Protein AF-0000000075736405 (afdb_homodimer)

InterPro domains:
  IPR001544 Aminotransferase class IV [PF01063] (41-265)
  IPR018300 Aminotransferase, class IV, conserved site [PS00770] (191-220)
  IPR036038 Aminotransferase-like, PLP-dependent enzymes [SSF56752] (7-289)
  IPR043131 Branched-chain-amino-acid aminotransferase-like, N-terminal [G3DSA:3.30.470.10] (5-135)
  IPR043132 Branched-chain-amino-acid aminotransferase-like, C-terminal [G3DSA:3.20.10.10] (137-289)
  IPR050571 Class-IV Pyridoxal-Phosphate-Dependent Aminotransferase [PTHR42743] (32-286)

Sequence (578 aa):
MPAPAPINYSQTWTFFEGEWHDGNVPIMGPRTHAAWLGSMVFDGARAFEGVTPDLDQHLARINWSATNFKLNALVDKATWLGLVQDGLKRFAGNAELYIRPMYWAQNGVGGGVLFDPDTTNWCLCIYEAPMPKPTGLSITLSPFRRPTAECAPVEAKAGCLYPNNSRAMMEAKSRGFDNCLLRDMLGHIAELGNSNIFMAKDGVVYTPAANGTFLSGITRQRVIELLRGDGITVLETSLSYRDFETADEIFASGNFAKVQPIIRIDDRSLQPGPFYAKARKLYWEFAHGMPAPAPINYSQTWTFFEGEWHDGNVPIMGPRTHAAWLGSMVFDGARAFEGVTPDLDQHLARINWSATNFKLNALVDKATWLGLVQDGLKRFAGNAELYIRPMYWAQNGVGGGVLFDPDTTNWCLCIYEAPMPKPTGLSITLSPFRRPTAECAPVEAKAGCLYPNNSRAMMEAKSRGFDNCLLRDMLGHIAELGNSNIFMAKDGVVYTPAANGTFLSGITRQRVIELLRGDGITVLETSLSYRDFETADEIFASGNFAKVQPIIRIDDRSLQPGPFYAKARKLYWEFAHG

Solvent-accessible surface area (backbone atoms only — not comparable to full-atom values): 29631 Å² total; per-residue (Å²): 121,90,71,61,70,86,81,87,73,60,65,30,41,27,41,46,92,90,39,80,37,74,46,67,50,68,76,32,16,79,67,23,31,23,59,58,32,19,40,30,31,40,37,65,39,44,33,44,81,69,32,48,60,65,42,70,59,38,51,49,44,36,38,47,17,23,46,64,68,59,37,58,59,82,68,52,56,69,58,50,50,51,50,50,57,58,53,54,70,76,49,62,74,62,47,32,28,39,38,32,46,37,40,31,25,41,36,43,47,98,78,50,69,37,63,32,39,87,36,31,45,63,38,38,39,37,32,58,43,78,67,62,75,70,82,48,39,33,29,38,80,38,92,38,33,40,43,44,66,47,39,32,69,42,74,25,56,37,12,30,61,33,47,42,27,18,53,36,31,52,55,28,39,75,74,73,24,76,27,19,39,24,21,36,90,84,58,31,42,58,27,38,50,81,33,41,49,36,34,26,49,94,84,33,36,36,29,45,42,82,75,54,44,54,77,76,43,70,48,41,52,49,44,52,52,50,39,41,73,70,71,40,54,70,46,69,36,90,37,46,65,66,55,61,75,68,33,73,27,43,28,34,25,24,66,79,56,42,53,35,33,30,32,27,48,73,93,42,78,46,54,76,38,69,66,51,53,48,42,41,52,49,47,53,51,56,47,74,100,121,90,72,61,71,86,81,86,73,59,66,29,42,26,40,46,92,90,39,78,35,73,45,67,49,68,76,32,15,79,67,23,33,22,60,55,31,19,42,32,32,39,36,64,38,44,32,44,80,70,31,50,61,65,42,71,60,38,52,48,43,34,38,49,17,24,46,66,68,59,38,58,59,84,69,51,59,68,59,50,52,52,51,51,57,59,53,52,69,77,48,63,73,63,47,30,28,38,38,32,45,38,41,30,25,41,35,44,44,98,80,49,69,36,62,31,40,85,34,30,44,65,38,40,39,37,32,56,43,79,67,61,76,71,82,49,37,34,30,39,80,37,91,37,33,39,44,42,67,48,40,32,69,43,72,25,54,37,12,31,60,34,46,41,29,18,54,36,31,50,56,29,39,76,74,74,24,76,28,18,39,24,22,35,91,85,58,32,42,59,27,38,50,84,32,41,52,36,34,26,48,94,85,33,36,38,29,45,42,81,76,55,43,54,77,77,43,69,48,41,52,52,44,52,50,50,39,42,74,70,71,40,55,70,46,69,38,90,37,45,65,65,56,63,74,67,33,73,27,40,29,36,25,24,66,80,55,42,52,35,33,30,31,27,49,73,91,42,77,48,57,76,38,70,64,49,52,47,44,40,51,49,48,53,51,54,47,75,98

pLDDT: mean 96.79, std 6.14, range [52.16, 98.94]

Nearest PDB structures (foldseek):
  4tvi-assembly1_B  TM=9.875E-01  e=1.584E-44  Brucella abortus 2308
  4jxu-assembly1_A-2  TM=9.677E-01  e=3.860E-45  Sinorhizobium meliloti 1021
  4jxu-assembly2_B-2  TM=9.668E-01  e=2.926E-44  Sinorhizobium meliloti 1021
  6thq-assembly1_A  TM=9.023E-01  e=5.194E-27  Thermoproteus uzoniensis 768-20
  1i1k-assembly1_A  TM=9.043E-01  e=4.589E-25  Escherichia coli

Foldseek 3Di:
DDDPDDDDFFWKWKAFPNDIDTDPDDDADPQFQCVVQFFKAKFKWKDAPQFTPPLLVRLVQRCQQCVLSVAHSDADSVNLVVVVVVVCVVDDNGFIKIKMKMKGARHAPPPGNHTDNVRIGIMIMMGGDDADDQPAWEEEAFPAAFEAVVPDSQSHRGPVRLVSLVVRQVVGVVVPTRWYFHHHPVQFTDAISAFFKWFADPQAIEGAAPDRRHDCAPLNVVLCVLCVVVVGHYDHHTHHPVCVVPTLFMWTADNRNGIHGHQHYDHDGHDHDDSSVSSVVSVVVVRVD/DDDPDDDDFFWKWKAFPNDIDTDPDDDADPQFQCVVQFFKAKFKWKDAPQFTPPLLVRLVQSCQQCVLSVAHSDADSVRLVVVVVVVCVVDDNGFIKIKMKMKGARHAPPPGNHTDNVRIGIMIMMGGDDADDQPAWEEEAFPAAFEAVVPDSQSHRGPVRLVSLVVRQVVGVVVPTRWYFHHHPVQFTDAISAFFKWFADPQAIEGAADDRRHDCAPLNVVLCVLCVVVVGHYDHHTHHPVCVVPTLFMWTADNRNGIHGHQHYDHDGHDHDDSSVSSVVSVVVVRVD

Radius of gyration: 24.73 Å; Cα contacts (8 Å, |Δi|>4): 1367; chains: 2; bounding box: 49×69×52 Å

Organism: Rhodopseudomonas palustris (strain ATCC BAA-98 / CGA009) (NCBI:txid258594)

Secondary structure (DSSP, 8-state):
--PPPPP-PPSEEEEETTEEEESS---B-TTSHHHHH--EEE--EEEBTTB-TTHHHHHHHHHHHHHHHT----S-HHHHHHHHHHHHTTS-TT--EEEEEEEEE--BSTTSSSB-GGGEEEEEEEEE-PPPP---EEEEEEEEE---TTTS-TTS-BGGGHHHHHHHHHHHHHTT-SEEEEE-TTS-EEEESSSEEEEEETTEEEEEPP-SSS---HHHHHHHHHHHHTT--EEEE---HHHHHT-SEEEEEETTTEEEEEEEETTEE----HHHHHHHHHHHHHHH-/--PPPPP-PPSEEEEETTEEEESS---B-TTSHHHHH--EEE--EEEBTTB-TTHHHHHHHHHHHHHHHT----S-HHHHHHHHHHHHTTS-TT--EEEEEEEEE--BSTTSSSB-GGGEEEEEEEEE-PPPP---EEEEEEEEE---TTTS-TTS-BGGGHHHHHHHHHHHHHTT-SEEEEE-TTS-EEEESSSEEEEEETTEEEEEPP-SSS---HHHHHHHHHHHHTT--EEEE---HHHHHT-SEEEEEETTTEEEEEEEETTEE----HHHHHHHHHHHHHHH-

Structure (mmCIF, N/CA/C/O backbone):
data_AF-0000000075736405-model_v1
#
loop_
_entity.id
_entity.type
_entity.pdbx_description
1 polymer 'Probable branched-chain-amino-acid aminotransferase'
#
loop_
_atom_site.group_PDB
_atom_site.id
_atom_site.type_symbol
_atom_site.label_atom_id
_atom_site.label_alt_id
_atom_site.label_comp_id
_atom_site.label_asym_id
_atom_site.label_entity_id
_atom_site.label_seq_id
_atom_site.pdbx_PDB_ins_code
_atom_site.Cartn_x
_atom_site.Cartn_y
_atom_site.Cartn_z
_atom_site.occupancy
_atom_site.B_iso_or_equiv
_atom_site.auth_seq_id
_atom_site.auth_comp_id
_atom_site.auth_asym_id
_atom_site.auth_atom_id
_atom_site.pdbx_PDB_model_num
ATOM 1 N N . MET A 1 1 ? 19.031 -1.855 22.125 1 55.88 1 MET A N 1
ATOM 2 C CA . MET A 1 1 ? 17.719 -2.043 21.516 1 55.88 1 MET A CA 1
ATOM 3 C C . MET A 1 1 ? 17.719 -3.275 20.609 1 55.88 1 MET A C 1
ATOM 5 O O . MET A 1 1 ? 18.719 -3.604 20 1 55.88 1 MET A O 1
ATOM 9 N N . PRO A 1 2 ? 16.875 -4.18 20.922 1 52.59 2 PRO A N 1
ATOM 10 C CA . PRO A 1 2 ? 17.062 -5.43 20.188 1 52.59 2 PRO A CA 1
ATOM 11 C C . PRO A 1 2 ? 17.156 -5.215 18.672 1 52.59 2 PRO A C 1
ATOM 13 O O . PRO A 1 2 ? 16.422 -4.391 18.125 1 52.59 2 PRO A O 1
ATOM 16 N N . ALA A 1 3 ? 18.438 -5.414 18.156 1 60.16 3 ALA A N 1
ATOM 17 C CA . ALA A 1 3 ? 18.578 -5.484 16.703 1 60.16 3 ALA A CA 1
ATOM 18 C C . ALA A 1 3 ? 17.75 -6.621 16.125 1 60.16 3 ALA A C 1
ATOM 20 O O . ALA A 1 3 ? 17.641 -7.691 16.719 1 60.16 3 ALA A O 1
ATOM 21 N N . PRO A 1 4 ? 16.875 -6.297 15.062 1 67.5 4 PRO A N 1
ATOM 22 C CA . PRO A 1 4 ? 16.141 -7.41 14.453 1 67.5 4 PRO A CA 1
ATOM 23 C C . PRO A 1 4 ? 17.047 -8.57 14.047 1 67.5 4 PRO A C 1
ATOM 25 O O . PRO A 1 4 ? 18.25 -8.367 13.828 1 67.5 4 PRO A O 1
ATOM 28 N N . ALA A 1 5 ? 16.547 -9.781 14.18 1 66.25 5 ALA A N 1
ATOM 29 C CA . ALA A 1 5 ? 17.297 -10.961 13.758 1 66.25 5 ALA A CA 1
ATOM 30 C C . ALA A 1 5 ? 17.688 -10.867 12.281 1 66.25 5 ALA A C 1
ATOM 32 O O . ALA A 1 5 ? 16.906 -10.375 11.461 1 66.25 5 ALA A O 1
ATOM 33 N N . PRO A 1 6 ? 18.938 -11.211 12.008 1 78 6 PRO A N 1
ATOM 34 C CA . PRO A 1 6 ? 19.359 -11.219 10.602 1 78 6 PRO A CA 1
ATOM 35 C C . PRO A 1 6 ? 18.469 -12.102 9.727 1 78 6 PRO A C 1
ATOM 37 O O . PRO A 1 6 ? 17.938 -13.109 10.195 1 78 6 PRO A O 1
ATOM 40 N N . ILE A 1 7 ? 18.234 -11.672 8.562 1 88.31 7 ILE A N 1
ATOM 41 C CA . ILE A 1 7 ? 17.453 -12.43 7.59 1 88.31 7 ILE A CA 1
ATOM 42 C C . ILE A 1 7 ? 18.406 -13.109 6.602 1 88.31 7 ILE A C 1
ATOM 44 O O . ILE A 1 7 ? 19.297 -12.469 6.039 1 88.31 7 ILE A O 1
ATOM 48 N N . ASN A 1 8 ? 18.266 -14.398 6.449 1 88.62 8 ASN A N 1
ATOM 49 C CA . ASN A 1 8 ? 19.031 -15.141 5.441 1 88.62 8 ASN A CA 1
ATOM 50 C C . ASN A 1 8 ? 18.234 -15.305 4.148 1 88.62 8 ASN A C 1
ATOM 52 O O . ASN A 1 8 ? 17.219 -16 4.125 1 88.62 8 ASN A O 1
ATOM 56 N N . TYR A 1 9 ? 18.766 -14.688 3.15 1 92.5 9 TYR A N 1
ATOM 57 C CA . TYR A 1 9 ? 18.109 -14.789 1.851 1 92.5 9 TYR A CA 1
ATOM 58 C C . TYR A 1 9 ? 18.734 -15.898 1.01 1 92.5 9 TYR A C 1
ATOM 60 O O . TYR A 1 9 ? 19.938 -16.125 1.058 1 92.5 9 TYR A O 1
ATOM 68 N N . SER A 1 10 ? 17.875 -16.547 0.222 1 95.44 10 SER A N 1
ATOM 69 C CA . SER A 1 10 ? 18.406 -17.453 -0.795 1 95.44 10 SER A CA 1
ATOM 70 C C . SER A 1 10 ? 19.266 -16.703 -1.809 1 95.44 10 SER A C 1
ATOM 72 O O . SER A 1 10 ? 19.297 -15.469 -1.811 1 95.44 10 SER A O 1
ATOM 74 N N . GLN A 1 11 ? 20.016 -17.438 -2.613 1 98.06 11 GLN A N 1
ATOM 75 C CA . GLN A 1 11 ? 20.828 -16.781 -3.637 1 98.06 11 GLN A CA 1
ATOM 76 C C . GLN A 1 11 ? 20 -15.781 -4.434 1 98.06 11 GLN A C 1
ATOM 78 O O . GLN A 1 11 ? 18.922 -16.109 -4.938 1 98.06 11 GLN A O 1
ATOM 83 N N . THR A 1 12 ? 20.5 -14.586 -4.52 1 98.44 12 THR A N 1
ATOM 84 C CA . THR A 1 12 ? 19.781 -13.469 -5.113 1 98.44 12 THR A CA 1
ATOM 85 C C . THR A 1 12 ? 20.719 -12.602 -5.949 1 98.44 12 THR A C 1
ATOM 87 O O . THR A 1 12 ? 21.828 -12.305 -5.531 1 98.44 12 THR A O 1
ATOM 90 N N . TRP A 1 13 ? 20.219 -12.273 -7.145 1 98.88 13 TRP A N 1
ATOM 91 C CA . TRP A 1 13 ? 20.859 -11.266 -7.98 1 98.88 13 TRP A CA 1
ATOM 92 C C . TRP A 1 1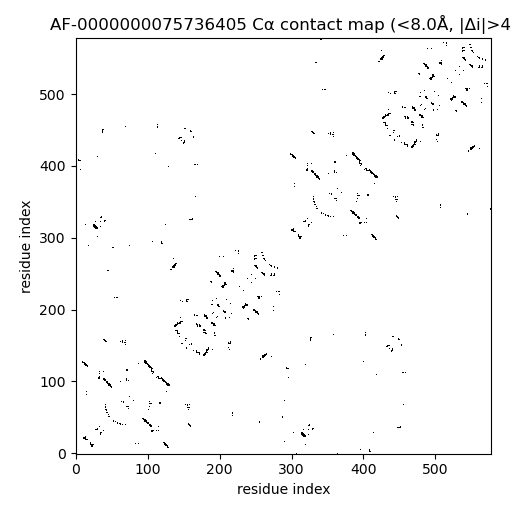3 ? 19.875 -10.172 -8.367 1 98.88 13 TRP A C 1
ATOM 94 O O . TRP A 1 13 ? 18.734 -10.461 -8.727 1 98.88 13 TRP A O 1
ATOM 104 N N . THR A 1 14 ? 20.359 -8.938 -8.266 1 98.88 14 THR A N 1
ATOM 105 C CA . THR A 1 14 ? 19.516 -7.805 -8.648 1 98.88 14 THR A CA 1
ATOM 106 C C . THR A 1 14 ? 20.266 -6.902 -9.633 1 98.88 14 THR A C 1
ATOM 108 O O . THR A 1 14 ? 21.391 -6.488 -9.375 1 98.88 14 THR A O 1
ATOM 111 N N . PHE A 1 15 ? 19.688 -6.719 -10.805 1 98.81 15 PHE A N 1
ATOM 112 C CA . PHE A 1 15 ? 20.172 -5.656 -11.68 1 98.81 15 PHE A CA 1
ATOM 113 C C . PHE A 1 15 ? 19.625 -4.301 -11.242 1 98.81 15 PHE A C 1
ATOM 115 O O . PHE A 1 15 ? 18.406 -4.09 -11.234 1 98.81 15 PHE A O 1
ATOM 122 N N . PHE A 1 16 ? 20.531 -3.408 -10.875 1 98 16 PHE A N 1
ATOM 123 C CA . PHE A 1 16 ? 20.188 -2.098 -10.344 1 98 16 PHE A CA 1
ATOM 124 C C . PHE A 1 16 ? 21.266 -1.072 -10.672 1 98 16 PHE A C 1
ATOM 126 O O . PHE A 1 16 ? 22.453 -1.339 -10.5 1 98 16 PHE A O 1
ATOM 133 N N . GLU A 1 17 ? 20.75 0.01 -11.219 1 96.12 17 GLU A N 1
ATOM 134 C CA . GLU A 1 17 ? 21.625 1.122 -11.586 1 96.12 17 GLU A CA 1
ATOM 135 C C . GLU A 1 17 ? 22.75 0.66 -12.516 1 96.12 17 GLU A C 1
ATOM 137 O O . GLU A 1 17 ? 23.906 1.012 -12.312 1 96.12 17 GLU A O 1
ATOM 142 N N . GLY A 1 18 ? 22.422 -0.189 -13.352 1 96.06 18 GLY A N 1
ATOM 143 C CA . GLY A 1 18 ? 23.297 -0.522 -14.477 1 96.06 18 GLY A CA 1
ATOM 144 C C . GLY A 1 18 ? 24.203 -1.708 -14.203 1 96.06 18 GLY A C 1
ATOM 145 O O . GLY A 1 18 ? 25 -2.096 -15.055 1 96.06 18 GLY A O 1
ATOM 146 N N . GLU A 1 19 ? 24.047 -2.348 -13.008 1 97.31 19 GLU A N 1
ATOM 147 C CA . GLU A 1 19 ? 24.938 -3.453 -12.664 1 97.31 19 GLU A CA 1
ATOM 148 C C . GLU A 1 19 ? 24.188 -4.551 -11.914 1 97.31 19 GLU A C 1
ATOM 150 O O . GLU A 1 19 ? 23.156 -4.297 -11.297 1 97.31 19 GLU A O 1
ATOM 155 N N . TRP A 1 20 ? 24.734 -5.766 -12.031 1 98.62 20 TRP A N 1
ATOM 156 C CA . TRP A 1 20 ? 24.25 -6.871 -11.219 1 98.62 20 TRP A CA 1
ATOM 157 C C . TRP A 1 20 ? 24.875 -6.844 -9.828 1 98.62 20 TRP A C 1
ATOM 159 O O . TRP A 1 20 ? 26.078 -6.676 -9.688 1 98.62 20 TRP A O 1
ATOM 169 N N . HIS A 1 21 ? 24.062 -6.938 -8.844 1 98.75 21 HIS A N 1
ATOM 170 C CA . HIS A 1 21 ? 24.484 -6.98 -7.445 1 98.75 21 HIS A CA 1
ATOM 171 C C . HIS A 1 21 ? 24.078 -8.297 -6.789 1 98.75 21 HIS A C 1
ATOM 173 O O . HIS A 1 21 ? 22.969 -8.797 -7.02 1 98.75 21 HIS A O 1
ATOM 179 N N . ASP A 1 22 ? 24.969 -8.812 -5.988 1 98.12 22 ASP A N 1
ATOM 180 C CA . ASP A 1 22 ? 24.688 -10.016 -5.207 1 98.12 22 ASP A CA 1
ATOM 181 C C . ASP A 1 22 ? 23.906 -9.672 -3.939 1 98.12 22 ASP A C 1
ATOM 183 O O . ASP A 1 22 ? 24.141 -8.625 -3.322 1 98.12 22 ASP A O 1
ATOM 187 N N . GLY A 1 23 ? 22.969 -10.594 -3.594 1 97.56 23 GLY A N 1
ATOM 188 C CA . GLY A 1 23 ? 22.25 -10.43 -2.338 1 97.56 23 GLY A CA 1
ATOM 189 C C . GLY A 1 23 ? 21.141 -9.391 -2.408 1 97.56 23 GLY A C 1
ATOM 190 O O . GLY A 1 23 ? 20.672 -9.055 -3.494 1 97.56 23 GLY A O 1
ATOM 191 N N . ASN A 1 24 ? 20.625 -8.977 -1.271 1 97.25 24 ASN A N 1
ATOM 192 C CA . ASN A 1 24 ? 19.562 -7.984 -1.134 1 97.25 24 ASN A CA 1
ATOM 193 C C . ASN A 1 24 ? 20.109 -6.566 -1.146 1 97.25 24 ASN A C 1
ATOM 195 O O . ASN A 1 24 ? 20 -5.84 -0.156 1 97.25 24 ASN A O 1
ATOM 199 N N . VAL A 1 25 ? 20.609 -6.164 -2.275 1 97.88 25 VAL A N 1
ATOM 200 C CA . VAL A 1 25 ? 21.234 -4.855 -2.43 1 97.88 25 VAL A CA 1
ATOM 201 C C . VAL A 1 25 ? 20.234 -3.764 -2.041 1 97.88 25 VAL A C 1
ATOM 203 O O . VAL A 1 25 ? 19.062 -3.84 -2.385 1 97.88 25 VAL A O 1
ATOM 206 N N . PRO A 1 26 ? 20.656 -2.725 -1.361 1 97.06 26 PRO A N 1
ATOM 207 C CA . PRO A 1 26 ? 19.719 -1.653 -0.989 1 97.06 26 PRO A CA 1
ATOM 208 C C . PRO A 1 26 ? 19.234 -0.857 -2.193 1 97.06 26 PRO A C 1
ATOM 210 O O . PRO A 1 26 ? 20.016 -0.513 -3.078 1 97.06 26 PRO A O 1
ATOM 213 N N . ILE A 1 27 ? 17.938 -0.539 -2.189 1 98 27 ILE A N 1
ATOM 214 C CA . ILE A 1 27 ? 17.391 0.197 -3.328 1 98 27 ILE A CA 1
ATOM 215 C C . ILE A 1 27 ? 16.578 1.389 -2.836 1 98 27 ILE A C 1
ATOM 217 O O . ILE A 1 27 ? 16.25 2.293 -3.609 1 98 27 ILE A O 1
ATOM 221 N N . MET A 1 28 ? 16.25 1.454 -1.531 1 98.19 28 MET A N 1
ATOM 222 C CA . MET A 1 28 ? 15.406 2.52 -1.003 1 98.19 28 MET A CA 1
ATOM 223 C C . MET A 1 28 ? 15.906 2.986 0.36 1 98.19 28 MET A C 1
ATOM 225 O O . MET A 1 28 ? 16.375 2.18 1.165 1 98.19 28 MET A O 1
ATOM 229 N N . GLY A 1 29 ? 15.773 4.273 0.578 1 98.12 29 GLY A N 1
ATOM 230 C CA . GLY A 1 29 ? 15.906 4.852 1.906 1 98.12 29 GLY A CA 1
ATOM 231 C C . GLY A 1 29 ? 14.602 5.406 2.449 1 98.12 29 GLY A C 1
ATOM 232 O O . GLY A 1 29 ? 13.57 5.34 1.781 1 98.12 29 GLY A O 1
ATOM 233 N N . PRO A 1 30 ? 14.672 5.922 3.652 1 97.94 30 PRO A N 1
ATOM 234 C CA . PRO A 1 30 ? 13.438 6.379 4.297 1 97.94 30 PRO A CA 1
ATOM 235 C C . PRO A 1 30 ? 12.805 7.574 3.582 1 97.94 30 PRO A C 1
ATOM 237 O O . PRO A 1 30 ? 11.625 7.867 3.785 1 97.94 30 PRO A O 1
ATOM 240 N N . ARG A 1 31 ? 13.625 8.289 2.73 1 97 31 ARG A N 1
ATOM 241 C CA . ARG A 1 31 ? 13.102 9.438 1.993 1 97 31 ARG A CA 1
ATOM 242 C C . ARG A 1 31 ? 12.516 9.008 0.653 1 97 31 ARG A C 1
ATOM 244 O O . ARG A 1 31 ? 11.891 9.812 -0.041 1 97 31 ARG A O 1
ATOM 251 N N . THR A 1 32 ? 12.742 7.773 0.222 1 97.12 32 THR A N 1
ATOM 252 C CA . THR A 1 32 ? 12.133 7.266 -1.001 1 97.12 32 THR A CA 1
ATOM 253 C C . THR A 1 32 ? 10.617 7.145 -0.842 1 97.12 32 THR A C 1
ATOM 255 O O . THR A 1 32 ? 10.133 6.562 0.133 1 97.12 32 THR A O 1
ATOM 258 N N . HIS A 1 33 ? 9.898 7.711 -1.756 1 97.81 33 HIS A N 1
ATOM 259 C CA . HIS A 1 33 ? 8.445 7.773 -1.636 1 97.81 33 HIS A CA 1
ATOM 260 C C . HIS A 1 33 ? 7.848 6.383 -1.454 1 97.81 33 HIS A C 1
ATOM 262 O O . HIS A 1 33 ? 6.996 6.176 -0.585 1 97.81 33 HIS A O 1
ATOM 268 N N . ALA A 1 34 ? 8.273 5.434 -2.189 1 98.25 34 ALA A N 1
ATOM 269 C CA . ALA A 1 34 ? 7.734 4.078 -2.156 1 98.25 34 ALA A CA 1
ATOM 270 C C . ALA A 1 34 ? 8.023 3.406 -0.814 1 98.25 34 ALA A C 1
ATOM 272 O O . ALA A 1 34 ? 7.242 2.564 -0.357 1 98.25 34 ALA A O 1
ATOM 273 N N . ALA A 1 35 ? 9.078 3.799 -0.134 1 98.12 35 ALA A N 1
ATOM 274 C CA . ALA A 1 35 ? 9.484 3.139 1.103 1 98.12 35 ALA A CA 1
ATOM 275 C C . ALA A 1 35 ? 8.492 3.406 2.225 1 98.12 35 ALA A C 1
ATOM 277 O O . ALA A 1 35 ? 8.297 2.566 3.109 1 98.12 35 ALA A O 1
ATOM 278 N N . TRP A 1 36 ? 7.879 4.582 2.117 1 97.75 36 TRP A N 1
ATOM 279 C CA . TRP A 1 36 ? 7.031 4.902 3.26 1 97.75 36 TRP A CA 1
ATOM 280 C C . TRP A 1 36 ? 5.594 5.16 2.818 1 97.75 36 TRP A C 1
ATOM 282 O O . TRP A 1 36 ? 4.672 5.141 3.637 1 97.75 36 TRP A O 1
ATOM 292 N N . LEU A 1 37 ? 5.34 5.301 1.434 1 98.12 37 LEU A N 1
ATOM 293 C CA . LEU A 1 37 ? 3.973 5.57 1.011 1 98.12 37 LEU A CA 1
ATOM 294 C C . LEU A 1 37 ? 3.535 4.598 -0.077 1 98.12 37 LEU A C 1
ATOM 296 O O . LEU A 1 37 ? 2.488 4.785 -0.702 1 98.12 37 LEU A O 1
ATOM 300 N N . GLY A 1 38 ? 4.301 3.625 -0.418 1 98.25 38 GLY A N 1
ATOM 301 C CA . GLY A 1 38 ? 3.877 2.426 -1.121 1 98.25 38 GLY A CA 1
ATOM 302 C C . GLY A 1 38 ? 3.67 2.646 -2.607 1 98.25 38 GLY A C 1
ATOM 303 O O . GLY A 1 38 ? 2.914 1.915 -3.252 1 98.25 38 GLY A O 1
ATOM 304 N N . SER A 1 39 ? 4.352 3.615 -3.232 1 98.62 39 SER A N 1
ATOM 305 C CA . SER A 1 39 ? 4.215 3.889 -4.66 1 98.62 39 SER A CA 1
ATOM 306 C C . SER A 1 39 ? 5.098 2.959 -5.488 1 98.62 39 SER A C 1
ATOM 308 O O . SER A 1 39 ? 6.027 3.412 -6.16 1 98.62 39 SER A O 1
ATOM 310 N N . MET A 1 40 ? 4.691 1.662 -5.531 1 98.75 40 MET A N 1
ATOM 311 C CA . MET A 1 40 ? 5.52 0.652 -6.184 1 98.75 40 MET A CA 1
ATOM 312 C C . MET A 1 40 ? 4.656 -0.431 -6.82 1 98.75 40 MET A C 1
ATOM 314 O O . MET A 1 40 ? 3.6 -0.78 -6.293 1 98.75 40 MET A O 1
ATOM 318 N N . VAL A 1 41 ? 5.105 -0.917 -8.031 1 98.94 41 VAL A N 1
ATOM 319 C CA . VAL A 1 41 ? 4.512 -2.068 -8.703 1 98.94 41 VAL A CA 1
ATOM 320 C C . VAL A 1 41 ? 5.59 -3.115 -8.984 1 98.94 41 VAL A C 1
ATOM 322 O O . VAL A 1 41 ? 6.781 -2.801 -9.008 1 98.94 41 VAL A O 1
ATOM 325 N N . PHE A 1 42 ? 5.168 -4.34 -9.133 1 98.81 42 PHE A N 1
ATOM 326 C CA . PHE A 1 42 ? 6.062 -5.438 -9.477 1 98.81 42 PHE A CA 1
ATOM 327 C C . PHE A 1 42 ? 5.348 -6.469 -10.344 1 98.81 42 PHE A C 1
ATOM 329 O O . PHE A 1 42 ? 4.141 -6.375 -10.562 1 98.81 42 PHE A O 1
ATOM 336 N N . ASP A 1 43 ? 6.027 -7.352 -10.875 1 98.62 43 ASP A N 1
ATOM 337 C CA . ASP A 1 43 ? 5.508 -8.609 -11.406 1 98.62 43 ASP A CA 1
ATOM 338 C C . ASP A 1 43 ? 6.383 -9.789 -10.977 1 98.62 43 ASP A C 1
ATOM 340 O O . ASP A 1 43 ? 7.379 -9.602 -10.273 1 98.62 43 ASP A O 1
ATOM 344 N N . GLY A 1 44 ? 5.926 -10.961 -11.195 1 97.5 44 GLY A N 1
ATOM 345 C CA . GLY A 1 44 ? 6.637 -12.18 -10.844 1 97.5 44 GLY A CA 1
ATOM 346 C C . GLY A 1 44 ? 6.512 -13.266 -11.891 1 97.5 44 GLY A C 1
ATOM 347 O O . GLY A 1 44 ? 5.406 -13.703 -12.211 1 97.5 44 GLY A O 1
ATOM 348 N N . ALA A 1 45 ? 7.59 -13.648 -12.422 1 98.5 45 ALA A N 1
ATOM 349 C CA . ALA A 1 45 ? 7.676 -14.82 -13.297 1 98.5 45 ALA A CA 1
ATOM 350 C C . ALA A 1 45 ? 8.508 -15.922 -12.648 1 98.5 45 ALA A C 1
ATOM 352 O O . ALA A 1 45 ? 9.039 -15.75 -11.555 1 98.5 45 ALA A O 1
ATOM 353 N N . ARG A 1 46 ? 8.523 -17.141 -13.336 1 98.25 46 ARG A N 1
ATOM 354 C CA . ARG A 1 46 ? 9.281 -18.266 -12.812 1 98.25 46 ARG A CA 1
ATOM 355 C C . ARG A 1 46 ? 10.25 -18.812 -13.852 1 98.25 46 ARG A C 1
ATOM 357 O O . ARG A 1 46 ? 9.969 -18.781 -15.047 1 98.25 46 ARG A O 1
ATOM 364 N N . ALA A 1 47 ? 11.312 -19.234 -13.367 1 98.5 47 ALA A N 1
ATOM 365 C CA . ALA A 1 47 ? 12.148 -20.203 -14.078 1 98.5 47 ALA A CA 1
ATOM 366 C C . ALA A 1 47 ? 12.234 -21.516 -13.32 1 98.5 47 ALA A C 1
ATOM 368 O O . ALA A 1 47 ? 12.484 -21.531 -12.117 1 98.5 47 ALA A O 1
ATOM 369 N N . PHE A 1 48 ? 11.961 -22.609 -14.008 1 97.81 48 PHE A N 1
ATOM 370 C CA . PHE A 1 48 ? 12.086 -23.938 -13.43 1 97.81 48 PHE A CA 1
ATOM 371 C C . PHE A 1 48 ? 12.297 -24.984 -14.523 1 97.81 48 PHE A C 1
ATOM 373 O O . PHE A 1 48 ? 11.75 -24.875 -15.617 1 97.81 48 PHE A O 1
ATOM 380 N N . GLU A 1 49 ? 13.117 -25.969 -14.242 1 96.88 49 GLU A N 1
ATOM 381 C CA . GLU A 1 49 ? 13.406 -27.062 -15.164 1 96.88 49 GLU A CA 1
ATOM 382 C C . GLU A 1 49 ? 13.828 -26.531 -16.531 1 96.88 49 GLU A C 1
ATOM 384 O O . GLU A 1 49 ? 13.445 -27.078 -17.562 1 96.88 49 GLU A O 1
ATOM 389 N N . GLY A 1 50 ? 14.398 -25.391 -16.562 1 95.69 50 GLY A N 1
ATOM 390 C CA . GLY A 1 50 ? 15 -24.844 -17.766 1 95.69 50 GLY A CA 1
ATOM 391 C C . GLY A 1 50 ? 14.031 -24.031 -18.594 1 95.69 50 GLY A C 1
ATOM 392 O O . GLY A 1 50 ? 14.375 -23.562 -19.688 1 95.69 50 GLY A O 1
ATOM 393 N N . VAL A 1 51 ? 12.828 -23.797 -18.078 1 97.31 51 VAL A N 1
ATOM 394 C CA . VAL A 1 51 ? 11.844 -23.078 -18.875 1 97.31 51 VAL A CA 1
ATOM 395 C C . VAL A 1 51 ? 11.359 -21.844 -18.094 1 97.31 51 VAL A C 1
ATOM 397 O O . VAL A 1 51 ? 11.508 -21.781 -16.875 1 97.31 51 VAL A O 1
ATOM 400 N N . THR A 1 52 ? 10.883 -20.875 -18.75 1 98.19 52 THR A N 1
ATOM 401 C CA . THR A 1 52 ? 10.273 -19.656 -18.219 1 98.19 52 THR A CA 1
ATOM 402 C C . THR A 1 52 ? 8.914 -19.406 -18.859 1 98.19 52 THR A C 1
ATOM 404 O O . THR A 1 52 ? 8.742 -18.438 -19.625 1 98.19 52 THR A O 1
ATOM 407 N N . PRO A 1 53 ? 7.941 -20.234 -18.5 1 98.44 53 PRO A N 1
ATOM 408 C CA . PRO A 1 53 ? 6.645 -20.125 -19.172 1 98.44 53 PRO A CA 1
ATOM 409 C C . PRO A 1 53 ? 6.016 -18.734 -19.016 1 98.44 53 PRO A C 1
ATOM 411 O O . PRO A 1 53 ? 6.066 -18.156 -17.922 1 98.44 53 PRO A O 1
ATOM 414 N N . ASP A 1 54 ? 5.449 -18.172 -20.141 1 98.56 54 ASP A N 1
ATOM 415 C CA . ASP A 1 54 ? 4.672 -16.938 -20.203 1 98.56 54 ASP A CA 1
ATO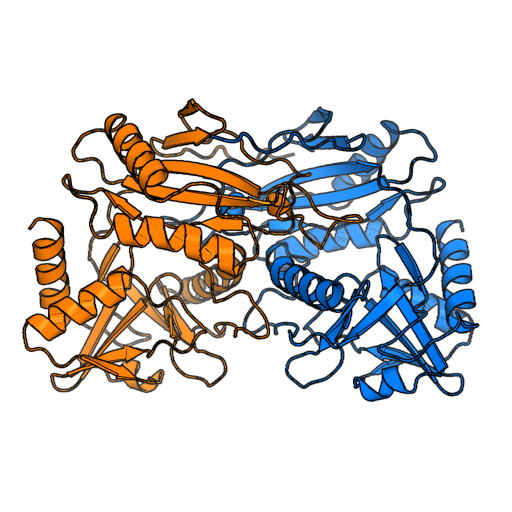M 416 C C . ASP A 1 54 ? 5.512 -15.734 -19.766 1 98.56 54 ASP A C 1
ATOM 418 O O . ASP A 1 54 ? 4.969 -14.719 -19.328 1 98.56 54 ASP A O 1
ATOM 422 N N . LEU A 1 55 ? 6.832 -15.844 -19.875 1 98.69 55 LEU A N 1
ATOM 423 C CA . LEU A 1 55 ? 7.715 -14.758 -19.469 1 98.69 55 LEU A CA 1
ATOM 424 C C . LEU A 1 55 ? 7.348 -13.461 -20.188 1 98.69 55 LEU A C 1
ATOM 426 O O . LEU A 1 55 ? 7.316 -12.398 -19.578 1 98.69 55 LEU A O 1
ATOM 430 N N . ASP A 1 56 ? 7.113 -13.547 -21.438 1 98.19 56 ASP A N 1
ATOM 431 C CA . ASP A 1 56 ? 6.777 -12.375 -22.234 1 98.19 56 ASP A CA 1
ATOM 432 C C . ASP A 1 56 ? 5.543 -11.664 -21.688 1 98.19 56 ASP A C 1
ATOM 434 O O . ASP A 1 56 ? 5.488 -10.438 -21.656 1 98.19 56 ASP A O 1
ATOM 438 N N . GLN A 1 57 ? 4.516 -12.438 -21.25 1 98.56 57 GLN A N 1
ATOM 439 C CA . GLN A 1 57 ? 3.299 -11.867 -20.688 1 98.56 57 GLN A CA 1
ATOM 440 C C . GLN A 1 57 ? 3.58 -11.18 -19.344 1 98.56 57 GLN A C 1
ATOM 442 O O . GLN A 1 57 ? 3.025 -10.117 -19.062 1 98.56 57 GLN A O 1
ATOM 447 N N . HIS A 1 58 ? 4.418 -11.781 -18.547 1 98.75 58 HIS A N 1
ATOM 448 C CA . HIS A 1 58 ? 4.777 -11.188 -17.266 1 98.75 58 HIS A CA 1
ATOM 449 C C . HIS A 1 58 ? 5.547 -9.883 -17.453 1 98.75 58 HIS A C 1
ATOM 451 O O . HIS A 1 58 ? 5.32 -8.914 -16.734 1 98.75 58 HIS A O 1
ATOM 457 N N . LEU A 1 59 ? 6.441 -9.844 -18.422 1 98.81 59 LEU A N 1
ATOM 458 C CA . LEU A 1 59 ? 7.227 -8.648 -18.703 1 98.81 59 LEU A CA 1
ATOM 459 C C . LEU A 1 59 ? 6.355 -7.551 -19.297 1 98.81 59 LEU A C 1
ATOM 461 O O . LEU A 1 59 ? 6.59 -6.363 -19.062 1 98.81 59 LEU A O 1
ATOM 465 N N . ALA A 1 60 ? 5.371 -7.945 -20.047 1 98.69 60 ALA A N 1
ATOM 466 C CA . ALA A 1 60 ? 4.398 -6.973 -20.531 1 98.69 60 ALA A CA 1
ATOM 467 C C . ALA A 1 60 ? 3.568 -6.402 -19.391 1 98.69 60 ALA A C 1
ATOM 469 O O . ALA A 1 60 ? 3.27 -5.207 -19.375 1 98.69 60 ALA A O 1
ATOM 470 N N . ARG A 1 61 ? 3.246 -7.207 -18.469 1 98.75 61 ARG A N 1
ATOM 471 C CA . ARG A 1 61 ? 2.338 -6.793 -17.391 1 98.75 61 ARG A CA 1
ATOM 472 C C . ARG A 1 61 ? 3.021 -5.824 -16.438 1 98.75 61 ARG A C 1
ATOM 474 O O . ARG A 1 61 ? 2.371 -4.949 -15.867 1 98.75 61 ARG A O 1
ATOM 481 N N . ILE A 1 62 ? 4.352 -5.957 -16.203 1 98.88 62 ILE A N 1
ATOM 482 C CA . ILE A 1 62 ? 5 -4.996 -15.312 1 98.88 62 ILE A CA 1
ATOM 483 C C . ILE A 1 62 ? 4.871 -3.59 -15.891 1 98.88 62 ILE A C 1
ATOM 485 O O . ILE A 1 62 ? 4.645 -2.627 -15.156 1 98.88 62 ILE A O 1
ATOM 489 N N . ASN A 1 63 ? 4.984 -3.443 -17.188 1 98.81 63 ASN A N 1
ATOM 490 C CA . ASN A 1 63 ? 4.82 -2.143 -17.828 1 98.81 63 ASN A CA 1
ATOM 491 C C . ASN A 1 63 ? 3.365 -1.686 -17.812 1 98.81 63 ASN A C 1
ATOM 493 O O . ASN A 1 63 ? 3.084 -0.502 -17.625 1 98.81 63 ASN A O 1
ATOM 497 N N . TRP A 1 64 ? 2.508 -2.643 -18.047 1 98.75 64 TRP A N 1
ATOM 498 C CA . TRP A 1 64 ? 1.084 -2.354 -17.922 1 98.75 64 TRP A CA 1
ATOM 499 C C . TRP A 1 64 ? 0.759 -1.834 -16.516 1 98.75 64 TRP A C 1
ATOM 501 O O . TRP A 1 64 ? 0.057 -0.831 -16.375 1 98.75 64 TRP A O 1
ATOM 511 N N . SER A 1 65 ? 1.263 -2.488 -15.5 1 98.88 65 SER A N 1
ATOM 512 C CA . SER A 1 65 ? 1.041 -2.092 -14.117 1 98.88 65 SER A CA 1
ATOM 513 C C . SER A 1 65 ? 1.6 -0.699 -13.844 1 98.88 65 SER A C 1
ATOM 515 O O . SER A 1 65 ? 0.95 0.119 -13.188 1 98.88 65 SER A O 1
ATOM 517 N N . ALA A 1 66 ? 2.84 -0.43 -14.305 1 98.88 66 ALA A N 1
ATOM 518 C CA . ALA A 1 66 ? 3.443 0.885 -14.117 1 98.88 66 ALA A CA 1
ATOM 519 C C . ALA A 1 66 ? 2.562 1.984 -14.703 1 98.88 66 ALA A C 1
ATOM 521 O O . ALA A 1 66 ? 2.25 2.965 -14.023 1 98.88 66 ALA A O 1
ATOM 522 N N . THR A 1 67 ? 2.098 1.781 -15.883 1 98.81 67 THR A N 1
ATOM 523 C CA . THR A 1 67 ? 1.284 2.77 -16.578 1 98.81 67 THR A CA 1
ATOM 524 C C . THR A 1 67 ? -0.028 3.012 -15.844 1 98.81 67 THR A C 1
ATOM 526 O O . THR A 1 67 ? -0.396 4.156 -15.578 1 98.81 67 THR A O 1
ATOM 529 N N . ASN A 1 68 ? -0.711 1.96 -15.492 1 98.62 68 ASN A N 1
ATOM 530 C CA . ASN A 1 68 ? -2.01 2.084 -14.844 1 98.62 68 ASN A CA 1
ATOM 531 C C . ASN A 1 68 ? -1.878 2.656 -13.438 1 98.62 68 ASN A C 1
ATOM 533 O O . ASN A 1 68 ? -2.812 3.271 -12.922 1 98.62 68 ASN A O 1
ATOM 537 N N . PHE A 1 69 ? -0.745 2.494 -12.82 1 98.75 69 PHE A N 1
ATOM 538 C CA . PHE A 1 69 ? -0.454 3.031 -11.492 1 98.75 69 PHE A CA 1
ATOM 539 C C . PHE A 1 69 ? -0.011 4.488 -11.586 1 98.75 69 PHE A C 1
ATOM 541 O O . PHE A 1 69 ? 0.144 5.16 -10.562 1 98.75 69 PHE A O 1
ATOM 548 N N . LYS A 1 70 ? 0.249 4.992 -12.758 1 98.12 70 LYS A N 1
ATOM 549 C CA . LYS A 1 70 ? 0.652 6.363 -13.07 1 98.12 70 LYS A CA 1
ATOM 550 C C . LYS A 1 70 ? 2.148 6.562 -12.836 1 98.12 70 LYS A C 1
ATOM 552 O O . LYS A 1 70 ? 2.604 7.684 -12.609 1 98.12 70 LYS A O 1
ATOM 557 N N . LEU A 1 71 ? 2.889 5.48 -12.859 1 98.31 71 LEU A N 1
ATOM 558 C CA . LEU A 1 71 ? 4.344 5.547 -12.969 1 98.31 71 LEU A CA 1
ATOM 559 C C . LEU A 1 71 ? 4.781 5.539 -14.43 1 98.31 71 LEU A C 1
ATOM 561 O O . LEU A 1 71 ? 3.967 5.293 -15.328 1 98.31 71 LEU A O 1
ATOM 565 N N . ASN A 1 72 ? 6.035 5.871 -14.664 1 97.25 72 ASN A N 1
ATOM 566 C CA . ASN A 1 72 ? 6.578 5.758 -16.016 1 97.25 72 ASN A CA 1
ATOM 567 C C . ASN A 1 72 ? 7.16 4.367 -16.266 1 97.25 72 ASN A C 1
ATOM 569 O O . ASN A 1 72 ? 8.031 3.91 -15.531 1 97.25 72 ASN A O 1
ATOM 573 N N . ALA A 1 73 ? 6.664 3.666 -17.266 1 98 73 ALA A N 1
ATOM 574 C CA . ALA A 1 73 ? 7.254 2.406 -17.719 1 98 73 ALA A CA 1
ATOM 575 C C . ALA A 1 73 ? 8.531 2.65 -18.516 1 98 73 ALA A C 1
ATOM 577 O O . ALA A 1 73 ? 8.492 2.799 -19.734 1 98 73 ALA A O 1
ATOM 578 N N . LEU A 1 74 ? 9.641 2.518 -17.922 1 97.31 74 LEU A N 1
ATOM 579 C CA . LEU A 1 74 ? 10.898 3.021 -18.469 1 97.31 74 LEU A CA 1
ATOM 580 C C . LEU A 1 74 ? 11.609 1.947 -19.281 1 97.31 74 LEU A C 1
ATOM 582 O O . LEU A 1 74 ? 12.453 2.26 -20.125 1 97.31 74 LEU A O 1
ATOM 586 N N . VAL A 1 75 ? 11.375 0.725 -19.016 1 97.88 75 VAL A N 1
ATOM 587 C CA . VAL A 1 75 ? 12.125 -0.378 -19.609 1 97.88 75 VAL A CA 1
ATOM 588 C C . VAL A 1 75 ? 11.25 -1.115 -20.625 1 97.88 75 VAL A C 1
ATOM 590 O O . VAL A 1 75 ? 10.18 -1.632 -20.266 1 97.88 75 VAL A O 1
ATOM 593 N N . ASP A 1 76 ? 11.68 -1.145 -21.812 1 97.5 76 ASP A N 1
ATOM 594 C CA . ASP A 1 76 ? 10.859 -1.823 -22.797 1 97.5 76 ASP A CA 1
ATOM 595 C C . ASP A 1 76 ? 10.953 -3.34 -22.656 1 97.5 76 ASP A C 1
ATOM 597 O O . ASP A 1 76 ? 11.844 -3.846 -21.969 1 97.5 76 ASP A O 1
ATOM 601 N N . LYS A 1 77 ? 10.062 -4.02 -23.297 1 97.44 77 LYS A N 1
ATOM 602 C CA . LYS A 1 77 ? 9.93 -5.465 -23.141 1 97.44 77 LYS A CA 1
ATOM 603 C C . LYS A 1 77 ? 11.203 -6.184 -23.578 1 97.44 77 LYS A C 1
ATOM 605 O O . LYS A 1 77 ? 11.641 -7.129 -22.906 1 97.44 77 LYS A O 1
ATOM 610 N N . ALA A 1 78 ? 11.789 -5.801 -24.688 1 97.69 78 ALA A N 1
ATOM 611 C CA . ALA A 1 78 ? 13 -6.438 -25.188 1 97.69 78 ALA A CA 1
ATOM 612 C C . ALA A 1 78 ? 14.148 -6.309 -24.188 1 97.69 78 ALA A C 1
ATOM 614 O O . ALA A 1 78 ? 14.906 -7.258 -23.984 1 97.69 78 ALA A O 1
ATOM 615 N N . THR A 1 79 ? 14.305 -5.074 -23.625 1 98 79 THR A N 1
ATOM 616 C CA . THR A 1 79 ? 15.344 -4.852 -22.609 1 98 79 THR A CA 1
ATOM 617 C C . THR A 1 79 ? 15.102 -5.723 -21.391 1 98 79 THR A C 1
ATOM 619 O O . THR A 1 79 ? 16.031 -6.352 -20.875 1 98 79 THR A O 1
ATOM 622 N N . TRP A 1 80 ? 13.828 -5.836 -20.906 1 98.62 80 TRP A N 1
ATOM 623 C CA . TRP A 1 80 ? 13.5 -6.73 -19.797 1 98.62 80 TRP A CA 1
ATOM 624 C C . TRP A 1 80 ? 13.906 -8.164 -20.125 1 98.62 80 TRP A C 1
ATOM 626 O O . TRP A 1 80 ? 14.539 -8.836 -19.297 1 98.62 80 TRP A O 1
ATOM 636 N N . LEU A 1 81 ? 13.516 -8.57 -21.281 1 98.56 81 LEU A N 1
ATOM 637 C CA . LEU A 1 81 ? 13.805 -9.938 -21.703 1 98.56 81 LEU A CA 1
ATOM 638 C C . LEU A 1 81 ? 15.305 -10.203 -21.703 1 98.56 81 LEU A C 1
ATOM 640 O O . LEU A 1 81 ? 15.758 -11.234 -21.203 1 98.56 81 LEU A O 1
ATOM 644 N N . GLY A 1 82 ? 16.047 -9.273 -22.266 1 98.56 82 GLY A N 1
ATOM 645 C CA . GLY A 1 82 ? 17.5 -9.406 -22.281 1 98.56 82 GLY A CA 1
ATOM 646 C C . GLY A 1 82 ? 18.094 -9.469 -20.891 1 98.56 82 GLY A C 1
ATOM 647 O O . GLY A 1 82 ? 19 -10.273 -20.625 1 98.56 82 GLY A O 1
ATOM 648 N N . LEU A 1 83 ? 17.641 -8.664 -19.969 1 98.69 83 LEU A N 1
ATOM 649 C CA . LEU A 1 83 ? 18.125 -8.648 -18.594 1 98.69 83 LEU A CA 1
ATOM 650 C C . LEU A 1 83 ? 17.797 -9.961 -17.891 1 98.69 83 LEU A C 1
ATOM 652 O O . LEU A 1 83 ? 18.625 -10.492 -17.141 1 98.69 83 LEU A O 1
ATOM 656 N N . VAL A 1 84 ? 16.594 -10.469 -18.109 1 98.88 84 VAL A N 1
ATOM 657 C CA . VAL A 1 84 ? 16.219 -11.75 -17.5 1 98.88 84 VAL A CA 1
ATOM 658 C C . VAL A 1 84 ? 17.141 -12.852 -18 1 98.88 84 VAL A C 1
ATOM 660 O O . VAL A 1 84 ? 17.672 -13.641 -17.219 1 98.88 84 VAL A O 1
ATOM 663 N N . GLN A 1 85 ? 17.375 -12.891 -19.281 1 98.38 85 GLN A N 1
ATOM 664 C CA . GLN A 1 85 ? 18.25 -13.906 -19.859 1 98.38 85 GLN A CA 1
ATOM 665 C C . GLN A 1 85 ? 19.656 -13.82 -19.281 1 98.38 85 GLN A C 1
ATOM 667 O O . GLN A 1 85 ? 20.266 -14.836 -18.953 1 98.38 85 GLN A O 1
ATOM 672 N N . ASP A 1 86 ? 20.125 -12.625 -19.219 1 98.69 86 ASP A N 1
ATOM 673 C CA . ASP A 1 86 ? 21.438 -12.414 -18.625 1 98.69 86 ASP A CA 1
ATOM 674 C C . ASP A 1 86 ? 21.453 -12.852 -17.156 1 98.69 86 ASP A C 1
ATOM 676 O O . ASP A 1 86 ? 22.422 -13.484 -16.719 1 98.69 86 ASP A O 1
ATOM 680 N N . GLY A 1 87 ? 20.438 -12.516 -16.438 1 98.75 87 GLY A N 1
ATOM 681 C CA . GLY A 1 87 ? 20.328 -12.875 -15.031 1 98.75 87 GLY A CA 1
ATOM 682 C C . GLY A 1 87 ? 20.266 -14.375 -14.797 1 98.75 87 GLY A C 1
ATOM 683 O O . GLY A 1 87 ? 20.844 -14.883 -13.828 1 98.75 87 GLY A O 1
ATOM 684 N N . LEU A 1 88 ? 19.578 -15.07 -15.641 1 98.62 88 LEU A N 1
ATOM 685 C CA . LEU A 1 88 ? 19.406 -16.516 -15.5 1 98.62 88 LEU A CA 1
ATOM 686 C C . LEU A 1 88 ? 20.75 -17.234 -15.578 1 98.62 88 LEU A C 1
ATOM 688 O O . LEU A 1 88 ? 20.953 -18.266 -14.945 1 98.62 88 LEU A O 1
ATOM 692 N N . LYS A 1 89 ? 21.703 -16.641 -16.281 1 98.31 89 LYS A N 1
ATOM 693 C CA . LYS A 1 89 ? 23.031 -17.25 -16.438 1 98.31 89 LYS A CA 1
ATOM 694 C C . LYS A 1 89 ? 23.797 -17.25 -15.117 1 98.31 89 LYS A C 1
ATOM 696 O O . LYS A 1 89 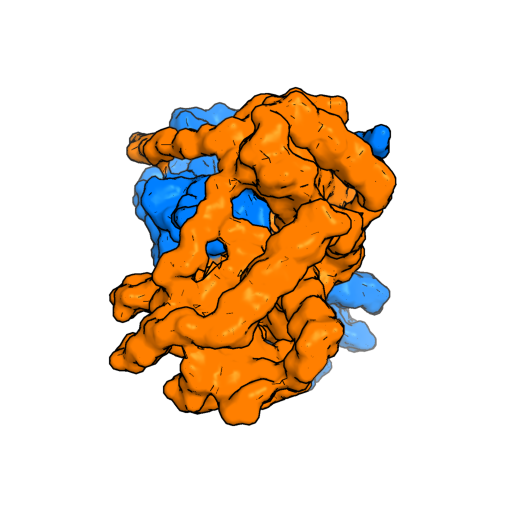? 24.797 -17.938 -14.977 1 98.31 89 LYS A O 1
ATOM 701 N N . ARG A 1 90 ? 23.297 -16.562 -14.188 1 98.25 90 ARG A N 1
ATOM 702 C CA . ARG A 1 90 ? 24 -16.406 -12.922 1 98.25 90 ARG A CA 1
ATOM 703 C C . ARG A 1 90 ? 23.594 -17.5 -11.938 1 98.25 90 ARG A C 1
ATOM 705 O O . ARG A 1 90 ? 24.125 -17.578 -10.828 1 98.25 90 ARG A O 1
ATOM 712 N N . PHE A 1 91 ? 22.703 -18.359 -12.336 1 98.38 91 PHE A N 1
ATOM 713 C CA . PHE A 1 91 ? 22.188 -19.469 -11.523 1 98.38 91 PHE A CA 1
ATOM 714 C C . PHE A 1 91 ? 22.469 -20.812 -12.195 1 98.38 91 PHE A C 1
ATOM 716 O O . PHE A 1 91 ? 22.828 -20.859 -13.375 1 98.38 91 PHE A O 1
ATOM 723 N N . ALA A 1 92 ? 22.297 -21.891 -11.336 1 96.25 92 ALA A N 1
ATOM 724 C CA . ALA A 1 92 ? 22.328 -23.219 -11.922 1 96.25 92 ALA A CA 1
ATOM 725 C C . ALA A 1 92 ? 21.188 -23.406 -12.922 1 96.25 92 ALA A C 1
ATOM 727 O O . ALA A 1 92 ? 20.094 -22.859 -12.727 1 96.25 92 ALA A O 1
ATOM 728 N N . GLY A 1 93 ? 21.422 -24.125 -13.977 1 93.12 93 GLY A N 1
ATOM 729 C CA . GLY A 1 93 ? 20.484 -24.297 -15.062 1 93.12 93 GLY A CA 1
ATOM 730 C C . GLY A 1 93 ? 19.141 -24.844 -14.609 1 93.12 93 GLY A C 1
ATOM 731 O O . GLY A 1 93 ? 18.109 -24.547 -15.211 1 93.12 93 GLY A O 1
ATOM 732 N N . ASN A 1 94 ? 19.125 -25.562 -13.578 1 92.44 94 ASN A N 1
ATOM 733 C CA . ASN A 1 94 ? 17.875 -26.172 -13.141 1 92.44 94 ASN A CA 1
ATOM 734 C C . ASN A 1 94 ? 17.312 -25.484 -11.891 1 92.44 94 ASN A C 1
ATOM 736 O O . ASN A 1 94 ? 16.422 -26.016 -11.234 1 92.44 94 ASN A O 1
ATOM 740 N N . ALA A 1 95 ? 17.906 -24.375 -11.516 1 97.12 95 ALA A N 1
ATOM 741 C CA . ALA A 1 95 ? 17.438 -23.656 -10.336 1 97.12 95 ALA A CA 1
ATOM 742 C C . ALA A 1 95 ? 15.984 -23.219 -10.5 1 97.12 95 ALA A C 1
ATOM 744 O O . ALA A 1 95 ? 15.555 -22.859 -11.602 1 97.12 95 ALA A O 1
ATOM 745 N N . GLU A 1 96 ? 15.227 -23.328 -9.492 1 98.12 96 GLU A N 1
ATOM 746 C CA . GLU A 1 96 ? 13.875 -22.781 -9.438 1 98.12 96 GLU A CA 1
ATOM 747 C C . GLU A 1 96 ? 13.898 -21.328 -8.969 1 98.12 96 GLU A C 1
ATOM 749 O O . GLU A 1 96 ? 14.297 -21.031 -7.836 1 98.12 96 GLU A O 1
ATOM 754 N N . LEU A 1 97 ? 13.531 -20.453 -9.852 1 98.56 97 LEU A N 1
ATOM 755 C CA . LEU A 1 97 ? 13.773 -19.031 -9.617 1 98.56 97 LEU A CA 1
ATOM 756 C C . LEU A 1 97 ? 12.477 -18.234 -9.672 1 98.56 97 LEU A C 1
ATOM 758 O O . LEU A 1 97 ? 11.547 -18.594 -10.406 1 98.56 97 LEU A O 1
ATOM 762 N N . TYR A 1 98 ? 12.422 -17.234 -8.891 1 97.81 98 TYR A N 1
ATOM 763 C CA . TYR A 1 98 ? 11.453 -16.156 -9.023 1 97.81 98 TYR A CA 1
ATOM 764 C C . TYR A 1 98 ? 12.078 -14.938 -9.703 1 97.81 98 TYR A C 1
ATOM 766 O O . TYR A 1 98 ? 13.164 -14.492 -9.328 1 97.81 98 TYR A O 1
ATOM 774 N N . ILE A 1 99 ? 11.477 -14.43 -10.742 1 98.81 99 ILE A N 1
ATOM 775 C CA . ILE A 1 99 ? 11.922 -13.305 -11.555 1 98.81 99 ILE A CA 1
ATOM 776 C C . ILE A 1 99 ? 11.008 -12.102 -11.32 1 98.81 99 ILE A C 1
ATOM 778 O O . ILE A 1 99 ? 9.844 -12.117 -11.711 1 98.81 99 ILE A O 1
ATOM 782 N N . ARG A 1 100 ? 11.586 -11 -10.766 1 98.69 100 ARG A N 1
ATOM 783 C CA . ARG A 1 100 ? 10.711 -9.938 -10.281 1 98.69 100 ARG A CA 1
ATOM 784 C C . ARG A 1 100 ? 11.18 -8.578 -10.781 1 98.69 100 ARG A C 1
ATOM 786 O O . ARG A 1 100 ? 11.984 -7.906 -10.125 1 98.69 100 ARG A O 1
ATOM 793 N N . PRO A 1 101 ? 10.641 -8.125 -11.898 1 98.88 101 PRO A N 1
ATOM 794 C CA . PRO A 1 101 ? 10.805 -6.715 -12.25 1 98.88 101 PRO A CA 1
ATOM 795 C C . PRO A 1 101 ? 9.984 -5.789 -11.359 1 98.88 101 PRO A C 1
ATOM 797 O O . PRO A 1 101 ? 8.867 -6.137 -10.961 1 98.88 101 PRO A O 1
ATOM 800 N N . MET A 1 102 ? 10.547 -4.578 -11.047 1 98.81 102 MET A N 1
ATOM 801 C CA . MET A 1 102 ? 9.906 -3.617 -10.156 1 98.81 102 MET A CA 1
ATOM 802 C C . MET A 1 102 ? 10.031 -2.199 -10.703 1 98.81 102 MET A C 1
ATOM 804 O O . MET A 1 102 ? 11.039 -1.857 -11.32 1 98.81 102 MET A O 1
ATOM 808 N N . TYR A 1 103 ? 9.016 -1.363 -10.484 1 98.75 103 TYR A N 1
ATOM 809 C CA . TYR A 1 103 ? 9.039 0.09 -10.609 1 98.75 103 TYR A CA 1
ATOM 810 C C . TYR A 1 103 ? 8.594 0.759 -9.312 1 98.75 103 TYR A C 1
ATOM 812 O O . TYR A 1 103 ? 7.73 0.233 -8.602 1 98.75 103 TYR A O 1
ATOM 820 N N . TRP A 1 104 ? 9.172 1.939 -9.016 1 98.38 104 TRP A N 1
ATOM 821 C CA . TRP A 1 104 ? 8.695 2.711 -7.875 1 98.38 104 TRP A CA 1
ATOM 822 C C . TRP A 1 104 ? 9.016 4.191 -8.047 1 98.38 104 TRP A C 1
ATOM 824 O O . TRP A 1 104 ? 9.867 4.562 -8.859 1 98.38 104 TRP A O 1
ATOM 834 N N . ALA A 1 105 ? 8.289 5.047 -7.312 1 97.56 105 ALA A N 1
ATOM 835 C CA . ALA A 1 105 ? 8.594 6.473 -7.281 1 97.56 105 ALA A CA 1
ATOM 836 C C . ALA A 1 105 ? 9.625 6.789 -6.203 1 97.56 105 ALA A C 1
ATOM 838 O O . ALA A 1 105 ? 9.523 6.301 -5.074 1 97.56 105 ALA A O 1
ATOM 839 N N . GLN A 1 106 ? 10.594 7.605 -6.5 1 96.38 106 GLN A N 1
ATOM 840 C CA . GLN A 1 106 ? 11.633 7.984 -5.543 1 96.38 106 GLN A CA 1
ATOM 841 C C . GLN A 1 106 ? 11.203 9.195 -4.723 1 96.38 106 GLN A C 1
ATOM 843 O O . GLN A 1 106 ? 11.57 9.32 -3.551 1 96.38 106 GLN A O 1
ATOM 848 N N . ASN A 1 107 ? 10.453 10.102 -5.387 1 95.25 107 ASN A N 1
ATOM 849 C CA . ASN A 1 107 ? 10.141 11.367 -4.719 1 95.25 107 ASN A CA 1
ATOM 850 C C . ASN A 1 107 ?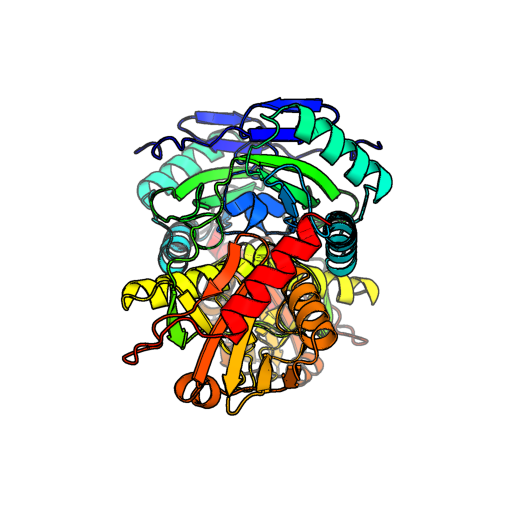 8.664 11.727 -4.867 1 95.25 107 ASN A C 1
ATOM 852 O O . ASN A 1 107 ? 7.973 11.195 -5.734 1 95.25 107 ASN A O 1
ATOM 856 N N . GLY A 1 108 ? 8.211 12.531 -3.922 1 92.69 108 GLY A N 1
ATOM 857 C CA . GLY A 1 108 ? 6.891 13.133 -4.004 1 92.69 108 GLY A CA 1
ATOM 858 C C . GLY A 1 108 ? 6.934 14.625 -4.285 1 92.69 108 GLY A C 1
ATOM 859 O O . GLY A 1 108 ? 8.008 15.227 -4.301 1 92.69 108 GLY A O 1
ATOM 860 N N . VAL A 1 109 ? 5.77 15.125 -4.551 1 84.38 109 VAL A N 1
ATOM 861 C CA . VAL A 1 109 ? 5.641 16.562 -4.801 1 84.38 109 VAL A CA 1
ATOM 862 C C . VAL A 1 109 ? 5.145 17.266 -3.539 1 84.38 109 VAL A C 1
ATOM 864 O O . VAL A 1 109 ? 4.301 16.734 -2.812 1 84.38 109 VAL A O 1
ATOM 867 N N . GLY A 1 110 ? 5.648 18.562 -3.352 1 64.06 110 GLY A N 1
ATOM 868 C CA . GLY A 1 110 ? 5.176 19.469 -2.309 1 64.06 110 GLY A CA 1
ATOM 869 C C . GLY A 1 110 ? 5.18 18.828 -0.93 1 64.06 110 GLY A C 1
ATOM 870 O O . GLY A 1 110 ? 4.379 19.203 -0.069 1 64.06 110 GLY A O 1
ATOM 871 N N . GLY A 1 111 ? 5.875 18.031 -0.758 1 62.5 111 GLY A N 1
ATOM 872 C CA . GLY A 1 111 ? 6 17.562 0.614 1 62.5 111 GLY A CA 1
ATOM 873 C C . GLY A 1 111 ? 5.355 16.203 0.846 1 62.5 111 GLY A C 1
ATOM 874 O O . GLY A 1 111 ? 5.293 15.734 1.98 1 62.5 111 GLY A O 1
ATOM 875 N N . GLY A 1 112 ? 4.684 15.391 0.025 1 80.06 112 GLY A N 1
ATOM 876 C CA . GLY A 1 112 ? 4.898 14.023 0.469 1 80.06 112 GLY A CA 1
ATOM 877 C C . GLY A 1 112 ? 3.936 13.031 -0.159 1 80.06 112 GLY A C 1
ATOM 878 O O . GLY A 1 112 ? 4.348 12.156 -0.917 1 80.06 112 GLY A O 1
ATOM 879 N N . VAL A 1 113 ? 2.529 13.391 -0.251 1 89.94 113 VAL A N 1
ATOM 880 C CA . VAL A 1 113 ? 1.628 12.266 -0.5 1 89.94 113 VAL A CA 1
ATOM 881 C C . VAL A 1 113 ? 1.562 11.984 -1.998 1 89.94 113 VAL A C 1
ATOM 883 O O . VAL A 1 113 ? 1.576 10.82 -2.416 1 89.94 113 VAL A O 1
ATOM 886 N N . LEU A 1 114 ? 1.543 13.055 -2.783 1 94.94 114 LEU A N 1
ATOM 887 C CA . LEU A 1 114 ? 1.556 12.922 -4.234 1 94.94 114 LEU A CA 1
ATOM 888 C C . LEU A 1 114 ? 2.936 12.5 -4.73 1 94.94 114 LEU A C 1
ATOM 890 O O . LEU A 1 114 ? 3.906 13.25 -4.578 1 94.94 114 LEU A O 1
ATOM 894 N N . PHE A 1 115 ? 3 11.305 -5.312 1 96.62 115 PHE A N 1
ATOM 895 C CA . PHE A 1 115 ? 4.309 10.914 -5.824 1 96.62 115 PHE A CA 1
ATOM 896 C C . PHE A 1 115 ? 4.562 11.547 -7.191 1 96.62 115 PHE A C 1
ATOM 898 O O . PHE A 1 115 ? 3.619 11.891 -7.906 1 96.62 115 PHE A O 1
ATOM 905 N N . ASP A 1 116 ? 5.848 11.742 -7.543 1 95.06 116 ASP A N 1
ATOM 906 C CA . ASP A 1 116 ? 6.285 12.305 -8.82 1 95.06 116 ASP A CA 1
ATOM 907 C C . ASP A 1 116 ? 6.656 11.203 -9.805 1 95.06 116 ASP A C 1
ATOM 909 O O . ASP A 1 116 ? 7.707 10.57 -9.68 1 95.06 116 ASP A O 1
ATOM 913 N N . PRO A 1 117 ? 5.84 10.984 -10.82 1 94.94 117 PRO A N 1
ATOM 914 C CA . PRO A 1 117 ? 6.121 9.914 -11.781 1 94.94 117 PRO A CA 1
ATOM 915 C C . PRO A 1 117 ? 7.461 10.094 -12.484 1 94.94 117 PRO A C 1
ATOM 917 O O . PRO A 1 117 ? 8.078 9.109 -12.906 1 94.94 117 PRO A O 1
ATOM 920 N N . ASP A 1 118 ? 7.965 11.297 -12.57 1 94.38 118 ASP A N 1
ATOM 921 C CA . ASP A 1 118 ? 9.211 11.578 -13.266 1 94.38 118 ASP A CA 1
ATOM 922 C C . ASP A 1 118 ? 10.414 11.055 -12.484 1 94.38 118 ASP A C 1
ATOM 924 O O . ASP A 1 118 ? 11.531 11.008 -13.008 1 94.38 118 ASP A O 1
ATOM 928 N N . THR A 1 119 ? 10.18 10.609 -11.305 1 95.94 119 THR A N 1
ATOM 929 C CA . THR A 1 119 ? 11.25 10.078 -10.484 1 95.94 119 THR A CA 1
ATOM 930 C C . THR A 1 119 ? 11.195 8.555 -10.438 1 95.94 119 THR A C 1
ATOM 932 O O . THR A 1 119 ? 11.805 7.934 -9.562 1 95.94 119 THR A O 1
ATOM 935 N N . THR A 1 120 ? 10.438 7.961 -11.32 1 97.19 120 THR A N 1
ATOM 936 C CA . THR A 1 120 ? 10.312 6.508 -11.375 1 97.19 120 THR A CA 1
ATOM 937 C C . THR A 1 120 ? 11.68 5.852 -11.523 1 97.19 120 THR A C 1
ATOM 939 O O . THR A 1 120 ? 12.5 6.293 -12.328 1 97.19 120 THR A O 1
ATOM 942 N N . ASN A 1 121 ? 11.938 4.891 -10.617 1 97.69 121 ASN A N 1
ATOM 943 C CA . ASN A 1 121 ? 13.109 4.02 -10.695 1 97.69 121 ASN A CA 1
ATOM 944 C C . ASN A 1 121 ? 12.703 2.561 -10.891 1 97.69 121 ASN A C 1
ATOM 946 O O . ASN A 1 121 ? 11.516 2.24 -10.945 1 97.69 121 ASN A O 1
ATOM 950 N N . TRP A 1 122 ? 13.719 1.668 -11.172 1 97.88 122 TRP A N 1
ATOM 951 C CA . TRP A 1 122 ? 13.391 0.28 -11.477 1 97.88 122 TRP A CA 1
ATOM 952 C C . TRP A 1 122 ? 14.57 -0.64 -11.164 1 97.88 122 TRP A C 1
ATOM 954 O O . TRP A 1 122 ? 15.703 -0.179 -11 1 97.88 122 TRP A O 1
ATOM 964 N N . CYS A 1 123 ? 14.258 -1.887 -10.953 1 98.62 123 CYS A N 1
ATOM 965 C CA . CYS A 1 123 ? 15.266 -2.941 -10.852 1 98.62 123 CYS A CA 1
ATOM 966 C C . CYS A 1 123 ? 14.688 -4.285 -11.281 1 98.62 123 CYS A C 1
ATOM 968 O O . CYS A 1 123 ? 13.484 -4.402 -11.523 1 98.62 123 CYS A O 1
ATOM 970 N N . LEU A 1 124 ? 15.508 -5.199 -11.57 1 98.88 124 LEU A N 1
ATOM 971 C CA . LEU A 1 124 ? 15.148 -6.602 -11.773 1 98.88 124 LEU A CA 1
ATOM 972 C C . LEU A 1 124 ? 15.789 -7.48 -10.703 1 98.88 124 LEU A C 1
ATOM 974 O O . LEU A 1 124 ? 17.016 -7.57 -10.625 1 98.88 124 LEU A O 1
ATOM 978 N N . CYS A 1 125 ? 14.992 -8.094 -9.883 1 98.88 125 CYS A N 1
ATOM 979 C CA . CYS A 1 125 ? 15.477 -9.008 -8.844 1 98.88 125 CYS A CA 1
ATOM 980 C C . CYS A 1 125 ? 15.18 -10.453 -9.211 1 98.88 125 CYS A C 1
ATOM 982 O O . CYS A 1 125 ? 14.039 -10.789 -9.539 1 98.88 125 CYS A O 1
ATOM 984 N N . ILE A 1 126 ? 16.125 -11.32 -9.234 1 98.88 126 ILE A N 1
ATOM 985 C CA . ILE A 1 126 ? 15.977 -12.75 -9.469 1 98.88 126 ILE A CA 1
ATOM 986 C C . ILE A 1 126 ? 16.562 -13.531 -8.289 1 98.88 126 ILE A C 1
ATOM 988 O O . ILE A 1 126 ? 17.672 -13.25 -7.844 1 98.88 126 ILE A O 1
ATOM 992 N N . TYR A 1 127 ? 15.859 -14.531 -7.785 1 97.81 127 TYR A N 1
ATOM 993 C CA . TYR A 1 127 ? 16.359 -15.266 -6.629 1 97.81 127 TYR A CA 1
ATOM 994 C C . TYR A 1 127 ? 15.812 -16.688 -6.609 1 97.81 127 TYR A C 1
ATOM 996 O O . TYR A 1 127 ? 14.797 -16.984 -7.242 1 97.81 127 TYR A O 1
ATOM 1004 N N . GLU A 1 128 ? 16.484 -17.531 -5.91 1 97.62 128 GLU A N 1
ATOM 1005 C CA . GLU A 1 128 ? 16.047 -18.922 -5.742 1 97.62 128 GLU A CA 1
ATOM 1006 C C . GLU A 1 128 ? 14.812 -19 -4.859 1 97.62 128 GLU A C 1
ATOM 1008 O O . GLU A 1 128 ? 14.789 -18.469 -3.754 1 97.62 128 GLU A O 1
ATOM 1013 N N . ALA A 1 129 ? 13.836 -19.641 -5.406 1 96.38 129 ALA A N 1
ATOM 1014 C CA . ALA A 1 129 ? 12.57 -19.922 -4.727 1 96.38 129 ALA A CA 1
ATOM 1015 C C . ALA A 1 129 ? 12.047 -21.297 -5.102 1 96.38 129 ALA A C 1
ATOM 1017 O O . ALA A 1 129 ? 11.406 -21.469 -6.145 1 96.38 129 ALA A O 1
ATOM 1018 N N . PRO A 1 130 ? 12.219 -22.266 -4.262 1 94.81 130 PRO A N 1
ATOM 1019 C CA . PRO A 1 130 ? 11.773 -23.609 -4.586 1 94.81 130 PRO A CA 1
ATOM 1020 C C . PRO A 1 130 ? 10.273 -23.688 -4.891 1 94.81 130 PRO A C 1
ATOM 1022 O O . PRO A 1 130 ? 9.477 -23 -4.238 1 94.81 130 PRO A O 1
ATOM 1025 N N . MET A 1 131 ? 9.922 -24.5 -5.895 1 93.62 131 MET A N 1
ATOM 1026 C CA . MET A 1 131 ? 8.516 -24.719 -6.219 1 93.62 131 MET A CA 1
ATOM 1027 C C . MET A 1 131 ? 7.816 -25.5 -5.105 1 93.62 131 MET A C 1
ATOM 1029 O O . MET A 1 131 ? 8.297 -26.547 -4.68 1 93.62 131 MET A O 1
ATOM 1033 N N . PRO A 1 132 ? 6.707 -24.969 -4.637 1 93.06 132 PRO A N 1
ATOM 1034 C CA . PRO A 1 132 ? 5.953 -25.734 -3.645 1 93.06 132 PRO A CA 1
ATOM 1035 C C . PRO A 1 132 ? 5.469 -27.078 -4.184 1 93.06 132 PRO A C 1
ATOM 1037 O O . PRO A 1 132 ? 5.055 -27.172 -5.34 1 93.06 132 PRO A O 1
ATOM 1040 N N . LYS A 1 133 ? 5.578 -28.047 -3.311 1 93.75 133 LYS A N 1
ATOM 1041 C CA . LYS A 1 133 ? 4.992 -29.344 -3.666 1 93.75 133 LYS A CA 1
ATOM 1042 C C . LYS A 1 133 ? 3.469 -29.266 -3.691 1 93.75 133 LYS A C 1
ATOM 1044 O O . LYS A 1 133 ? 2.865 -28.562 -2.883 1 93.75 133 LYS A O 1
ATOM 1049 N N . PRO A 1 134 ? 2.906 -29.969 -4.609 1 95 134 PRO A N 1
ATOM 1050 C CA . PRO A 1 134 ? 1.447 -29.922 -4.73 1 95 134 PRO A CA 1
ATOM 1051 C C . PRO A 1 134 ? 0.737 -30.828 -3.729 1 95 134 PRO A C 1
ATOM 1053 O O . PRO A 1 134 ? -0.07 -31.672 -4.121 1 95 134 PRO A O 1
ATOM 1056 N N . THR A 1 135 ? 0.921 -30.625 -2.424 1 94.25 135 THR A N 1
ATOM 1057 C CA . THR A 1 135 ? 0.433 -31.516 -1.37 1 94.25 135 THR A CA 1
ATOM 1058 C C . THR A 1 135 ? -0.983 -31.125 -0.954 1 94.25 135 THR A C 1
ATOM 1060 O O . THR A 1 135 ? -1.671 -31.891 -0.284 1 94.25 135 THR A O 1
ATOM 1063 N N . GLY A 1 136 ? -1.399 -29.969 -1.409 1 96.62 136 GLY A N 1
ATOM 1064 C CA . GLY A 1 136 ? -2.75 -29.547 -1.094 1 96.62 136 GLY A CA 1
ATOM 1065 C C . GLY A 1 136 ? -2.797 -28.453 -0.033 1 96.62 136 GLY A C 1
ATOM 1066 O O . GLY A 1 136 ? -1.964 -28.438 0.874 1 96.62 136 GLY A O 1
ATOM 1067 N N . LEU A 1 137 ? -3.793 -27.609 -0.097 1 97.44 137 LEU A N 1
ATOM 1068 C CA . LEU A 1 137 ? -3.994 -26.5 0.845 1 97.44 137 LEU A CA 1
ATOM 1069 C C . LEU A 1 137 ? -5.363 -26.609 1.513 1 97.44 137 LEU A C 1
ATOM 1071 O O . LEU A 1 137 ? -6.316 -27.094 0.908 1 97.44 137 LEU A O 1
ATOM 1075 N N . SER A 1 138 ? -5.449 -26.188 2.74 1 98.75 138 SER A N 1
ATOM 1076 C CA . SER A 1 138 ? -6.719 -25.969 3.42 1 98.75 138 SER A CA 1
ATOM 1077 C C . SER A 1 138 ? -7.141 -24.5 3.326 1 98.75 138 SER A C 1
ATOM 1079 O O . SER A 1 138 ? -6.309 -23.594 3.451 1 98.75 138 SER A O 1
ATOM 1081 N N . ILE A 1 139 ? -8.438 -24.297 3.062 1 98.88 139 ILE A N 1
ATOM 1082 C CA . ILE A 1 139 ? -8.891 -22.922 2.881 1 98.88 139 ILE A CA 1
ATOM 1083 C C . ILE A 1 139 ? -10.148 -22.688 3.711 1 98.88 139 ILE A C 1
ATOM 1085 O O . ILE A 1 139 ? -10.805 -23.625 4.148 1 98.88 139 ILE A O 1
ATOM 1089 N N . THR A 1 140 ? -10.461 -21.422 3.988 1 98.94 140 THR A N 1
ATOM 1090 C CA . THR A 1 140 ? -11.672 -20.953 4.637 1 98.94 140 THR A CA 1
ATOM 1091 C C . THR A 1 140 ? -12.094 -19.594 4.078 1 98.94 140 THR A C 1
ATOM 1093 O O . THR A 1 140 ? -11.445 -19.062 3.178 1 98.94 140 THR A O 1
ATOM 1096 N N . LEU A 1 141 ? -13.25 -19.125 4.469 1 98.88 141 LEU A N 1
ATOM 1097 C CA . LEU A 1 141 ? -13.711 -17.812 4.043 1 98.88 141 LEU A CA 1
ATOM 1098 C C . LEU A 1 141 ? -13.102 -16.719 4.91 1 98.88 141 LEU A C 1
ATOM 1100 O O . LEU A 1 141 ? -13.172 -16.781 6.141 1 98.88 141 LEU A O 1
ATOM 1104 N N . SER A 1 142 ? -12.477 -15.727 4.289 1 98.81 142 SER A N 1
ATOM 1105 C CA . SER A 1 142 ? -11.93 -14.578 5.008 1 98.81 142 SER A CA 1
ATOM 1106 C C . SER A 1 142 ? -13.023 -13.602 5.406 1 98.81 142 SER A C 1
ATOM 1108 O O . SER A 1 142 ? -13.969 -13.375 4.648 1 98.81 142 SER A O 1
ATOM 1110 N N . PRO A 1 143 ? -12.93 -12.938 6.582 1 98.56 143 PRO A N 1
ATOM 1111 C CA . PRO A 1 143 ? -13.828 -11.82 6.879 1 98.56 143 PRO A CA 1
ATOM 1112 C C . PRO A 1 143 ? -13.492 -10.562 6.086 1 98.56 143 PRO A C 1
ATOM 1114 O O . PRO A 1 143 ? -14.273 -9.609 6.066 1 98.56 143 PRO A O 1
ATOM 1117 N N . PHE A 1 144 ? -12.328 -10.5 5.457 1 98.75 144 PHE A N 1
ATOM 1118 C CA . PHE A 1 144 ? -11.906 -9.336 4.684 1 98.75 144 PHE A CA 1
ATOM 1119 C C . PHE A 1 144 ? -12.266 -9.508 3.211 1 98.75 144 PHE A C 1
ATOM 1121 O O . PHE A 1 144 ? -12.516 -10.625 2.756 1 98.75 144 PHE A O 1
ATOM 1128 N N . ARG A 1 145 ? -12.281 -8.398 2.48 1 98.75 145 ARG A N 1
ATOM 1129 C CA . ARG A 1 145 ? -12.742 -8.391 1.094 1 98.75 145 ARG A CA 1
ATOM 1130 C C . ARG A 1 145 ? -11.727 -7.703 0.186 1 98.75 145 ARG A C 1
ATOM 1132 O O . ARG A 1 145 ? -10.836 -6.996 0.663 1 98.75 145 ARG A O 1
ATOM 1139 N N . ARG A 1 146 ? -11.867 -7.98 -1.087 1 98.81 146 ARG A N 1
ATOM 1140 C CA . ARG A 1 146 ? -11.102 -7.25 -2.094 1 98.81 146 ARG A CA 1
ATOM 1141 C C . ARG A 1 146 ? -11.664 -5.848 -2.299 1 98.81 146 ARG A C 1
ATOM 1143 O O . ARG A 1 146 ? -12.883 -5.66 -2.312 1 98.81 146 ARG A O 1
ATOM 1150 N N . PRO A 1 147 ? -10.758 -4.883 -2.494 1 98.75 147 PRO A N 1
ATOM 1151 C CA . PRO A 1 147 ? -11.234 -3.535 -2.811 1 98.75 147 PRO A CA 1
ATOM 1152 C C . PRO A 1 147 ? -11.711 -3.404 -4.258 1 98.75 147 PRO A C 1
ATOM 1154 O O . PRO A 1 147 ? -11.523 -4.32 -5.059 1 98.75 147 PRO A O 1
ATOM 1157 N N . THR A 1 148 ? -12.367 -2.293 -4.535 1 98.06 148 THR A N 1
ATOM 1158 C CA . THR A 1 148 ? -12.773 -1.946 -5.895 1 98.06 148 THR A CA 1
ATOM 1159 C C . THR A 1 148 ? -11.859 -0.875 -6.477 1 98.06 148 THR A C 1
ATOM 1161 O O . THR A 1 148 ? -11.031 -0.299 -5.758 1 98.06 148 THR A O 1
ATOM 1164 N N . ALA A 1 149 ? -12.078 -0.589 -7.746 1 98.12 149 ALA A N 1
ATOM 1165 C CA . ALA A 1 149 ? -11.305 0.435 -8.438 1 98.12 149 ALA A CA 1
ATOM 1166 C C . ALA A 1 149 ? -11.578 1.819 -7.863 1 98.12 149 ALA A C 1
ATOM 1168 O O . ALA A 1 149 ? -10.789 2.746 -8.047 1 98.12 149 ALA A O 1
ATOM 1169 N N . GLU A 1 150 ? -12.633 1.994 -7.117 1 98 150 GLU A N 1
ATOM 1170 C CA . GLU A 1 150 ? -12.961 3.293 -6.539 1 98 150 GLU A CA 1
ATOM 1171 C C . GLU A 1 150 ? -12.078 3.602 -5.332 1 98 150 GLU A C 1
ATOM 1173 O O . GLU A 1 150 ? -11.906 4.766 -4.965 1 98 150 GLU A O 1
ATOM 1178 N N . CYS A 1 151 ? -11.492 2.496 -4.719 1 98.62 151 CYS A N 1
ATOM 1179 C CA . CYS A 1 151 ? -10.852 2.812 -3.447 1 98.62 151 CYS A CA 1
ATOM 1180 C C . CYS A 1 151 ? -9.445 2.221 -3.377 1 98.62 151 CYS A C 1
ATOM 1182 O O . CYS A 1 151 ? -8.82 2.219 -2.314 1 98.62 151 CYS A O 1
ATOM 1184 N N . ALA A 1 152 ? -8.945 1.677 -4.461 1 98.75 152 ALA A N 1
ATOM 1185 C CA . ALA A 1 152 ? -7.578 1.158 -4.547 1 98.75 152 ALA A CA 1
ATOM 1186 C C . ALA A 1 152 ? -7.145 0.994 -6 1 98.75 152 ALA A C 1
ATOM 1188 O O . ALA A 1 152 ? -7.984 0.899 -6.898 1 98.75 152 ALA A O 1
ATOM 1189 N N . PRO A 1 153 ? -5.844 0.971 -6.258 1 98.62 153 PRO A N 1
ATOM 1190 C CA . PRO A 1 153 ? -5.367 0.785 -7.629 1 98.62 153 PRO A CA 1
ATOM 1191 C C . PRO A 1 153 ? -5.355 -0.681 -8.055 1 98.62 153 PRO A C 1
ATOM 1193 O O . PRO A 1 153 ? -4.297 -1.232 -8.359 1 98.62 153 PRO A O 1
ATOM 1196 N N . VAL A 1 154 ? -6.477 -1.285 -8.289 1 98.5 154 VAL A N 1
ATOM 1197 C CA . VAL A 1 154 ? -6.621 -2.715 -8.539 1 98.5 154 VAL A CA 1
ATOM 1198 C C . VAL A 1 154 ? -6.309 -3.021 -10 1 98.5 154 VAL A C 1
ATOM 1200 O O . VAL A 1 154 ? -6.258 -4.188 -10.398 1 98.5 154 VAL A O 1
ATOM 1203 N N . GLU A 1 155 ? -5.996 -1.992 -10.836 1 97.75 155 GLU A N 1
ATOM 1204 C CA . GLU A 1 155 ? -5.656 -2.189 -12.242 1 97.75 155 GLU A CA 1
ATOM 1205 C C . GLU A 1 155 ? -4.145 -2.279 -12.438 1 97.75 155 GLU A C 1
ATOM 1207 O O . GLU A 1 155 ? -3.627 -1.923 -13.5 1 97.75 155 GLU A O 1
ATOM 1212 N N . ALA A 1 156 ? -3.469 -2.607 -11.461 1 98.75 156 ALA A N 1
ATOM 1213 C CA . ALA A 1 156 ? -2.023 -2.818 -11.438 1 98.75 156 ALA A CA 1
ATOM 1214 C C . ALA A 1 156 ? -1.644 -3.898 -10.422 1 98.75 156 ALA A C 1
ATOM 1216 O O . ALA A 1 156 ? -2.32 -4.074 -9.406 1 98.75 156 ALA A O 1
ATOM 1217 N N . LYS A 1 157 ? -0.653 -4.691 -10.75 1 98.69 157 LYS A N 1
ATOM 1218 C CA . LYS A 1 157 ? -0.05 -5.508 -9.703 1 98.69 157 LYS A CA 1
ATOM 1219 C C . LYS A 1 157 ? 0.793 -4.656 -8.758 1 98.69 157 LYS A C 1
ATOM 1221 O O . LYS A 1 157 ? 2.018 -4.598 -8.891 1 98.69 157 LYS A O 1
ATOM 1226 N N . ALA A 1 158 ? 0.125 -4.055 -7.766 1 98.81 158 ALA A N 1
ATOM 1227 C CA . ALA A 1 158 ? 0.689 -3.025 -6.898 1 98.81 158 ALA A CA 1
ATOM 1228 C C . ALA A 1 158 ? 0.932 -3.566 -5.492 1 98.81 158 ALA A C 1
ATOM 1230 O O . ALA A 1 158 ? 0.09 -4.277 -4.938 1 98.81 158 ALA A O 1
ATOM 1231 N N . GLY A 1 159 ? 2.092 -3.186 -4.945 1 98.5 159 GLY A N 1
ATOM 1232 C CA . GLY A 1 159 ? 2.459 -3.637 -3.613 1 98.5 159 GLY A CA 1
ATOM 1233 C C . GLY A 1 159 ? 1.448 -3.246 -2.553 1 98.5 159 GLY A C 1
ATOM 1234 O O . GLY A 1 159 ? 1.215 -3.996 -1.603 1 98.5 159 GLY A O 1
ATOM 1235 N N . CYS A 1 160 ? 0.816 -2.154 -2.732 1 98.75 160 CYS A N 1
ATOM 1236 C CA . CYS A 1 160 ? -0.049 -1.574 -1.712 1 98.75 160 CYS A CA 1
ATOM 1237 C C . CYS A 1 160 ? -1.296 -2.426 -1.505 1 98.75 160 CYS A C 1
ATOM 1239 O O . CYS A 1 160 ? -2.021 -2.244 -0.527 1 98.75 160 CYS A O 1
ATOM 1241 N N . LEU A 1 161 ? -1.604 -3.375 -2.334 1 98.56 161 LEU A N 1
ATOM 1242 C CA . LEU A 1 161 ? -2.803 -4.203 -2.238 1 98.56 161 LEU A CA 1
ATOM 1243 C C . LEU A 1 161 ? -2.562 -5.406 -1.333 1 98.56 161 LEU A C 1
ATOM 1245 O O . LEU A 1 161 ? -3.514 -6.051 -0.886 1 98.56 161 LEU A O 1
ATOM 1249 N N . TYR A 1 162 ? -1.392 -5.688 -0.99 1 98.12 162 TYR A N 1
ATOM 1250 C CA . TYR A 1 162 ? -1.046 -6.992 -0.434 1 98.12 162 TYR A CA 1
ATOM 1251 C C . TYR A 1 162 ? -1.139 -6.977 1.087 1 98.12 162 TYR A C 1
ATOM 1253 O O . TYR A 1 162 ? -1.326 -8.023 1.714 1 98.12 162 TYR A O 1
ATOM 1261 N N . PRO A 1 163 ? -0.992 -5.793 1.755 1 98.62 163 PRO A N 1
ATOM 1262 C CA . PRO A 1 163 ? -1.221 -5.84 3.201 1 98.62 163 PRO A CA 1
ATOM 1263 C C . PRO A 1 163 ? -2.613 -6.352 3.562 1 98.62 163 PRO A C 1
ATOM 1265 O O . PRO A 1 163 ? -2.779 -7.039 4.57 1 98.62 163 PRO A O 1
ATOM 1268 N N . ASN A 1 164 ? -3.594 -6.039 2.766 1 98.56 164 ASN A N 1
ATOM 1269 C CA . ASN A 1 164 ? -4.93 -6.586 2.988 1 98.56 164 ASN A CA 1
ATOM 1270 C C . ASN A 1 164 ? -4.949 -8.102 2.84 1 98.56 164 ASN A C 1
ATOM 1272 O O . ASN A 1 164 ? -5.562 -8.805 3.646 1 98.56 164 ASN A O 1
ATOM 1276 N N . ASN A 1 165 ? -4.285 -8.609 1.856 1 97.81 165 ASN A N 1
ATOM 1277 C CA . ASN A 1 165 ? -4.211 -10.047 1.653 1 97.81 165 ASN A CA 1
ATOM 1278 C C . ASN A 1 165 ? -3.402 -10.734 2.754 1 97.81 165 ASN A C 1
ATOM 1280 O O . ASN A 1 165 ? -3.729 -11.844 3.174 1 97.81 165 ASN A O 1
ATOM 1284 N N . SER A 1 166 ? -2.377 -10.031 3.15 1 98.06 166 SER A N 1
ATOM 1285 C CA . SER A 1 166 ? -1.575 -10.578 4.238 1 98.06 166 SER A CA 1
ATOM 1286 C C . SER A 1 166 ? -2.4 -10.734 5.512 1 98.06 166 SER A C 1
ATOM 1288 O O . SER A 1 166 ? -2.389 -11.789 6.145 1 98.06 166 SER A O 1
ATOM 1290 N N . ARG A 1 167 ? -3.1 -9.711 5.891 1 97.56 167 ARG A N 1
ATOM 1291 C CA . ARG A 1 167 ? -3.859 -9.82 7.129 1 97.56 167 ARG A CA 1
ATOM 1292 C C . ARG A 1 167 ? -4.977 -10.844 7 1 97.56 167 ARG A C 1
ATOM 1294 O O . ARG A 1 167 ? -5.332 -11.508 7.977 1 97.56 167 ARG A O 1
ATOM 1301 N N . ALA A 1 168 ? -5.57 -11 5.801 1 98.06 168 ALA A N 1
ATOM 1302 C CA . ALA A 1 168 ? -6.555 -12.055 5.555 1 98.06 168 ALA A CA 1
ATOM 1303 C C . ALA A 1 168 ? -5.949 -13.438 5.793 1 98.06 168 ALA A C 1
ATOM 1305 O O . ALA A 1 168 ? -6.555 -14.281 6.457 1 98.06 168 ALA A O 1
ATOM 1306 N N . MET A 1 169 ? -4.785 -13.625 5.301 1 97.56 169 MET A N 1
ATOM 1307 C CA . MET A 1 169 ? -4.113 -14.906 5.445 1 97.56 169 MET A CA 1
ATOM 1308 C C . MET A 1 169 ? -3.699 -15.148 6.895 1 97.56 169 MET A C 1
ATOM 1310 O O . MET A 1 169 ? -3.754 -16.281 7.383 1 97.56 169 MET A O 1
ATOM 1314 N N . MET A 1 170 ? -3.244 -14.094 7.551 1 97.06 170 MET A N 1
ATOM 1315 C CA . MET A 1 170 ? -2.932 -14.211 8.977 1 97.06 170 MET A CA 1
ATOM 1316 C C . MET A 1 170 ? -4.152 -14.672 9.766 1 97.06 170 MET A C 1
ATOM 1318 O O . MET A 1 170 ? -4.043 -15.555 10.617 1 97.06 170 MET A O 1
ATOM 1322 N N . GLU A 1 171 ? -5.285 -14.031 9.5 1 98.12 171 GLU A N 1
ATOM 1323 C CA . GLU A 1 171 ? -6.531 -14.391 10.172 1 98.12 171 GLU A CA 1
ATOM 1324 C C . GLU A 1 171 ? -6.898 -15.844 9.898 1 98.12 171 GLU A C 1
ATOM 1326 O O . GLU A 1 171 ? -7.258 -16.578 10.82 1 98.12 171 GLU A O 1
ATOM 1331 N N . ALA A 1 172 ? -6.852 -16.297 8.68 1 98.25 172 ALA A N 1
ATOM 1332 C CA . ALA A 1 172 ? -7.145 -17.672 8.312 1 98.25 172 ALA A CA 1
ATOM 1333 C C . ALA A 1 172 ? -6.195 -18.641 9.016 1 98.25 172 ALA A C 1
ATOM 1335 O O . ALA A 1 172 ? -6.617 -19.688 9.516 1 98.25 172 ALA A O 1
ATOM 1336 N N . LYS A 1 173 ? -4.906 -18.281 9.031 1 96.88 173 LYS A N 1
ATOM 1337 C CA . LYS A 1 173 ? -3.908 -19.109 9.711 1 96.88 173 LYS A CA 1
ATOM 1338 C C . LYS A 1 173 ? -4.238 -19.25 11.195 1 96.88 173 LYS A C 1
ATOM 1340 O O . LYS A 1 173 ? -4.059 -20.328 11.773 1 96.88 173 LYS A O 1
ATOM 1345 N N . SER A 1 174 ? -4.688 -18.172 11.789 1 97.56 174 SER A N 1
ATOM 1346 C CA . SER A 1 174 ? -5.047 -18.203 13.203 1 97.56 174 SER A CA 1
ATOM 1347 C C . SER A 1 174 ? -6.176 -19.188 13.469 1 97.56 174 SER A C 1
ATOM 1349 O O . SER A 1 174 ? -6.371 -19.625 14.602 1 97.56 174 SER A O 1
ATOM 1351 N N . ARG A 1 175 ? -6.934 -19.547 12.43 1 98.06 175 ARG A N 1
ATOM 1352 C CA . ARG A 1 175 ? -8.023 -20.516 12.539 1 98.06 175 ARG A CA 1
ATOM 1353 C C . ARG A 1 175 ? -7.586 -21.891 12.039 1 98.06 175 ARG A C 1
ATOM 1355 O O . ARG A 1 175 ? -8.398 -22.812 11.953 1 98.06 175 ARG A O 1
ATOM 1362 N N . GLY A 1 176 ? -6.273 -22.016 11.625 1 97.81 176 GLY A N 1
ATOM 1363 C CA . GLY A 1 176 ? -5.719 -23.312 11.289 1 97.81 176 GLY A CA 1
ATOM 1364 C C . GLY A 1 176 ? -5.773 -23.625 9.805 1 97.81 176 GLY A C 1
ATOM 1365 O O . GLY A 1 176 ? -5.734 -24.781 9.398 1 97.81 176 GLY A O 1
ATOM 1366 N N . PHE A 1 177 ? -5.922 -22.641 8.969 1 98.5 177 PHE A N 1
ATOM 1367 C CA . PHE A 1 177 ? -6.012 -22.859 7.535 1 98.5 177 PHE A CA 1
ATOM 1368 C C . PHE A 1 177 ? -4.797 -22.281 6.82 1 98.5 177 PHE A C 1
ATOM 1370 O O . PHE A 1 177 ? -4.199 -21.312 7.281 1 98.5 177 PHE A O 1
ATOM 1377 N N . ASP A 1 178 ? -4.43 -22.844 5.684 1 96.75 178 ASP A N 1
ATOM 1378 C CA . ASP A 1 178 ? -3.25 -22.453 4.918 1 96.75 178 ASP A CA 1
ATOM 1379 C C . ASP A 1 178 ? -3.514 -21.188 4.102 1 96.75 178 ASP A C 1
ATOM 1381 O O . ASP A 1 178 ? -2.584 -20.453 3.777 1 96.75 178 ASP A O 1
ATOM 1385 N N . ASN A 1 179 ? -4.742 -21 3.75 1 97.62 179 ASN A N 1
ATOM 1386 C CA . ASN A 1 179 ? -5.164 -19.891 2.891 1 97.62 179 ASN A CA 1
ATOM 1387 C C . ASN A 1 179 ? -6.633 -19.547 3.1 1 97.62 179 ASN A C 1
ATOM 1389 O O . ASN A 1 179 ? -7.285 -20.109 3.986 1 97.62 179 ASN A O 1
ATOM 1393 N N . CYS A 1 180 ? -7.129 -18.547 2.291 1 98.75 180 CYS A N 1
ATOM 1394 C CA . CYS A 1 180 ? -8.516 -18.141 2.457 1 98.75 180 CYS A CA 1
ATOM 1395 C C . CYS A 1 180 ? -9.086 -17.609 1.149 1 98.75 180 CYS A C 1
ATOM 1397 O O . CYS A 1 180 ? -8.344 -17.172 0.271 1 98.75 180 CYS A O 1
ATOM 1399 N N . LEU A 1 181 ? -10.406 -17.719 1.028 1 98.94 181 LEU A N 1
ATOM 1400 C CA . LEU A 1 181 ? -11.18 -17.094 -0.04 1 98.94 181 LEU A CA 1
ATOM 1401 C C . LEU A 1 181 ? -11.562 -15.664 0.339 1 98.94 181 LEU A C 1
ATOM 1403 O O . LEU A 1 181 ? -12.086 -15.422 1.432 1 98.94 181 LEU A O 1
ATOM 1407 N N . LEU A 1 182 ? -11.305 -14.75 -0.558 1 98.88 182 LEU A N 1
ATOM 1408 C CA . LEU A 1 182 ? -11.734 -13.367 -0.381 1 98.88 182 LEU A CA 1
ATOM 1409 C C . LEU A 1 182 ? -12.906 -13.047 -1.302 1 98.88 182 LEU A C 1
ATOM 1411 O O . LEU A 1 182 ? -12.898 -13.414 -2.48 1 98.88 182 LEU A O 1
ATOM 1415 N N . ARG A 1 183 ? -13.859 -12.367 -0.807 1 98.88 183 ARG A N 1
ATOM 1416 C CA . ARG A 1 183 ? -15 -11.906 -1.58 1 98.88 183 ARG A CA 1
ATOM 1417 C C . ARG A 1 183 ? -14.766 -10.508 -2.129 1 98.88 183 ARG A C 1
ATOM 1419 O O . ARG A 1 183 ? -13.922 -9.766 -1.615 1 98.88 183 ARG A O 1
ATOM 1426 N N . ASP A 1 184 ? -15.477 -10.18 -3.186 1 98.38 184 ASP A N 1
ATOM 1427 C CA . ASP A 1 184 ? -15.602 -8.773 -3.57 1 98.38 184 ASP A CA 1
ATOM 1428 C C . ASP A 1 184 ? -16.672 -8.07 -2.73 1 98.38 184 ASP A C 1
ATOM 1430 O O . ASP A 1 184 ? -17.188 -8.648 -1.776 1 98.38 184 ASP A O 1
ATOM 1434 N N . MET A 1 185 ? -17 -6.82 -3.082 1 97.06 185 MET A N 1
ATOM 1435 C CA . MET A 1 185 ? -17.922 -6.023 -2.266 1 97.06 185 MET A CA 1
ATOM 1436 C C . MET A 1 185 ? -19.359 -6.457 -2.484 1 97.06 185 MET A C 1
ATOM 1438 O O . MET A 1 185 ? -20.25 -6.07 -1.722 1 97.06 185 MET A O 1
ATOM 1442 N N . LEU A 1 186 ? -19.578 -7.262 -3.463 1 97.25 186 LEU A N 1
ATOM 1443 C CA . LEU A 1 186 ? -20.922 -7.758 -3.732 1 97.25 186 LEU A CA 1
ATOM 1444 C C . LEU A 1 186 ? -21.141 -9.133 -3.104 1 97.25 186 LEU A C 1
ATOM 1446 O O . LEU A 1 186 ? -22.219 -9.703 -3.207 1 97.25 186 LEU A O 1
ATOM 1450 N N . GLY A 1 187 ? -20.109 -9.695 -2.523 1 98.19 187 GLY A N 1
ATOM 1451 C CA . GLY A 1 187 ? -20.234 -10.945 -1.802 1 98.19 187 GLY A CA 1
ATOM 1452 C C . GLY A 1 187 ? -19.844 -12.156 -2.631 1 98.19 187 GLY A C 1
ATOM 1453 O O . GLY A 1 187 ? -20 -13.297 -2.189 1 98.19 187 GLY A O 1
ATOM 1454 N N . HIS A 1 188 ? -19.328 -11.898 -3.85 1 98.75 188 HIS A N 1
ATOM 1455 C CA . HIS A 1 188 ? -18.844 -12.984 -4.688 1 98.75 188 HIS A CA 1
ATOM 1456 C C . HIS A 1 188 ? -17.375 -13.289 -4.41 1 98.75 188 HIS A C 1
ATOM 1458 O O . HIS A 1 188 ? -16.609 -12.383 -4.102 1 98.75 188 HIS A O 1
ATOM 1464 N N . ILE A 1 189 ? -17.016 -14.57 -4.582 1 98.94 189 ILE A N 1
ATOM 1465 C CA . ILE A 1 189 ? -15.625 -14.969 -4.398 1 98.94 189 ILE A CA 1
ATOM 1466 C C . ILE A 1 189 ? -14.766 -14.367 -5.512 1 98.94 189 ILE A C 1
ATOM 1468 O O . ILE A 1 189 ? -15.094 -14.5 -6.691 1 98.94 189 ILE A O 1
ATOM 1472 N N . ALA A 1 190 ? -13.734 -13.695 -5.09 1 98.81 190 ALA A N 1
ATOM 1473 C CA . ALA A 1 190 ? -12.805 -13.094 -6.047 1 98.81 190 ALA A CA 1
ATOM 1474 C C . ALA A 1 190 ? -11.594 -13.992 -6.281 1 98.81 190 ALA A C 1
ATOM 1476 O O . ALA A 1 190 ? -11.281 -14.336 -7.422 1 98.81 190 ALA A O 1
ATOM 1477 N N . GLU A 1 191 ? -10.938 -14.398 -5.191 1 98.69 191 GLU A N 1
ATOM 1478 C CA . GLU A 1 191 ? -9.672 -15.125 -5.266 1 98.69 191 GLU A CA 1
ATOM 1479 C C . GLU A 1 191 ? -9.258 -15.648 -3.893 1 98.69 191 GLU A C 1
ATOM 1481 O O . GLU A 1 191 ? -9.992 -15.5 -2.916 1 98.69 191 GLU A O 1
ATOM 1486 N N . LEU A 1 192 ? -8.102 -16.344 -3.84 1 98.25 192 LEU A N 1
ATOM 1487 C CA . LEU A 1 192 ? -7.426 -16.688 -2.592 1 98.25 192 LEU A CA 1
ATOM 1488 C C . LEU A 1 192 ? -6.582 -15.523 -2.09 1 98.25 192 LEU A C 1
ATOM 1490 O O . LEU A 1 192 ? -6.469 -14.5 -2.766 1 98.25 192 LEU A O 1
ATOM 1494 N N . GLY A 1 193 ? -6.02 -15.648 -0.938 1 96.81 193 GLY A N 1
ATOM 1495 C CA . GLY A 1 193 ? -5.148 -14.633 -0.367 1 96.81 193 GLY A CA 1
ATOM 1496 C C . GLY A 1 193 ? -3.941 -14.328 -1.231 1 96.81 193 GLY A C 1
ATOM 1497 O O . GLY A 1 193 ? -3.414 -13.211 -1.199 1 96.81 193 GLY A O 1
ATOM 1498 N N . ASN A 1 194 ? -3.533 -15.32 -2.07 1 96.12 194 ASN A N 1
ATOM 1499 C CA . ASN A 1 194 ? -2.279 -15.102 -2.783 1 96.12 194 ASN A CA 1
ATOM 1500 C C . ASN A 1 194 ? -2.326 -15.695 -4.191 1 96.12 194 ASN A C 1
ATOM 1502 O O . ASN A 1 194 ? -1.301 -15.773 -4.871 1 96.12 194 ASN A O 1
ATOM 1506 N N . SER A 1 195 ? -3.512 -16.172 -4.668 1 96.94 195 SER A N 1
ATOM 1507 C CA . SER A 1 195 ? -3.625 -16.797 -5.977 1 96.94 195 SER A CA 1
ATOM 1508 C C . SER A 1 195 ? -5.074 -16.844 -6.445 1 96.94 195 SER A C 1
ATOM 1510 O O . SER A 1 195 ? -5.984 -16.453 -5.707 1 96.94 195 SER A O 1
ATOM 1512 N N . ASN A 1 196 ? -5.254 -17.25 -7.699 1 98.69 196 ASN A N 1
ATOM 1513 C CA . ASN A 1 196 ? -6.598 -17.453 -8.227 1 98.69 196 ASN A CA 1
ATOM 1514 C C . ASN A 1 196 ? -7.16 -18.812 -7.82 1 98.69 196 ASN A C 1
ATOM 1516 O O . ASN A 1 196 ? -6.438 -19.656 -7.285 1 98.69 196 ASN A O 1
ATOM 1520 N N . ILE A 1 197 ? -8.477 -19.016 -8.094 1 98.94 197 ILE A N 1
ATOM 1521 C CA . ILE A 1 197 ? -9.141 -20.203 -7.578 1 98.94 197 ILE A CA 1
ATOM 1522 C C . ILE A 1 197 ? -10.102 -20.766 -8.633 1 98.94 197 ILE A C 1
ATOM 1524 O O . ILE A 1 197 ? -10.68 -20 -9.414 1 98.94 197 ILE A O 1
ATOM 1528 N N . PHE A 1 198 ? -10.203 -22.062 -8.68 1 98.94 198 PHE A N 1
ATOM 1529 C CA . PHE A 1 198 ? -11.133 -22.812 -9.523 1 98.94 198 PHE A CA 1
ATOM 1530 C C . PHE A 1 198 ? -11.938 -23.797 -8.695 1 98.94 198 PHE A C 1
ATOM 1532 O O . PHE A 1 198 ? -11.469 -24.281 -7.656 1 98.94 198 PHE A O 1
ATOM 1539 N N . MET A 1 199 ? -13.117 -24.125 -9.156 1 98.94 199 MET A N 1
ATOM 1540 C CA . MET A 1 199 ? -13.891 -25.266 -8.656 1 98.94 199 MET A CA 1
ATOM 1541 C C . MET A 1 199 ? -14.516 -26.047 -9.805 1 98.94 199 MET A C 1
ATOM 1543 O O . MET A 1 199 ? -14.562 -25.562 -10.938 1 98.94 199 MET A O 1
ATOM 1547 N N . ALA A 1 200 ? -14.883 -27.297 -9.531 1 98.88 200 ALA A N 1
ATOM 1548 C CA . ALA A 1 200 ? -15.594 -28.109 -10.5 1 98.88 200 ALA A CA 1
ATOM 1549 C C . ALA A 1 200 ? -16.859 -28.703 -9.898 1 98.88 200 ALA A C 1
ATOM 1551 O O . ALA A 1 200 ? -16.906 -29.031 -8.711 1 98.88 200 ALA A O 1
ATOM 1552 N N . LYS A 1 201 ? -17.844 -28.781 -10.672 1 98.69 201 LYS A N 1
ATOM 1553 C CA . LYS A 1 201 ? -19.125 -29.375 -10.32 1 98.69 201 LYS A CA 1
ATOM 1554 C C . LYS A 1 201 ? -19.781 -30 -11.531 1 98.69 201 LYS A C 1
ATOM 1556 O O . LYS A 1 201 ? -19.906 -29.375 -12.586 1 98.69 201 LYS A O 1
ATOM 1561 N N . ASP A 1 202 ? -20.141 -31.234 -11.43 1 98.25 202 ASP A N 1
ATOM 1562 C CA . ASP A 1 202 ? -20.891 -31.953 -12.453 1 98.25 202 ASP A CA 1
ATOM 1563 C C . ASP A 1 202 ? -20.188 -31.891 -13.805 1 98.25 202 ASP A C 1
ATOM 1565 O O . ASP A 1 202 ? -20.828 -31.578 -14.82 1 98.25 202 ASP A O 1
ATOM 1569 N N . GLY A 1 203 ? -18.953 -32 -13.781 1 98.25 203 GLY A N 1
ATOM 1570 C CA . GLY A 1 203 ? -18.172 -32.125 -15.008 1 98.25 203 GLY A CA 1
ATOM 1571 C C . GLY A 1 203 ? -17.797 -30.797 -15.633 1 98.25 203 GLY A C 1
ATOM 1572 O O . GLY A 1 203 ? -17.156 -30.766 -16.688 1 98.25 203 GLY A O 1
ATOM 1573 N N . VAL A 1 204 ? -18.203 -29.719 -14.969 1 98.81 204 VAL A N 1
ATOM 1574 C CA . VAL A 1 204 ? -17.906 -28.391 -15.477 1 98.81 204 VAL A CA 1
ATOM 1575 C C . VAL A 1 204 ? -16.953 -27.672 -14.523 1 98.81 204 VAL A C 1
ATOM 1577 O O . VAL A 1 204 ? -17.109 -27.75 -13.305 1 98.81 204 VAL A O 1
ATOM 1580 N N . VAL A 1 205 ? -15.891 -27.031 -15.094 1 98.94 205 VAL A N 1
ATOM 1581 C CA . VAL A 1 205 ? -14.961 -26.234 -14.312 1 98.94 205 VAL A CA 1
ATOM 1582 C C . VAL A 1 205 ? -15.43 -24.781 -14.273 1 98.94 205 VAL A C 1
ATOM 1584 O O . VAL A 1 205 ? -15.867 -24.25 -15.289 1 98.94 205 VAL A O 1
ATOM 1587 N N . TYR A 1 206 ? -15.375 -24.172 -13.062 1 98.94 206 TYR A N 1
ATOM 1588 C CA . TYR A 1 206 ? -15.742 -22.766 -12.859 1 98.94 206 TYR A CA 1
ATOM 1589 C C . TYR A 1 206 ? -14.602 -21.984 -12.227 1 98.94 206 TYR A C 1
ATOM 1591 O O . TYR A 1 206 ? -13.797 -22.547 -11.484 1 98.94 206 TYR A O 1
ATOM 1599 N N . THR A 1 207 ? -14.508 -20.75 -12.555 1 98.94 207 THR A N 1
ATOM 1600 C CA . THR A 1 207 ? -13.617 -19.812 -11.883 1 98.94 207 THR A CA 1
ATOM 1601 C C . THR A 1 207 ? -14.242 -18.422 -11.836 1 98.94 207 THR A C 1
ATOM 1603 O O . THR A 1 207 ? -15.047 -18.062 -12.703 1 98.94 207 THR A O 1
ATOM 1606 N N . PRO A 1 208 ? -13.93 -17.625 -10.844 1 98.94 208 PRO A N 1
ATOM 1607 C CA . PRO A 1 208 ? -14.5 -16.281 -10.781 1 98.94 208 PRO A CA 1
ATOM 1608 C C . PRO A 1 208 ? -14.242 -15.461 -12.047 1 98.94 208 PRO A C 1
ATOM 1610 O O . PRO A 1 208 ? -13.117 -15.43 -12.547 1 98.94 208 PRO A O 1
ATOM 1613 N N . ALA A 1 209 ? -15.297 -14.852 -12.531 1 98.62 209 ALA A N 1
ATOM 1614 C CA . ALA A 1 209 ? -15.109 -13.93 -13.656 1 98.62 209 ALA A CA 1
ATOM 1615 C C . ALA A 1 209 ? -14.297 -12.711 -13.234 1 98.62 209 ALA A C 1
ATOM 1617 O O . ALA A 1 209 ? -14.477 -12.188 -12.141 1 98.62 209 ALA A O 1
ATOM 1618 N N . ALA A 1 210 ? -13.383 -12.305 -14.164 1 97.69 210 ALA A N 1
ATOM 1619 C CA . ALA A 1 210 ? -12.664 -11.062 -13.898 1 97.69 210 ALA A CA 1
ATOM 1620 C C . ALA A 1 210 ? -13.625 -9.891 -13.75 1 97.69 210 ALA A C 1
ATOM 1622 O O . ALA A 1 210 ? -14.383 -9.578 -14.672 1 97.69 210 ALA A O 1
ATOM 1623 N N . ASN A 1 211 ? -13.664 -9.258 -12.633 1 97.56 211 ASN A N 1
ATOM 1624 C CA . ASN A 1 211 ? -14.641 -8.203 -12.383 1 97.56 211 ASN A CA 1
ATOM 1625 C C . ASN A 1 211 ? -13.961 -6.902 -11.953 1 97.56 211 ASN A C 1
ATOM 1627 O O . ASN A 1 211 ? -14.617 -6 -11.438 1 97.56 211 ASN A O 1
ATOM 1631 N N . GLY A 1 212 ? -12.648 -6.875 -12.062 1 97.62 212 GLY A N 1
ATOM 1632 C CA . GLY A 1 212 ? -11.914 -5.648 -11.789 1 97.62 212 GLY A CA 1
ATOM 1633 C C . GLY A 1 212 ? -11.469 -5.527 -10.344 1 97.62 212 GLY A C 1
ATOM 1634 O O . GLY A 1 212 ? -10.875 -4.523 -9.945 1 97.62 212 GLY A O 1
ATOM 1635 N N . THR A 1 213 ? -11.664 -6.559 -9.469 1 97.94 213 THR A N 1
ATOM 1636 C CA . THR A 1 213 ? -11.32 -6.445 -8.062 1 97.94 213 THR A CA 1
ATOM 1637 C C . THR A 1 213 ? -10.086 -7.281 -7.734 1 97.94 213 THR A C 1
ATOM 1639 O O . THR A 1 213 ? -9.508 -7.152 -6.652 1 97.94 213 THR A O 1
ATOM 1642 N N . PHE A 1 214 ? -9.703 -8.148 -8.602 1 97.62 214 PHE A N 1
ATOM 1643 C CA . PHE A 1 214 ? -8.531 -9 -8.453 1 97.62 214 PHE A CA 1
ATOM 1644 C C . PHE A 1 214 ? -7.82 -9.172 -9.789 1 97.62 214 PHE A C 1
ATOM 1646 O O . PHE A 1 214 ? -8.375 -8.859 -10.844 1 97.62 214 PHE A O 1
ATOM 1653 N N . LEU A 1 215 ? -6.551 -9.531 -9.727 1 95.44 215 LEU A N 1
ATOM 1654 C CA . LEU A 1 215 ? -5.805 -9.805 -10.945 1 95.44 215 LEU A CA 1
ATOM 1655 C C . LEU A 1 215 ? -6.23 -11.133 -11.562 1 95.44 215 LEU A C 1
ATOM 1657 O O . LEU A 1 215 ? -6.203 -12.172 -10.891 1 95.44 215 LEU A O 1
ATOM 1661 N N . SER A 1 216 ? -6.723 -11.047 -12.766 1 96.06 216 SER A N 1
ATOM 1662 C CA . SER A 1 216 ? -6.891 -12.258 -13.57 1 96.06 216 SER A CA 1
ATOM 1663 C C . SER A 1 216 ? -5.547 -12.812 -14.023 1 96.06 216 SER A C 1
ATOM 1665 O O . SER A 1 216 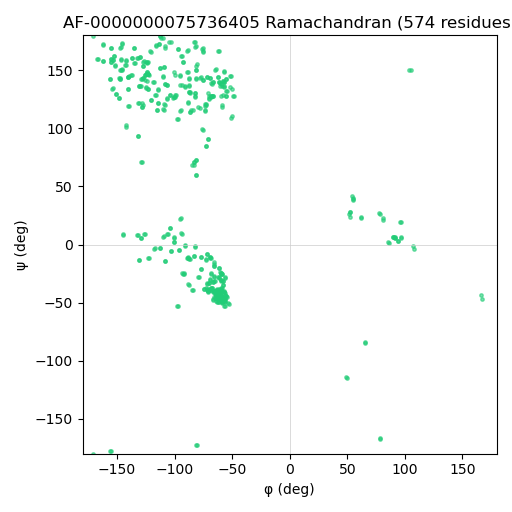? -5.078 -12.492 -15.117 1 96.06 216 SER A O 1
ATOM 1667 N N . GLY A 1 217 ? -4.996 -13.672 -13.234 1 98.06 217 GLY A N 1
ATOM 1668 C CA . GLY A 1 217 ? -3.609 -14.094 -13.359 1 98.06 217 GLY A CA 1
ATOM 1669 C C . GLY A 1 217 ? -3.283 -14.68 -14.719 1 98.06 217 GLY A C 1
ATOM 1670 O O . GLY A 1 217 ? -4.117 -15.359 -15.32 1 98.06 217 GLY A O 1
ATOM 1671 N N . ILE A 1 218 ? -2.076 -14.469 -15.094 1 98.75 218 ILE A N 1
ATOM 1672 C CA . ILE A 1 218 ? -1.555 -15.016 -16.344 1 98.75 218 ILE A CA 1
ATOM 1673 C C . ILE A 1 218 ? -1.607 -16.547 -16.312 1 98.75 218 ILE A C 1
ATOM 1675 O O . ILE A 1 218 ? -2.037 -17.172 -17.266 1 98.75 218 ILE A O 1
ATOM 1679 N N . THR A 1 219 ? -1.196 -17.141 -15.18 1 98.75 219 THR A N 1
ATOM 1680 C CA . THR A 1 219 ? -1.291 -18.578 -15.008 1 98.75 219 THR A CA 1
ATOM 1681 C C . THR A 1 219 ? -2.746 -19.047 -15.078 1 98.75 219 THR A C 1
ATOM 1683 O O . THR A 1 219 ? -3.053 -20.062 -15.68 1 98.75 219 THR A O 1
ATOM 1686 N N . ARG A 1 220 ? -3.635 -18.359 -14.43 1 98.81 220 ARG A N 1
ATOM 1687 C CA . ARG A 1 220 ? -5.062 -18.641 -14.5 1 98.81 220 ARG A CA 1
ATOM 1688 C C . ARG A 1 220 ? -5.543 -18.688 -15.945 1 98.81 220 ARG A C 1
ATOM 1690 O O . ARG A 1 220 ? -6.223 -19.625 -16.359 1 98.81 220 ARG A O 1
ATOM 1697 N N . GLN A 1 221 ? -5.203 -17.656 -16.688 1 98.81 221 GLN A N 1
ATOM 1698 C CA . GLN A 1 221 ? -5.621 -17.578 -18.094 1 98.81 221 GLN A CA 1
ATOM 1699 C C . GLN A 1 221 ? -5.051 -18.734 -18.906 1 98.81 221 GLN A C 1
ATOM 1701 O O . GLN A 1 221 ? -5.738 -19.297 -19.766 1 98.81 221 GLN A O 1
ATOM 1706 N N . ARG A 1 222 ? -3.822 -19.047 -18.688 1 98.88 222 ARG A N 1
ATOM 1707 C CA . ARG A 1 222 ? -3.193 -20.172 -19.359 1 98.88 222 ARG A CA 1
ATOM 1708 C C . ARG A 1 222 ? -3.934 -21.469 -19.031 1 98.88 222 ARG A C 1
ATOM 1710 O O . ARG A 1 222 ? -4.219 -22.266 -19.938 1 98.88 222 ARG A O 1
ATOM 1717 N N . VAL A 1 223 ? -4.285 -21.688 -17.781 1 98.88 223 VAL A N 1
ATOM 1718 C CA . VAL A 1 223 ? -4.988 -22.891 -17.344 1 98.88 223 VAL A CA 1
ATOM 1719 C C . VAL A 1 223 ? -6.355 -22.953 -18.016 1 98.88 223 VAL A C 1
ATOM 1721 O O . VAL A 1 223 ? -6.766 -24.016 -18.5 1 98.88 223 VAL A O 1
ATOM 1724 N N . ILE A 1 224 ? -7.082 -21.844 -18.047 1 98.94 224 ILE A N 1
ATOM 1725 C CA . ILE A 1 224 ? -8.383 -21.781 -18.719 1 98.94 224 ILE A CA 1
ATOM 1726 C C . ILE A 1 224 ? -8.234 -22.203 -20.172 1 98.94 224 ILE A C 1
ATOM 1728 O O . ILE A 1 224 ? -8.977 -23.062 -20.656 1 98.94 224 ILE A O 1
ATOM 1732 N N . GLU A 1 225 ? -7.266 -21.641 -20.891 1 98.88 225 GLU A N 1
ATOM 1733 C CA . GLU A 1 225 ? -7.035 -21.922 -22.312 1 98.88 225 GLU A CA 1
ATOM 1734 C C . GLU A 1 225 ? -6.699 -23.391 -22.516 1 98.88 225 GLU A C 1
ATOM 1736 O O . GLU A 1 225 ? -7.227 -24.031 -23.438 1 98.88 225 GLU A O 1
ATOM 1741 N N . LEU A 1 226 ? -5.84 -23.922 -21.719 1 98.94 226 LEU A N 1
ATOM 1742 C CA . LEU A 1 226 ? -5.395 -25.297 -21.844 1 98.94 226 LEU A CA 1
ATOM 1743 C C . LEU A 1 226 ? -6.551 -26.266 -21.594 1 98.94 226 LEU A C 1
ATOM 1745 O O . LEU A 1 226 ? -6.715 -27.234 -22.344 1 98.94 226 LEU A O 1
ATOM 1749 N N . LEU A 1 227 ? -7.316 -26.047 -20.562 1 98.94 227 LEU A N 1
ATOM 1750 C CA . LEU A 1 227 ? -8.453 -26.922 -20.266 1 98.94 227 LEU A CA 1
ATOM 1751 C C . LEU A 1 227 ? -9.477 -26.875 -21.391 1 98.94 227 LEU A C 1
ATOM 1753 O O . LEU A 1 227 ? -9.945 -27.922 -21.859 1 98.94 227 LEU A O 1
ATOM 1757 N N . ARG A 1 228 ? -9.797 -25.672 -21.828 1 98.94 228 ARG A N 1
ATOM 1758 C CA . ARG A 1 228 ? -10.719 -25.547 -22.953 1 98.94 228 ARG A CA 1
ATOM 1759 C C . ARG A 1 228 ? -10.172 -26.234 -24.203 1 98.94 228 ARG A C 1
ATOM 1761 O O . ARG A 1 228 ? -10.914 -26.906 -24.922 1 98.94 228 ARG A O 1
ATOM 1768 N N . GLY A 1 229 ? -8.93 -26.047 -24.469 1 98.81 229 GLY A N 1
ATOM 1769 C CA . GLY A 1 229 ? -8.289 -26.688 -25.594 1 98.81 229 GLY A CA 1
ATOM 1770 C C . GLY A 1 229 ? -8.359 -28.203 -25.547 1 98.81 229 GLY A C 1
ATOM 1771 O O . GLY A 1 229 ? -8.289 -28.875 -26.578 1 98.81 229 GLY A O 1
ATOM 1772 N N . ASP A 1 230 ? -8.484 -28.719 -24.344 1 98.56 230 ASP A N 1
ATOM 1773 C CA . ASP A 1 230 ? -8.578 -30.172 -24.141 1 98.56 230 ASP A CA 1
ATOM 1774 C C . ASP A 1 230 ? -10.031 -30.625 -24.078 1 98.56 230 ASP A C 1
ATOM 1776 O O . ASP A 1 230 ? -10.312 -31.75 -23.656 1 98.56 230 ASP A O 1
ATOM 1780 N N . GLY A 1 231 ? -10.938 -29.781 -24.391 1 98.5 231 GLY A N 1
ATOM 1781 C CA . GLY A 1 231 ? -12.344 -30.141 -24.5 1 98.5 231 GLY A CA 1
ATOM 1782 C C . GLY A 1 231 ? -13.117 -29.984 -23.203 1 98.5 231 GLY A C 1
ATOM 1783 O O . GLY A 1 231 ? -14.273 -30.406 -23.125 1 98.5 231 GLY A O 1
ATOM 1784 N N . ILE A 1 232 ? -12.539 -29.453 -22.219 1 98.75 232 ILE A N 1
ATOM 1785 C CA . ILE A 1 232 ? -13.195 -29.266 -20.922 1 98.75 232 ILE A CA 1
ATOM 1786 C C . ILE A 1 232 ? -13.945 -27.938 -20.906 1 98.75 232 ILE A C 1
ATOM 1788 O O . ILE A 1 232 ? -13.414 -26.922 -21.344 1 98.75 232 ILE A O 1
ATOM 1792 N N . THR A 1 233 ? -15.188 -27.984 -20.484 1 98.81 233 THR A N 1
ATOM 1793 C CA . THR A 1 233 ? -15.953 -26.75 -20.328 1 98.81 233 THR A CA 1
ATOM 1794 C C . THR A 1 233 ? -15.461 -25.969 -19.109 1 98.81 233 THR A C 1
ATOM 1796 O O . THR A 1 233 ? -15.43 -26.484 -18 1 98.81 233 THR A O 1
ATOM 1799 N N . VAL A 1 234 ? -15.016 -24.766 -19.359 1 98.94 234 VAL A N 1
ATOM 1800 C CA . VAL A 1 234 ? -14.609 -23.844 -18.297 1 98.94 234 VAL A CA 1
ATOM 1801 C C . VAL A 1 234 ? -15.461 -22.578 -18.359 1 98.94 234 VAL A C 1
ATOM 1803 O O . VAL A 1 234 ? -15.469 -21.875 -19.375 1 98.94 234 VAL A O 1
ATOM 1806 N N . LEU A 1 235 ? -16.125 -22.219 -17.281 1 98.94 235 LEU A N 1
ATOM 1807 C CA . LEU A 1 235 ? -16.984 -21.031 -17.219 1 98.94 235 LEU A CA 1
ATOM 1808 C C . LEU A 1 235 ? -16.422 -20 -16.25 1 98.94 235 LEU A C 1
ATOM 1810 O O . LEU A 1 235 ? -16.125 -20.328 -15.102 1 98.94 235 LEU A O 1
ATOM 1814 N N . GLU A 1 236 ? -16.156 -18.812 -16.734 1 98.88 236 GLU A N 1
ATOM 1815 C CA . GLU A 1 236 ? -15.914 -17.641 -15.891 1 98.88 236 GLU A CA 1
ATOM 1816 C C . GLU A 1 236 ? -17.219 -16.969 -15.477 1 98.88 236 GLU A C 1
ATOM 1818 O O . GLU A 1 236 ? -17.953 -16.453 -16.328 1 98.88 236 GLU A O 1
ATOM 1823 N N . THR A 1 237 ? -17.516 -16.969 -14.188 1 98.75 237 THR A N 1
ATOM 1824 C CA . THR A 1 237 ? -18.797 -16.484 -13.727 1 98.75 237 THR A CA 1
ATOM 1825 C C . THR A 1 237 ? -18.719 -16 -12.281 1 98.75 237 THR A C 1
ATOM 1827 O O . THR A 1 237 ? -17.656 -16.094 -11.656 1 98.75 237 THR A O 1
ATOM 1830 N N . SER A 1 238 ? -19.766 -15.32 -11.805 1 98.75 238 SER A N 1
ATOM 1831 C CA . SER A 1 238 ? -19.844 -15 -10.383 1 98.75 238 SER A CA 1
ATOM 1832 C C . SER A 1 238 ? -20.109 -16.25 -9.555 1 98.75 238 SER A C 1
ATOM 1834 O O . SER A 1 238 ? -20.969 -17.062 -9.883 1 98.75 238 SER A O 1
ATOM 1836 N N . LEU A 1 239 ? -19.312 -16.438 -8.531 1 98.88 239 LEU A N 1
ATOM 1837 C CA . LEU A 1 239 ? -19.406 -17.609 -7.66 1 98.88 239 LEU A CA 1
ATOM 1838 C C . LEU A 1 239 ? -19.547 -17.188 -6.199 1 98.88 239 LEU A C 1
ATOM 1840 O O . LEU A 1 239 ? -18.906 -16.219 -5.766 1 98.88 239 LEU A O 1
ATOM 1844 N N . SER A 1 240 ? -20.359 -17.906 -5.461 1 98.69 240 SER A N 1
ATOM 1845 C CA . SER A 1 240 ? -20.531 -17.688 -4.027 1 98.69 240 SER A CA 1
ATOM 1846 C C . SER A 1 240 ? -19.672 -18.656 -3.219 1 98.69 240 SER A C 1
ATOM 1848 O O . SER A 1 240 ? -19.125 -19.609 -3.768 1 98.69 240 SER A O 1
ATOM 1850 N N . TYR A 1 241 ? -19.578 -18.375 -1.97 1 98.75 241 TYR A N 1
ATOM 1851 C CA . TYR A 1 241 ? -18.891 -19.312 -1.084 1 98.75 241 TYR A CA 1
ATOM 1852 C C . TYR A 1 241 ? -19.578 -20.672 -1.082 1 98.75 241 TYR A C 1
ATOM 1854 O O . TYR A 1 241 ? -18.922 -21.719 -1.002 1 98.75 241 TYR A O 1
ATOM 1862 N N . ARG A 1 242 ? -20.859 -20.672 -1.117 1 98.5 242 ARG A N 1
ATOM 1863 C CA . ARG A 1 242 ? -21.641 -21.922 -1.136 1 98.5 242 ARG A CA 1
ATOM 1864 C C . ARG A 1 242 ? -21.266 -22.781 -2.338 1 98.5 242 ARG A C 1
ATOM 1866 O O . ARG A 1 242 ? -21.234 -24 -2.246 1 98.5 242 ARG A O 1
ATOM 1873 N N . ASP A 1 243 ? -21.016 -22.156 -3.459 1 98.88 243 ASP A N 1
ATOM 1874 C CA . ASP A 1 243 ? -20.562 -22.906 -4.633 1 98.88 243 ASP A CA 1
ATOM 1875 C C . ASP A 1 243 ? -19.297 -23.703 -4.336 1 98.88 243 ASP A C 1
ATOM 1877 O O . ASP A 1 243 ? -19.188 -24.859 -4.719 1 98.88 243 ASP A O 1
ATOM 1881 N N . PHE A 1 244 ? -18.359 -23.141 -3.627 1 98.88 244 PHE A N 1
ATOM 1882 C CA . PHE A 1 244 ? -17.125 -23.812 -3.275 1 98.88 244 PHE A CA 1
ATOM 1883 C C . PHE A 1 244 ? -17.359 -24.891 -2.223 1 98.88 244 PHE A C 1
ATOM 1885 O O . PHE A 1 244 ? -16.781 -25.969 -2.295 1 98.88 244 PHE A O 1
ATOM 1892 N N . GLU A 1 245 ? -18.25 -24.578 -1.3 1 98.25 245 GLU A N 1
ATOM 1893 C CA . GLU A 1 245 ? -18.562 -25.547 -0.247 1 98.25 245 GLU A CA 1
ATOM 1894 C C . GLU A 1 245 ? -19.109 -26.844 -0.831 1 98.25 245 GLU A C 1
ATOM 1896 O O . GLU A 1 245 ? -18.891 -27.922 -0.277 1 98.25 245 GLU A O 1
ATOM 1901 N N . THR A 1 246 ? -19.781 -26.719 -1.962 1 98.31 246 THR A N 1
ATOM 1902 C CA . THR A 1 246 ? -20.469 -27.891 -2.504 1 98.31 246 THR A CA 1
ATOM 1903 C C . THR A 1 246 ? -19.766 -28.391 -3.762 1 98.31 246 THR A C 1
ATOM 1905 O O . THR A 1 246 ? -20.281 -29.266 -4.461 1 98.31 246 THR A O 1
ATOM 1908 N N . ALA A 1 247 ? -18.672 -27.875 -4.098 1 98.81 247 ALA A N 1
ATOM 1909 C CA . ALA A 1 247 ? -17.922 -28.25 -5.301 1 98.81 247 ALA A CA 1
ATOM 1910 C C . ALA A 1 247 ? -17.453 -29.688 -5.223 1 98.81 247 ALA A C 1
ATOM 1912 O O . ALA A 1 247 ? -17.188 -30.203 -4.133 1 98.81 247 ALA A O 1
ATOM 1913 N N . ASP A 1 248 ? -17.312 -30.344 -6.344 1 98.69 248 ASP A N 1
ATOM 1914 C CA . ASP A 1 248 ? -16.75 -31.688 -6.402 1 98.69 248 ASP A CA 1
ATOM 1915 C C . ASP A 1 248 ? -15.234 -31.656 -6.207 1 98.69 248 ASP A C 1
ATOM 1917 O O . ASP A 1 248 ? -14.648 -32.594 -5.637 1 98.69 248 ASP A O 1
ATOM 1921 N N . GLU A 1 249 ? -14.594 -30.703 -6.727 1 98.19 249 GLU A N 1
ATOM 1922 C CA . GLU A 1 249 ? -13.164 -30.453 -6.555 1 98.19 249 GLU A CA 1
ATOM 1923 C C . GLU A 1 249 ? -12.852 -28.953 -6.566 1 98.19 249 GLU A C 1
ATOM 1925 O O . GLU A 1 249 ? -13.633 -28.156 -7.09 1 98.19 249 GLU A O 1
ATOM 1930 N N . ILE A 1 250 ? -11.82 -28.547 -5.871 1 98.94 250 ILE A N 1
ATOM 1931 C CA . ILE A 1 250 ? -11.297 -27.172 -5.84 1 98.94 250 ILE A CA 1
ATOM 1932 C C . ILE A 1 250 ? -9.789 -27.188 -6.094 1 98.94 250 ILE A C 1
ATOM 1934 O O . ILE A 1 250 ? -9.086 -28.062 -5.594 1 98.94 250 ILE A O 1
ATOM 1938 N N . PHE A 1 251 ? -9.273 -26.297 -6.914 1 98.94 251 PHE A N 1
ATOM 1939 C CA . PHE A 1 251 ? -7.832 -26.156 -7.082 1 98.94 251 PHE A CA 1
ATOM 1940 C C . PHE A 1 251 ? -7.461 -24.703 -7.348 1 98.94 251 PHE A C 1
ATOM 1942 O O . PHE A 1 251 ? -8.32 -23.891 -7.691 1 98.94 251 PHE A O 1
ATOM 1949 N N . ALA A 1 252 ? -6.23 -24.328 -7.113 1 98.69 252 ALA A N 1
ATOM 1950 C CA . ALA A 1 252 ? -5.723 -22.969 -7.242 1 98.69 252 ALA A CA 1
ATOM 1951 C C . ALA A 1 252 ? -4.781 -22.844 -8.438 1 98.69 252 ALA A C 1
ATOM 1953 O O . ALA A 1 252 ? -4.16 -23.828 -8.852 1 98.69 252 ALA A O 1
ATOM 1954 N N . SER A 1 253 ? -4.715 -21.688 -8.969 1 98.5 253 SER A N 1
ATOM 1955 C CA . SER A 1 253 ? -3.684 -21.344 -9.938 1 98.5 253 SER A CA 1
ATOM 1956 C C . SER A 1 253 ? -3.002 -20.016 -9.578 1 98.5 253 SER A C 1
ATOM 1958 O O . SER A 1 253 ? -3.658 -19.094 -9.117 1 98.5 253 SER A O 1
ATOM 1960 N N . GLY A 1 254 ? -1.704 -19.969 -9.672 1 96.75 254 GLY A N 1
ATOM 1961 C CA . GLY A 1 254 ? -0.868 -18.797 -9.453 1 96.75 254 GLY A CA 1
ATOM 1962 C C . GLY A 1 254 ? 0.555 -18.984 -9.945 1 96.75 254 GLY A C 1
ATOM 1963 O O . GLY A 1 254 ? 1.028 -20.109 -10.086 1 96.75 254 GLY A O 1
ATOM 1964 N N . ASN A 1 255 ? 1.183 -17.922 -10.156 1 96 255 ASN A N 1
ATOM 1965 C CA . ASN A 1 255 ? 2.516 -17.953 -10.75 1 96 255 ASN A CA 1
ATOM 1966 C C . ASN A 1 255 ? 3.502 -18.719 -9.867 1 96 255 ASN A C 1
ATOM 1968 O O . ASN A 1 255 ? 4.309 -19.516 -10.367 1 96 255 ASN A O 1
ATOM 1972 N N . PHE A 1 256 ? 3.426 -18.547 -8.648 1 95.31 256 PHE A N 1
ATOM 1973 C CA . PHE A 1 256 ? 4.441 -19.078 -7.742 1 95.31 256 PHE A CA 1
ATOM 1974 C C . PHE A 1 256 ? 4.414 -20.609 -7.734 1 95.31 256 PHE A C 1
ATOM 1976 O O . PHE A 1 256 ? 5.445 -21.25 -7.918 1 95.31 256 PHE A O 1
ATOM 1983 N N . ALA A 1 257 ? 3.215 -21.188 -7.602 1 95.31 257 ALA A N 1
ATOM 1984 C CA . ALA A 1 257 ? 3.084 -22.641 -7.457 1 95.31 257 ALA A CA 1
ATOM 1985 C C . ALA A 1 257 ? 2.406 -23.25 -8.68 1 95.31 257 ALA A C 1
ATOM 1987 O O . ALA A 1 257 ? 2.25 -24.469 -8.758 1 95.31 257 ALA A O 1
ATOM 1988 N N . LYS A 1 258 ? 2.002 -22.438 -9.609 1 97.62 258 LYS A N 1
ATOM 1989 C CA . LYS A 1 258 ? 1.335 -22.781 -10.867 1 97.62 258 LYS A CA 1
ATOM 1990 C C . LYS A 1 258 ? -0.039 -23.391 -10.602 1 97.62 258 LYS A C 1
ATOM 1992 O O . LYS A 1 258 ? -1.037 -22.672 -10.516 1 97.62 258 LYS A O 1
ATOM 1997 N N . VAL A 1 259 ? -0.158 -24.719 -10.344 1 98.56 259 VAL A N 1
ATOM 1998 C CA . VAL A 1 259 ? -1.446 -25.344 -10.086 1 98.56 259 VAL A CA 1
ATOM 1999 C C . VAL A 1 259 ? -1.354 -26.219 -8.836 1 98.56 259 VAL A C 1
ATOM 2001 O O . VAL A 1 259 ? -0.515 -27.109 -8.75 1 98.56 259 VAL A O 1
ATOM 2004 N N . GLN A 1 260 ? -2.205 -25.922 -7.84 1 98 260 GLN A N 1
ATOM 2005 C CA . GLN A 1 260 ? -2.199 -26.625 -6.562 1 98 260 GLN A CA 1
ATOM 2006 C C . GLN A 1 260 ? -3.596 -27.125 -6.207 1 98 260 GLN A C 1
ATOM 2008 O O . GLN A 1 260 ? -4.586 -26.438 -6.426 1 98 260 GLN A O 1
ATOM 2013 N N . PRO A 1 261 ? -3.689 -28.297 -5.625 1 98.62 261 PRO A N 1
ATOM 2014 C CA . PRO A 1 261 ? -5.008 -28.766 -5.191 1 98.62 261 PRO A CA 1
ATOM 2015 C C . PRO A 1 261 ? -5.434 -28.172 -3.854 1 98.62 261 PRO A C 1
ATOM 2017 O O . PRO A 1 261 ? -4.586 -27.781 -3.049 1 98.62 261 PRO A O 1
ATOM 2020 N N . ILE A 1 262 ? -6.715 -28.016 -3.664 1 98.88 262 ILE A N 1
ATOM 2021 C CA . ILE A 1 262 ? -7.301 -27.734 -2.357 1 98.88 262 ILE A CA 1
ATOM 2022 C C . ILE A 1 262 ? -7.852 -29.031 -1.754 1 98.88 262 ILE A C 1
ATOM 2024 O O . ILE A 1 262 ? -8.625 -29.75 -2.398 1 98.88 262 ILE A O 1
ATOM 2028 N N . ILE A 1 263 ? -7.445 -29.297 -0.513 1 98.75 263 ILE A N 1
ATOM 2029 C CA . ILE A 1 263 ? -7.797 -30.609 0.021 1 98.75 263 ILE A CA 1
ATOM 2030 C C . ILE A 1 263 ? -8.703 -30.453 1.237 1 98.75 263 ILE A C 1
ATOM 2032 O O . ILE A 1 263 ? -9.109 -31.438 1.855 1 98.75 263 ILE A O 1
ATOM 2036 N N . ARG A 1 264 ? -8.945 -29.234 1.61 1 98.75 264 ARG A N 1
ATOM 2037 C CA . ARG A 1 264 ? -9.852 -28.984 2.725 1 98.75 264 ARG A CA 1
ATOM 2038 C C . ARG A 1 264 ? -10.484 -27.594 2.609 1 98.75 264 ARG A C 1
ATOM 2040 O O . ARG A 1 264 ? -9.805 -26.625 2.271 1 98.75 264 ARG A O 1
ATOM 2047 N N . ILE A 1 265 ? -11.773 -27.516 2.812 1 98.88 265 ILE A N 1
ATOM 2048 C CA . ILE A 1 265 ? -12.484 -26.25 2.979 1 98.88 265 ILE A CA 1
ATOM 2049 C C . ILE A 1 265 ? -13.328 -26.297 4.254 1 98.88 265 ILE A C 1
ATOM 2051 O O . ILE A 1 265 ? -14.211 -27.156 4.391 1 98.88 265 ILE A O 1
ATOM 2055 N N . ASP A 1 266 ? -12.992 -25.391 5.176 1 98.5 266 ASP A N 1
ATOM 2056 C CA . ASP A 1 266 ? -13.57 -25.453 6.516 1 98.5 266 ASP A CA 1
ATOM 2057 C C . ASP A 1 266 ? -13.477 -26.859 7.102 1 98.5 266 ASP A C 1
ATOM 2059 O O . ASP A 1 266 ? -12.383 -27.406 7.234 1 98.5 266 ASP A O 1
ATOM 2063 N N . ASP A 1 267 ? -14.594 -27.5 7.316 1 98 267 ASP A N 1
ATOM 2064 C CA . ASP A 1 267 ? -14.57 -28.797 7.98 1 98 267 ASP A CA 1
ATOM 2065 C C . ASP A 1 267 ? -14.703 -29.922 6.969 1 98 267 ASP A C 1
ATOM 2067 O O . ASP A 1 267 ? -14.75 -31.094 7.348 1 98 267 ASP A O 1
ATOM 2071 N N . ARG A 1 268 ? -14.68 -29.625 5.734 1 98.5 268 ARG A N 1
ATOM 2072 C CA . ARG A 1 268 ? -14.867 -30.641 4.699 1 98.5 268 ARG A CA 1
ATOM 2073 C C . ARG A 1 268 ? -13.539 -31 4.043 1 98.5 268 ARG A C 1
ATOM 2075 O O . ARG A 1 268 ? -12.82 -30.125 3.559 1 98.5 268 ARG A O 1
ATOM 2082 N N . SER A 1 269 ? -13.32 -32.281 4.02 1 98.19 269 SER A N 1
ATOM 2083 C CA . SER A 1 269 ? -12.148 -32.781 3.309 1 98.19 269 SER A CA 1
ATOM 2084 C C . SER A 1 269 ? -12.461 -33.031 1.835 1 98.19 269 SER A C 1
ATOM 2086 O O . SER A 1 269 ? -13.562 -33.438 1.492 1 98.19 269 SER A O 1
ATOM 2088 N N . LEU A 1 270 ? -11.477 -32.719 1.041 1 97.88 270 LEU A N 1
ATOM 2089 C CA . LEU A 1 270 ? -11.539 -32.969 -0.397 1 97.88 270 LEU A CA 1
ATOM 2090 C C . LEU A 1 270 ? -10.328 -33.781 -0.871 1 97.88 270 LEU A C 1
ATOM 2092 O O . LEU A 1 270 ? -9.312 -33.844 -0.176 1 97.88 270 LEU A O 1
ATOM 2096 N N . GLN A 1 271 ? -10.477 -34.406 -1.953 1 97.06 271 GLN A N 1
ATOM 2097 C CA . GLN A 1 271 ? -9.359 -35.062 -2.641 1 97.06 271 GLN A CA 1
ATOM 2098 C C . GLN A 1 271 ? -9.016 -34.312 -3.934 1 97.06 271 GLN A C 1
ATOM 2100 O O . GLN A 1 271 ? -9.906 -33.781 -4.598 1 97.06 271 GLN A O 1
ATOM 2105 N N . PRO A 1 272 ? -7.719 -34.312 -4.219 1 98.12 272 PRO A N 1
ATOM 2106 C CA . PRO A 1 272 ? -7.41 -33.812 -5.559 1 98.12 272 PRO A CA 1
ATOM 2107 C C . PRO A 1 272 ? -8.203 -34.5 -6.656 1 98.12 272 PRO A C 1
ATOM 2109 O O . PRO A 1 272 ? -8.32 -35.75 -6.637 1 98.12 272 PRO A O 1
ATOM 2112 N N . GLY A 1 273 ? -8.742 -33.781 -7.598 1 97.69 273 GLY A N 1
ATOM 2113 C CA . GLY A 1 273 ? -9.633 -34.375 -8.586 1 97.69 273 GLY A CA 1
ATOM 2114 C C . GLY A 1 273 ? -9.039 -34.406 -9.977 1 97.69 273 GLY A C 1
ATOM 2115 O O . GLY A 1 273 ? -7.887 -34 -10.18 1 97.69 273 GLY A O 1
ATOM 2116 N N . PRO A 1 274 ? -9.781 -34.969 -10.844 1 98.44 274 PRO A N 1
ATOM 2117 C CA . PRO A 1 274 ? -9.273 -35.156 -12.203 1 98.44 274 PRO A CA 1
ATOM 2118 C C . PRO A 1 274 ? -9.039 -33.844 -12.938 1 98.44 274 PRO A C 1
ATOM 2120 O O . PRO A 1 274 ? -8.156 -33.781 -13.797 1 98.44 274 PRO A O 1
ATOM 2123 N N . PHE A 1 275 ? -9.805 -32.812 -12.664 1 98.81 275 PHE A N 1
ATOM 2124 C CA . PHE A 1 275 ? -9.617 -31.547 -13.352 1 98.81 275 PHE A CA 1
ATOM 2125 C C . PHE A 1 275 ? -8.336 -30.859 -12.898 1 98.81 275 PHE A C 1
ATOM 2127 O O . PHE A 1 275 ? -7.609 -30.281 -13.711 1 98.81 275 PHE A O 1
ATOM 2134 N N . TYR A 1 276 ? -8.102 -30.938 -11.594 1 98.75 276 TYR A N 1
ATOM 2135 C CA . TYR A 1 276 ? -6.812 -30.469 -11.086 1 98.75 276 TYR A CA 1
ATOM 2136 C C . TYR A 1 276 ? -5.668 -31.203 -11.781 1 98.75 276 TYR A C 1
ATOM 2138 O O . TYR A 1 276 ? -4.73 -30.578 -12.281 1 98.75 276 TYR A O 1
ATOM 2146 N N . ALA A 1 277 ? -5.754 -32.469 -11.75 1 98.62 277 ALA A N 1
ATOM 2147 C CA . ALA A 1 277 ? -4.699 -33.312 -12.336 1 98.62 277 ALA A CA 1
ATOM 2148 C C . ALA A 1 277 ? -4.484 -32.969 -13.805 1 98.62 277 ALA A C 1
ATOM 2150 O O . ALA A 1 277 ? -3.346 -32.844 -14.258 1 98.62 277 ALA A O 1
ATOM 2151 N N . LYS A 1 278 ? -5.586 -32.844 -14.516 1 98.75 278 LYS A N 1
ATOM 2152 C CA . LYS A 1 278 ? -5.523 -32.5 -15.93 1 98.75 278 LYS A CA 1
ATOM 2153 C C . LYS A 1 278 ? -4.906 -31.109 -16.125 1 98.75 278 LYS A C 1
ATOM 2155 O O . LYS A 1 278 ? -4.039 -30.922 -16.984 1 98.75 278 LYS A O 1
ATOM 2160 N N . ALA A 1 279 ? -5.336 -30.141 -15.352 1 98.88 279 ALA A N 1
ATOM 2161 C CA . ALA A 1 279 ? -4.82 -28.766 -15.445 1 98.88 279 ALA A CA 1
ATOM 2162 C C . ALA A 1 279 ? -3.314 -28.734 -15.211 1 98.88 279 ALA A C 1
ATOM 2164 O O . ALA A 1 279 ? -2.58 -28.094 -15.969 1 98.88 279 ALA A O 1
ATOM 2165 N N . ARG A 1 280 ? -2.906 -29.391 -14.172 1 98.69 280 ARG A N 1
ATOM 2166 C CA . ARG A 1 280 ? -1.482 -29.422 -13.852 1 98.69 280 ARG A CA 1
ATOM 2167 C C . ARG A 1 280 ? -0.685 -30.109 -14.961 1 98.69 280 ARG A C 1
ATOM 2169 O O . ARG A 1 280 ? 0.36 -29.594 -15.383 1 98.69 280 ARG A O 1
ATOM 2176 N N . LYS A 1 281 ? -1.148 -31.219 -15.43 1 98.69 281 LYS A N 1
ATOM 2177 C CA . LYS A 1 281 ? -0.485 -31.938 -16.5 1 98.69 281 LYS A CA 1
ATOM 2178 C C . LYS A 1 281 ? -0.369 -31.078 -17.766 1 98.69 281 LYS A C 1
ATOM 2180 O O . LYS A 1 281 ? 0.712 -30.969 -18.344 1 98.69 281 LYS A O 1
ATOM 2185 N N . LEU A 1 282 ? -1.474 -30.5 -18.156 1 98.88 282 LEU A N 1
ATOM 2186 C CA . LEU A 1 282 ? -1.498 -29.672 -19.359 1 98.88 282 LEU A CA 1
ATOM 2187 C C . LEU A 1 282 ? -0.581 -28.469 -19.219 1 98.88 282 LEU A C 1
ATOM 2189 O O . LEU A 1 282 ? 0.087 -28.062 -20.172 1 98.88 282 LEU A O 1
ATOM 2193 N N . TYR A 1 283 ? -0.541 -27.875 -18.062 1 98.81 283 TYR A N 1
ATOM 2194 C CA . TYR A 1 283 ? 0.339 -26.734 -17.859 1 98.81 283 TYR A CA 1
ATOM 2195 C C . TYR A 1 283 ? 1.802 -27.141 -18 1 98.81 283 TYR A C 1
ATOM 2197 O O . TYR A 1 283 ? 2.594 -26.406 -18.609 1 98.81 283 TYR A O 1
ATOM 2205 N N . TRP A 1 284 ? 2.143 -28.234 -17.422 1 98.5 284 TRP A N 1
ATOM 2206 C CA . TRP A 1 284 ? 3.527 -28.688 -17.5 1 98.5 284 TRP A CA 1
ATOM 2207 C C . TRP A 1 284 ? 3.908 -29.031 -18.938 1 98.5 284 TRP A C 1
ATOM 2209 O O . TRP A 1 284 ? 5.02 -28.719 -19.375 1 98.5 284 TRP A O 1
ATOM 2219 N N . GLU A 1 285 ? 2.99 -29.641 -19.641 1 98.75 285 GLU A N 1
ATOM 2220 C CA . GLU A 1 285 ? 3.221 -29.906 -21.062 1 98.75 285 GLU A CA 1
ATOM 2221 C C . GLU A 1 285 ? 3.406 -28.609 -21.844 1 98.75 285 GLU A C 1
ATOM 2223 O O . GLU A 1 285 ? 4.328 -28.5 -22.656 1 98.75 285 GLU A O 1
ATOM 2228 N N . PHE A 1 286 ? 2.562 -27.703 -21.547 1 98.69 286 PHE A N 1
ATOM 2229 C CA . PHE A 1 286 ? 2.676 -26.391 -22.172 1 98.69 286 PHE A CA 1
ATOM 2230 C C . PHE A 1 286 ? 4.027 -25.75 -21.844 1 98.69 286 PHE A C 1
ATOM 2232 O O . PHE A 1 286 ? 4.711 -25.25 -22.75 1 98.69 286 PHE A O 1
ATOM 2239 N N . ALA A 1 287 ? 4.434 -25.75 -20.578 1 98.44 287 ALA A N 1
ATOM 2240 C CA . ALA A 1 287 ? 5.656 -25.094 -20.125 1 98.44 287 ALA A CA 1
ATOM 2241 C C . ALA A 1 287 ? 6.883 -25.672 -20.828 1 98.44 287 ALA A C 1
ATOM 2243 O O . ALA A 1 287 ? 7.848 -24.953 -21.094 1 98.44 287 ALA A O 1
ATOM 2244 N N . HIS A 1 288 ? 6.895 -26.969 -21.219 1 97.5 288 HIS A N 1
ATOM 2245 C CA . HIS A 1 288 ? 8.062 -27.641 -21.781 1 97.5 288 HIS A CA 1
ATOM 2246 C C . HIS A 1 288 ? 7.934 -27.781 -23.297 1 97.5 288 HIS A C 1
ATOM 2248 O O . HIS A 1 288 ? 8.844 -28.297 -23.953 1 97.5 288 HIS A O 1
ATOM 2254 N N . GLY A 1 289 ? 6.883 -27.438 -23.891 1 90.12 289 GLY A N 1
ATOM 2255 C CA . GLY A 1 289 ? 6.66 -27.641 -25.312 1 90.12 289 GLY A CA 1
ATOM 2256 C C . GLY A 1 289 ? 6.855 -26.375 -26.141 1 90.12 289 GLY A C 1
ATOM 2257 O O . GLY A 1 289 ? 6.992 -25.281 -25.594 1 90.12 289 GLY A O 1
ATOM 2258 N N . MET B 1 1 ? 20.594 2.922 -20.641 1 55.59 1 MET B N 1
ATOM 2259 C CA . MET B 1 1 ? 19.219 3.1 -20.156 1 55.59 1 MET B CA 1
ATOM 2260 C C . MET B 1 1 ? 19.109 4.324 -19.266 1 55.59 1 MET B C 1
ATOM 2262 O O . MET B 1 1 ? 20.047 4.656 -18.547 1 55.59 1 MET B O 1
ATOM 2266 N N . PRO B 1 2 ? 18.328 5.234 -19.672 1 52.16 2 PRO B N 1
ATOM 2267 C CA . PRO B 1 2 ? 18.422 6.477 -18.906 1 52.16 2 PRO B CA 1
ATOM 2268 C C . PRO B 1 2 ? 18.328 6.242 -17.391 1 52.16 2 PRO B C 1
ATOM 2270 O O . PRO B 1 2 ? 17.547 5.395 -16.953 1 52.16 2 PRO B O 1
ATOM 2273 N N . ALA B 1 3 ? 19.516 6.477 -16.719 1 60.12 3 ALA B N 1
ATOM 2274 C CA . ALA B 1 3 ? 19.484 6.539 -15.258 1 60.12 3 ALA B CA 1
ATOM 2275 C C . ALA B 1 3 ? 18.531 7.625 -14.773 1 60.12 3 ALA B C 1
ATOM 2277 O O . ALA B 1 3 ? 18.438 8.688 -15.391 1 60.12 3 ALA B O 1
ATOM 2278 N N . PRO B 1 4 ? 17.578 7.258 -13.82 1 67.62 4 PRO B N 1
ATOM 2279 C CA . PRO B 1 4 ? 16.719 8.32 -13.297 1 67.62 4 PRO B CA 1
ATOM 2280 C C . PRO B 1 4 ? 17.531 9.523 -12.789 1 67.62 4 PRO B C 1
ATOM 2282 O O . PRO B 1 4 ? 18.703 9.383 -12.438 1 67.62 4 PRO B O 1
ATOM 2285 N N . ALA B 1 5 ? 16.984 10.711 -12.969 1 66.19 5 ALA B N 1
ATOM 2286 C CA . ALA B 1 5 ? 17.625 11.922 -12.469 1 66.19 5 ALA B CA 1
ATOM 2287 C C . ALA B 1 5 ? 17.859 11.844 -10.969 1 66.19 5 ALA B C 1
ATOM 2289 O O . ALA B 1 5 ? 17.031 11.297 -10.234 1 66.19 5 ALA B O 1
ATOM 2290 N N . PRO B 1 6 ? 19.047 12.266 -10.562 1 77.81 6 PRO B N 1
ATOM 2291 C CA . PRO B 1 6 ? 19.328 12.289 -9.125 1 77.81 6 PRO B CA 1
ATOM 2292 C C . PRO B 1 6 ? 18.297 13.109 -8.344 1 77.81 6 PRO B C 1
ATOM 2294 O O . PRO B 1 6 ? 17.766 14.094 -8.867 1 77.81 6 PRO B O 1
ATOM 2297 N N . ILE B 1 7 ? 17.969 12.664 -7.219 1 88 7 ILE B N 1
ATOM 2298 C CA . ILE B 1 7 ? 17.062 13.375 -6.324 1 88 7 ILE B CA 1
ATOM 2299 C C . ILE B 1 7 ? 17.859 14.109 -5.254 1 88 7 ILE B C 1
ATOM 2301 O O . ILE B 1 7 ? 18.734 13.531 -4.613 1 88 7 ILE B O 1
ATOM 2305 N N . ASN B 1 8 ? 17.625 15.383 -5.113 1 88.5 8 ASN B N 1
ATOM 2306 C CA . ASN B 1 8 ? 18.234 16.172 -4.047 1 88.5 8 ASN B CA 1
ATOM 2307 C C . ASN B 1 8 ? 17.312 16.266 -2.826 1 88.5 8 ASN B C 1
ATOM 2309 O O . ASN B 1 8 ? 16.25 16.875 -2.889 1 88.5 8 ASN B O 1
ATOM 2313 N N . TYR B 1 9 ? 17.812 15.695 -1.778 1 92.56 9 TYR B N 1
ATOM 2314 C CA . TYR B 1 9 ? 17.047 15.734 -0.541 1 92.56 9 TYR B CA 1
ATOM 2315 C C . TYR B 1 9 ? 17.5 16.891 0.349 1 92.56 9 TYR B C 1
ATOM 2317 O O . TYR B 1 9 ? 18.688 17.203 0.408 1 92.56 9 TYR B O 1
ATOM 2325 N N . SER B 1 10 ? 16.531 17.469 1.055 1 95.5 10 SER B N 1
ATOM 2326 C CA . SER B 1 10 ? 16.891 18.406 2.113 1 95.5 10 SER B CA 1
ATOM 2327 C C . SER B 1 10 ? 17.719 17.719 3.199 1 95.5 10 SER B C 1
ATOM 2329 O O . SER B 1 10 ? 17.844 16.484 3.201 1 95.5 10 SER B O 1
ATOM 2331 N N . GLN B 1 11 ? 18.344 18.5 4.062 1 98.06 11 GLN B N 1
ATOM 2332 C CA . GLN B 1 11 ? 19.109 17.906 5.152 1 98.06 11 GLN B CA 1
ATOM 2333 C C . GLN B 1 11 ? 18.297 16.844 5.875 1 98.06 11 GLN B C 1
ATOM 2335 O O . GLN B 1 11 ? 17.156 17.078 6.281 1 98.06 11 GLN B O 1
ATOM 2340 N N . THR B 1 12 ? 18.891 15.688 6.008 1 98.5 12 THR B N 1
ATOM 2341 C CA . THR B 1 12 ? 18.203 14.516 6.543 1 98.5 12 THR B CA 1
ATOM 2342 C C . THR B 1 12 ? 19.125 13.719 7.461 1 98.5 12 THR B C 1
ATOM 2344 O O . THR B 1 12 ? 20.297 13.508 7.137 1 98.5 12 THR B O 1
ATOM 2347 N N . TRP B 1 13 ? 18.562 13.359 8.609 1 98.88 13 TRP B N 1
ATOM 2348 C CA . TRP B 1 13 ? 19.203 12.398 9.5 1 98.88 13 TRP B CA 1
ATOM 2349 C C . TRP B 1 13 ? 18.281 11.234 9.812 1 98.88 13 TRP B C 1
ATOM 2351 O O . TRP B 1 13 ? 17.094 11.43 10.07 1 98.88 13 TRP B O 1
ATOM 2361 N N . THR B 1 14 ? 18.859 10.039 9.742 1 98.88 14 THR B N 1
ATOM 2362 C CA . THR B 1 14 ? 18.094 8.836 10.062 1 98.88 14 THR B CA 1
ATOM 2363 C C . THR B 1 14 ? 18.812 7.988 11.102 1 98.88 14 THR B C 1
ATOM 2365 O O . THR B 1 14 ? 20 7.668 10.938 1 98.88 14 THR B O 1
ATOM 2368 N N . PHE B 1 15 ? 18.156 7.77 12.227 1 98.81 15 PHE B N 1
ATOM 2369 C CA . PHE B 1 15 ? 18.641 6.746 13.148 1 98.81 15 PHE B CA 1
ATOM 2370 C C . PHE B 1 15 ? 18.25 5.355 12.664 1 98.81 15 PHE B C 1
ATOM 2372 O O . PHE B 1 15 ? 17.062 5.047 12.555 1 98.81 15 PHE B O 1
ATOM 2379 N N . PHE B 1 16 ? 19.25 4.531 12.375 1 97.88 16 PHE B N 1
ATOM 2380 C CA . PHE B 1 16 ? 19.047 3.199 11.82 1 97.88 16 PHE B CA 1
ATOM 2381 C C . PHE B 1 16 ? 20.172 2.26 12.242 1 97.88 16 PHE B C 1
ATOM 2383 O O . PHE B 1 16 ? 21.359 2.615 12.164 1 97.88 16 PHE B O 1
ATOM 2390 N N . GLU B 1 17 ? 19.719 1.144 12.75 1 96.12 17 GLU B N 1
ATOM 2391 C CA . GLU B 1 17 ? 20.625 0.099 13.195 1 96.12 17 GLU B CA 1
ATOM 2392 C C . GLU B 1 17 ? 21.641 0.642 14.211 1 96.12 17 GLU B C 1
ATOM 2394 O O . GLU B 1 17 ? 22.828 0.383 14.102 1 96.12 17 GLU B O 1
ATOM 2399 N N . GLY B 1 18 ? 21.188 1.461 15.016 1 96.12 18 GLY B N 1
ATOM 2400 C CA . GLY B 1 18 ? 21.922 1.856 16.203 1 96.12 18 GLY B CA 1
ATOM 2401 C C . GLY B 1 18 ? 22.75 3.111 16 1 96.12 18 GLY B C 1
ATOM 2402 O O . GLY B 1 18 ? 23.438 3.562 16.922 1 96.12 18 GLY B O 1
ATOM 2403 N N . GLU B 1 19 ? 22.656 3.74 14.797 1 97.31 19 GLU B N 1
ATOM 2404 C CA . GLU B 1 19 ? 23.469 4.914 14.523 1 97.31 19 GLU B CA 1
ATOM 2405 C C . GLU B 1 19 ? 22.703 5.953 13.711 1 97.31 19 GLU B C 1
ATOM 2407 O O . GLU B 1 19 ? 21.75 5.617 13.016 1 97.31 19 GLU B O 1
ATOM 2412 N N . TRP B 1 20 ? 23.156 7.199 13.883 1 98.62 20 TRP B N 1
ATOM 2413 C CA . TRP B 1 20 ? 22.641 8.266 13.023 1 98.62 20 TRP B CA 1
ATOM 2414 C C . TRP B 1 20 ? 23.375 8.289 11.688 1 98.62 20 TRP B C 1
ATOM 2416 O O . TRP B 1 20 ? 24.609 8.219 11.656 1 98.62 20 TRP B O 1
ATOM 2426 N N . HIS B 1 21 ? 22.641 8.328 10.641 1 98.75 21 HIS B N 1
ATOM 2427 C CA . HIS B 1 21 ? 23.188 8.414 9.281 1 98.75 21 HIS B CA 1
ATOM 2428 C C . HIS B 1 21 ? 22.734 9.688 8.586 1 98.75 21 HIS B C 1
ATOM 2430 O O . HIS B 1 21 ? 21.578 10.102 8.719 1 98.75 21 HIS B O 1
ATOM 2436 N N . ASP B 1 22 ? 23.656 10.281 7.867 1 98.12 22 ASP B N 1
ATOM 2437 C CA . ASP B 1 22 ? 23.344 11.453 7.059 1 98.12 22 ASP B CA 1
ATOM 2438 C C . ASP B 1 22 ? 22.703 11.055 5.73 1 98.12 22 ASP B C 1
ATOM 2440 O O . ASP B 1 22 ? 23.078 10.039 5.137 1 98.12 22 ASP B O 1
ATOM 2444 N N . GLY B 1 23 ? 21.719 11.898 5.301 1 97.62 23 GLY B N 1
ATOM 2445 C CA . GLY B 1 23 ? 21.125 11.688 3.988 1 97.62 23 GLY B CA 1
ATOM 2446 C C . GLY B 1 23 ? 20.109 10.562 3.965 1 97.62 23 GLY B C 1
ATOM 2447 O O . GLY B 1 23 ? 19.578 10.18 5.008 1 97.62 23 GLY B O 1
ATOM 2448 N N . ASN B 1 24 ? 19.703 10.125 2.793 1 97.25 24 ASN B N 1
ATOM 2449 C CA . ASN B 1 24 ? 18.75 9.055 2.57 1 97.25 24 ASN B CA 1
ATOM 2450 C C . ASN B 1 24 ? 19.406 7.68 2.631 1 97.25 24 ASN B C 1
ATOM 2452 O O . ASN B 1 24 ? 19.438 6.957 1.634 1 97.25 24 ASN B O 1
ATOM 2456 N N . VAL B 1 25 ? 19.828 7.312 3.795 1 97.88 25 VAL B N 1
ATOM 2457 C CA . VAL B 1 25 ? 20.531 6.055 4.008 1 97.88 25 VAL B CA 1
ATOM 2458 C C . VAL B 1 25 ? 19.672 4.887 3.537 1 97.88 25 VAL B C 1
ATOM 2460 O O . VAL B 1 25 ? 18.469 4.871 3.768 1 97.88 25 VAL B O 1
ATOM 2463 N N . PRO B 1 26 ? 20.234 3.885 2.904 1 97.06 26 PRO B N 1
ATOM 2464 C CA . PRO B 1 26 ? 19.438 2.74 2.455 1 97.06 26 PRO B CA 1
ATOM 2465 C C . PRO B 1 26 ? 18.891 1.905 3.613 1 97.06 26 PRO B C 1
ATOM 2467 O O . PRO B 1 26 ? 19.625 1.621 4.566 1 97.06 26 PRO B O 1
ATOM 2470 N N . ILE B 1 27 ? 17.625 1.488 3.498 1 97.94 27 ILE B N 1
ATOM 2471 C CA . ILE B 1 27 ? 17.047 0.711 4.59 1 97.94 27 ILE B CA 1
ATOM 2472 C C . ILE B 1 27 ? 16.375 -0.539 4.031 1 97.94 27 ILE B C 1
ATOM 2474 O O . ILE B 1 27 ? 16.047 -1.467 4.781 1 97.94 27 ILE B O 1
ATOM 2478 N N . MET B 1 28 ? 16.156 -0.625 2.707 1 98.19 28 MET B N 1
ATOM 2479 C CA . MET B 1 28 ? 15.445 -1.749 2.113 1 98.19 28 MET B CA 1
ATOM 2480 C C . MET B 1 28 ? 16.094 -2.172 0.797 1 98.19 28 MET B C 1
ATOM 2482 O O . MET B 1 28 ? 16.547 -1.328 0.028 1 98.19 28 MET B O 1
ATOM 2486 N N . GLY B 1 29 ? 16.078 -3.463 0.578 1 98.12 29 GLY B N 1
ATOM 2487 C CA . GLY B 1 29 ? 16.359 -4.023 -0.733 1 98.12 29 GLY B CA 1
ATOM 2488 C C . GLY B 1 29 ? 15.156 -4.676 -1.378 1 98.12 29 GLY B C 1
ATOM 2489 O O . GLY B 1 29 ? 14.07 -4.695 -0.796 1 98.12 29 GLY B O 1
ATOM 2490 N N . PRO B 1 30 ? 15.359 -5.184 -2.574 1 97.94 30 PRO B N 1
ATOM 2491 C CA . PRO B 1 30 ? 14.219 -5.734 -3.314 1 97.94 30 PRO B CA 1
ATOM 2492 C C . PRO B 1 30 ? 13.633 -6.977 -2.652 1 97.94 30 PRO B C 1
ATOM 2494 O O . PRO B 1 30 ? 12.5 -7.363 -2.955 1 97.94 30 PRO B O 1
ATOM 2497 N N . ARG B 1 31 ? 14.438 -7.629 -1.735 1 97 31 ARG B N 1
ATOM 2498 C CA . ARG B 1 31 ? 13.945 -8.812 -1.039 1 97 31 ARG B CA 1
ATOM 2499 C C . ARG B 1 31 ? 13.219 -8.43 0.244 1 97 31 ARG B C 1
ATOM 2501 O O . ARG B 1 31 ? 12.594 -9.281 0.884 1 97 31 ARG B O 1
ATOM 2508 N N . THR B 1 32 ? 13.305 -7.195 0.69 1 97.12 32 THR B N 1
ATOM 2509 C CA . THR B 1 32 ? 12.555 -6.738 1.858 1 97.12 32 THR B CA 1
ATOM 2510 C C . THR B 1 32 ? 11.055 -6.727 1.574 1 97.12 32 THR B C 1
ATOM 2512 O O . THR B 1 32 ? 10.617 -6.176 0.565 1 97.12 32 THR B O 1
ATOM 2515 N N . HIS B 1 33 ? 10.305 -7.348 2.424 1 97.88 33 HIS B N 1
ATOM 2516 C CA . HIS B 1 33 ? 8.875 -7.523 2.182 1 97.88 33 HIS B CA 1
ATOM 2517 C C . HIS B 1 33 ? 8.188 -6.18 1.951 1 97.88 33 HIS B C 1
ATOM 2519 O O . HIS B 1 33 ? 7.395 -6.035 1.018 1 97.88 33 HIS B O 1
ATOM 2525 N N . ALA B 1 34 ? 8.484 -5.207 2.713 1 98.25 34 ALA B N 1
ATOM 2526 C CA . ALA B 1 34 ? 7.848 -3.896 2.633 1 98.25 34 ALA B CA 1
ATOM 2527 C C . ALA B 1 34 ? 8.188 -3.201 1.317 1 98.25 34 ALA B C 1
ATOM 2529 O O . ALA B 1 34 ? 7.383 -2.426 0.793 1 98.25 34 ALA B O 1
ATOM 2530 N N . ALA B 1 35 ? 9.32 -3.498 0.726 1 98.12 35 ALA B N 1
ATOM 2531 C CA . ALA B 1 35 ? 9.781 -2.803 -0.474 1 98.12 35 ALA B CA 1
ATOM 2532 C C . ALA B 1 35 ? 8.906 -3.146 -1.676 1 98.12 35 ALA B C 1
ATOM 2534 O O . ALA B 1 35 ? 8.727 -2.322 -2.574 1 98.12 35 ALA B O 1
ATOM 2535 N N . TRP B 1 36 ? 8.391 -4.371 -1.618 1 97.81 36 TRP B N 1
ATOM 2536 C CA . TRP B 1 36 ? 7.668 -4.754 -2.828 1 97.81 36 TRP B CA 1
ATOM 2537 C C . TRP B 1 36 ? 6.223 -5.125 -2.506 1 97.81 36 TRP B C 1
ATOM 2539 O O . TRP B 1 36 ? 5.379 -5.18 -3.4 1 97.81 36 TRP B O 1
ATOM 2549 N N . LEU B 1 37 ? 5.863 -5.293 -1.142 1 98.12 37 LEU B N 1
ATOM 2550 C CA . LEU B 1 37 ? 4.488 -5.676 -0.834 1 98.12 37 LEU B CA 1
ATOM 2551 C C . LEU B 1 37 ? 3.887 -4.742 0.211 1 98.12 37 LEU B C 1
ATOM 2553 O O . LEU B 1 37 ? 2.809 -5.016 0.745 1 98.12 37 LEU B O 1
ATOM 2557 N N . GLY B 1 38 ? 4.543 -3.719 0.615 1 98.25 38 GLY B N 1
ATOM 2558 C CA . GLY B 1 38 ? 3.967 -2.561 1.276 1 98.25 38 GLY B CA 1
ATOM 2559 C C . GLY B 1 38 ? 3.658 -2.801 2.742 1 98.25 38 GLY B C 1
ATOM 2560 O O . GLY B 1 38 ? 2.803 -2.127 3.32 1 98.25 38 GLY B O 1
ATOM 2561 N N . SER B 1 39 ? 4.359 -3.717 3.43 1 98.62 39 SER B N 1
ATOM 2562 C CA . SER B 1 39 ? 4.125 -4.008 4.84 1 98.62 39 SER B CA 1
ATOM 2563 C C . SER B 1 39 ? 4.859 -3.018 5.738 1 98.62 39 SER B C 1
ATOM 2565 O O . SER B 1 39 ? 5.762 -3.402 6.488 1 98.62 39 SER B O 1
ATOM 2567 N N . MET B 1 40 ? 4.352 -1.751 5.746 1 98.75 40 MET B N 1
ATOM 2568 C CA . MET B 1 40 ? 5.039 -0.687 6.469 1 98.75 40 MET B CA 1
ATOM 2569 C C . MET B 1 40 ? 4.047 0.329 7.02 1 98.75 40 MET B C 1
ATOM 2571 O O . MET B 1 40 ? 3.016 0.598 6.398 1 98.75 40 MET B O 1
ATOM 2575 N N . VAL B 1 41 ? 4.355 0.85 8.266 1 98.94 41 VAL B N 1
ATOM 2576 C CA . VAL B 1 41 ? 3.621 1.952 8.875 1 98.94 41 VAL B CA 1
ATOM 2577 C C . VAL B 1 41 ? 4.586 3.078 9.234 1 98.94 41 VAL B C 1
ATOM 2579 O O . VAL B 1 41 ? 5.793 2.855 9.359 1 98.94 41 VAL B O 1
ATOM 2582 N N . PHE B 1 42 ? 4.055 4.27 9.344 1 98.81 42 PHE B N 1
ATOM 2583 C CA . PHE B 1 42 ? 4.832 5.434 9.758 1 98.81 42 PHE B CA 1
ATOM 2584 C C . PHE B 1 42 ? 3.971 6.406 10.555 1 98.81 42 PHE B C 1
ATOM 2586 O O . PHE B 1 42 ? 2.758 6.219 10.672 1 98.81 42 PHE B O 1
ATOM 2593 N N . ASP B 1 43 ? 4.523 7.332 11.141 1 98.62 43 ASP B N 1
ATOM 2594 C CA . ASP B 1 43 ? 3.865 8.547 11.625 1 98.62 43 ASP B CA 1
ATOM 2595 C C . ASP B 1 43 ? 4.684 9.789 11.273 1 98.62 43 ASP B C 1
ATOM 2597 O O . ASP B 1 43 ? 5.754 9.68 10.672 1 98.62 43 ASP B O 1
ATOM 2601 N N . GLY B 1 44 ? 4.125 10.914 11.438 1 97.56 44 GLY B N 1
ATOM 2602 C CA . GLY B 1 44 ? 4.766 12.188 11.141 1 97.56 44 GLY B CA 1
ATOM 2603 C C . GLY B 1 44 ? 4.469 13.258 12.172 1 97.56 44 GLY B C 1
ATOM 2604 O O . GLY B 1 44 ? 3.309 13.602 12.406 1 97.56 44 GLY B O 1
ATOM 2605 N N . ALA B 1 45 ? 5.461 13.734 12.789 1 98.56 45 ALA B N 1
ATOM 2606 C CA . ALA B 1 45 ? 5.383 14.898 13.664 1 98.56 45 ALA B CA 1
ATOM 2607 C C . ALA B 1 45 ? 6.172 16.078 13.094 1 98.56 45 ALA B C 1
ATOM 2609 O O . ALA B 1 45 ? 6.809 15.945 12.039 1 98.56 45 ALA B O 1
ATOM 2610 N N . ARG B 1 46 ? 6.035 17.281 13.766 1 98.25 46 ARG B N 1
ATOM 2611 C CA . ARG B 1 46 ? 6.742 18.469 13.305 1 98.25 46 ARG B CA 1
ATOM 2612 C C . ARG B 1 46 ? 7.582 19.078 14.422 1 98.25 46 ARG B C 1
ATOM 2614 O O . ARG B 1 46 ? 7.203 19.016 15.594 1 98.25 46 ARG B O 1
ATOM 2621 N N . ALA B 1 47 ? 8.641 19.594 14.023 1 98.5 47 ALA B N 1
ATOM 2622 C CA . ALA B 1 47 ? 9.328 20.609 14.805 1 98.5 47 ALA B CA 1
ATOM 2623 C C . ALA B 1 47 ? 9.383 21.938 14.047 1 98.5 47 ALA B C 1
ATOM 2625 O O . ALA B 1 47 ? 9.727 21.969 12.867 1 98.5 47 ALA B O 1
ATOM 2626 N N . PHE B 1 48 ? 8.969 23 14.703 1 97.81 48 PHE B N 1
ATOM 2627 C CA . PHE B 1 48 ? 9.039 24.344 14.133 1 97.81 48 PHE B CA 1
ATOM 2628 C C . PHE B 1 48 ? 9.07 25.391 15.234 1 97.81 48 PHE B C 1
ATOM 2630 O O . PHE B 1 48 ? 8.445 25.219 16.281 1 97.81 48 PHE B O 1
ATOM 2637 N N . GLU B 1 49 ? 9.836 26.438 15.023 1 96.94 49 GLU B N 1
ATOM 2638 C CA . GLU B 1 49 ? 9.953 27.531 15.961 1 96.94 49 GLU B CA 1
ATOM 2639 C C . GLU B 1 49 ? 10.305 27.047 17.359 1 96.94 49 GLU B C 1
ATOM 2641 O O . GLU B 1 49 ? 9.789 27.562 18.359 1 96.94 49 GLU B O 1
ATOM 2646 N N . GLY B 1 50 ? 10.961 25.953 17.453 1 95.75 50 GLY B N 1
ATOM 2647 C CA . GLY B 1 50 ? 11.5 25.453 18.703 1 95.75 50 GLY B CA 1
ATOM 2648 C C . GLY B 1 50 ? 10.531 24.562 19.453 1 95.75 50 GLY B C 1
ATOM 2649 O O . GLY B 1 50 ? 10.82 24.125 20.578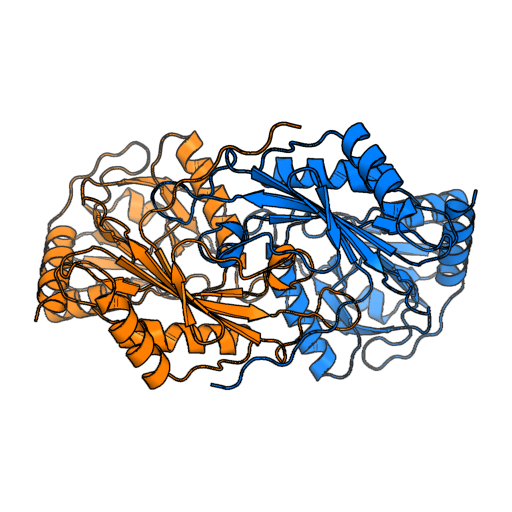 1 95.75 50 GLY B O 1
ATOM 2650 N N . VAL B 1 51 ? 9.398 24.25 18.828 1 97.31 51 VAL B N 1
ATOM 2651 C CA . VAL B 1 51 ? 8.414 23.438 19.531 1 97.31 51 VAL B CA 1
ATOM 2652 C C . VAL B 1 51 ? 8.094 22.172 18.734 1 97.31 51 VAL B C 1
ATOM 2654 O O . VAL B 1 51 ? 8.352 22.125 17.531 1 97.31 51 VAL B O 1
ATOM 2657 N N . THR B 1 52 ? 7.633 21.172 19.359 1 98.19 52 THR B N 1
ATOM 2658 C CA . THR B 1 52 ? 7.172 19.906 18.781 1 98.19 52 THR B CA 1
ATOM 2659 C C . THR B 1 52 ? 5.781 19.547 19.297 1 98.19 52 THR B C 1
ATOM 2661 O O . THR B 1 52 ? 5.617 18.578 20.047 1 98.19 52 THR B O 1
ATOM 2664 N N . PRO B 1 53 ? 4.785 20.297 18.844 1 98.44 53 PRO B N 1
ATOM 2665 C CA . PRO B 1 53 ? 3.451 20.078 19.422 1 98.44 53 PRO B CA 1
ATOM 2666 C C . PRO B 1 53 ? 2.947 18.656 19.203 1 98.44 53 PRO B C 1
ATOM 2668 O O . PRO B 1 53 ? 3.131 18.078 18.125 1 98.44 53 PRO B O 1
ATOM 2671 N N . ASP B 1 54 ? 2.334 18.047 20.297 1 98.56 54 ASP B N 1
ATOM 2672 C CA . ASP B 1 54 ? 1.655 16.75 20.297 1 98.56 54 ASP B CA 1
ATOM 2673 C C . ASP B 1 54 ? 2.617 15.625 19.938 1 98.56 54 ASP B C 1
ATOM 2675 O O . ASP B 1 54 ? 2.195 14.57 19.453 1 98.56 54 ASP B O 1
ATOM 2679 N N . LEU B 1 55 ? 3.908 15.836 20.141 1 98.69 55 LEU B N 1
ATOM 2680 C CA . LEU B 1 55 ? 4.906 14.82 19.812 1 98.69 55 LEU B CA 1
ATOM 2681 C C . LEU B 1 55 ? 4.578 13.5 20.5 1 98.69 55 LEU B C 1
ATOM 2683 O O . LEU B 1 55 ? 4.684 12.438 19.891 1 98.69 55 LEU B O 1
ATOM 2687 N N . ASP B 1 56 ? 4.234 13.562 21.734 1 98.19 56 ASP B N 1
ATOM 2688 C CA . ASP B 1 56 ? 3.928 12.359 22.5 1 98.19 56 ASP B CA 1
ATOM 2689 C C . ASP B 1 56 ? 2.807 11.562 21.844 1 98.19 56 ASP B C 1
ATOM 2691 O O . ASP B 1 56 ? 2.852 10.328 21.812 1 98.19 56 ASP B O 1
ATOM 2695 N N . GLN B 1 57 ? 1.761 12.25 21.328 1 98.56 57 GLN B N 1
ATOM 2696 C CA . GLN B 1 57 ? 0.643 11.586 20.656 1 98.56 57 GLN B CA 1
ATOM 2697 C C . GLN B 1 57 ? 1.087 10.93 19.359 1 98.56 57 GLN B C 1
ATOM 2699 O O . GLN B 1 57 ? 0.643 9.828 19.031 1 98.56 57 GLN B O 1
ATOM 2704 N N . HIS B 1 58 ? 1.944 11.602 18.625 1 98.75 58 HIS B N 1
ATOM 2705 C CA . HIS B 1 58 ? 2.451 11.039 17.375 1 98.75 58 HIS B CA 1
ATOM 2706 C C . HIS B 1 58 ? 3.303 9.797 17.641 1 98.75 58 HIS B C 1
ATOM 2708 O O . HIS B 1 58 ? 3.215 8.812 16.906 1 98.75 58 HIS B O 1
ATOM 2714 N N . LEU B 1 59 ? 4.113 9.828 18.672 1 98.81 59 LEU B N 1
ATOM 2715 C CA . LEU B 1 59 ? 4.965 8.695 19.031 1 98.81 59 LEU B CA 1
ATOM 2716 C C . LEU B 1 59 ? 4.133 7.535 19.562 1 98.81 59 LEU B C 1
ATOM 2718 O O . LEU B 1 59 ? 4.48 6.371 19.359 1 98.81 59 LEU B O 1
ATOM 2722 N N . ALA B 1 60 ? 3.066 7.848 20.219 1 98.75 60 ALA B N 1
ATOM 2723 C CA . ALA B 1 60 ? 2.137 6.797 20.641 1 98.75 60 ALA B CA 1
ATOM 2724 C C . ALA B 1 60 ? 1.452 6.168 19.422 1 98.75 60 ALA B C 1
ATOM 2726 O O . ALA B 1 60 ? 1.252 4.953 19.375 1 98.75 60 ALA B O 1
ATOM 2727 N N . ARG B 1 61 ? 1.143 6.938 18.469 1 98.75 61 ARG B N 1
ATOM 2728 C CA . ARG B 1 61 ? 0.361 6.457 17.328 1 98.75 61 ARG B CA 1
ATOM 2729 C C . ARG B 1 61 ? 1.196 5.547 16.438 1 98.75 61 ARG B C 1
ATOM 2731 O O . ARG B 1 61 ? 0.667 4.625 15.82 1 98.75 61 ARG B O 1
ATOM 2738 N N . ILE B 1 62 ? 2.523 5.785 16.297 1 98.88 62 ILE B N 1
ATOM 2739 C CA . ILE B 1 62 ? 3.318 4.879 15.477 1 98.88 62 ILE B CA 1
ATOM 2740 C C . ILE B 1 62 ? 3.25 3.467 16.047 1 98.88 62 ILE B C 1
ATOM 2742 O O . ILE B 1 62 ? 3.164 2.49 15.297 1 98.88 62 ILE B O 1
ATOM 2746 N N . ASN B 1 63 ? 3.266 3.328 17.359 1 98.88 63 ASN B N 1
ATOM 2747 C CA . ASN B 1 63 ? 3.152 2.016 17.984 1 98.88 63 ASN B CA 1
ATOM 2748 C C . ASN B 1 63 ? 1.742 1.448 17.859 1 98.88 63 ASN B C 1
ATOM 2750 O O . ASN B 1 63 ? 1.57 0.248 17.641 1 98.88 63 ASN B O 1
ATOM 2754 N N . TRP B 1 64 ? 0.798 2.334 18.016 1 98.75 64 TRP B N 1
ATOM 2755 C CA . TRP B 1 64 ? -0.584 1.937 17.766 1 98.75 64 TRP B CA 1
ATOM 2756 C C . TRP B 1 64 ? -0.749 1.397 16.344 1 98.75 64 TRP B C 1
ATOM 2758 O O . TRP B 1 64 ? -1.357 0.345 16.141 1 98.75 64 TRP B O 1
ATOM 2768 N N . SER B 1 65 ? -0.215 2.09 15.359 1 98.88 65 SER B N 1
ATOM 2769 C CA . SER B 1 65 ? -0.288 1.68 13.961 1 98.88 65 SER B CA 1
ATOM 2770 C C . SER B 1 65 ? 0.397 0.335 13.75 1 98.88 65 SER B C 1
ATOM 2772 O O . SER B 1 65 ? -0.129 -0.529 13.039 1 98.88 65 SER B O 1
ATOM 2774 N N . ALA B 1 66 ? 1.613 0.164 14.312 1 98.88 66 ALA B N 1
ATOM 2775 C CA . ALA B 1 66 ? 2.33 -1.101 14.18 1 98.88 66 ALA B CA 1
ATOM 2776 C C . ALA B 1 66 ? 1.489 -2.266 14.695 1 98.88 66 ALA B C 1
ATOM 2778 O O . ALA B 1 66 ? 1.312 -3.268 13.992 1 98.88 66 ALA B O 1
ATOM 2779 N N . THR B 1 67 ? 0.913 -2.104 15.836 1 98.81 67 THR B N 1
ATOM 2780 C CA . THR B 1 67 ? 0.12 -3.152 16.469 1 98.81 67 THR B CA 1
ATOM 2781 C C . THR B 1 67 ? -1.102 -3.492 15.617 1 98.81 67 THR B C 1
ATOM 2783 O O . THR B 1 67 ? -1.355 -4.664 15.328 1 98.81 67 THR B O 1
ATOM 2786 N N . ASN B 1 68 ? -1.832 -2.496 15.211 1 98.69 68 ASN B N 1
ATOM 2787 C CA . ASN B 1 68 ? -3.057 -2.719 14.453 1 98.69 68 ASN B CA 1
ATOM 2788 C C . ASN B 1 68 ? -2.762 -3.281 13.062 1 98.69 68 ASN B C 1
ATOM 2790 O O . ASN B 1 68 ? -3.598 -3.973 12.484 1 98.69 68 ASN B O 1
ATOM 2794 N N . PHE B 1 69 ? -1.594 -3.023 12.547 1 98.75 69 PHE B N 1
ATOM 2795 C CA . PHE B 1 69 ? -1.15 -3.533 11.25 1 98.75 69 PHE B CA 1
ATOM 2796 C C . PHE B 1 69 ? -0.604 -4.949 11.391 1 98.75 69 PHE B C 1
ATOM 2798 O O . PHE B 1 69 ? -0.309 -5.605 10.383 1 98.75 69 PHE B O 1
ATOM 2805 N N . LYS B 1 70 ? -0.411 -5.445 12.586 1 98.19 70 LYS B N 1
ATOM 2806 C CA . LYS B 1 70 ? 0.069 -6.781 12.938 1 98.19 70 LYS B CA 1
ATOM 2807 C C . LYS B 1 70 ? 1.589 -6.863 12.836 1 98.19 70 LYS B C 1
ATOM 2809 O O . LYS B 1 70 ? 2.148 -7.949 12.672 1 98.19 70 LYS B O 1
ATOM 2814 N N . LEU B 1 71 ? 2.242 -5.73 12.898 1 98.31 71 LEU B N 1
ATOM 2815 C CA . LEU B 1 71 ? 3.682 -5.684 13.125 1 98.31 71 LEU B CA 1
ATOM 2816 C C . LEU B 1 71 ? 3.994 -5.648 14.617 1 98.31 71 LEU B C 1
ATOM 2818 O O . LEU B 1 71 ? 3.092 -5.473 15.445 1 98.31 71 LEU B O 1
ATOM 2822 N N . ASN B 1 72 ? 5.246 -5.871 14.969 1 97.31 72 ASN B N 1
ATOM 2823 C CA . ASN B 1 72 ? 5.664 -5.719 16.359 1 97.31 72 ASN B CA 1
ATOM 2824 C C . ASN B 1 72 ? 6.105 -4.289 16.656 1 97.31 72 ASN B C 1
ATOM 2826 O O . ASN B 1 72 ? 6.996 -3.758 15.984 1 97.31 72 ASN B O 1
ATOM 2830 N N . ALA B 1 73 ? 5.492 -3.633 17.609 1 98 73 ALA B N 1
ATOM 2831 C CA . ALA B 1 73 ? 5.941 -2.334 18.094 1 98 73 ALA B CA 1
ATOM 2832 C C . ALA B 1 73 ? 7.164 -2.479 19 1 98 73 ALA B C 1
ATOM 2834 O O . ALA B 1 73 ? 7.035 -2.641 20.203 1 98 73 ALA B O 1
ATOM 2835 N N . LEU B 1 74 ? 8.305 -2.25 18.5 1 97.38 74 LEU B N 1
ATOM 2836 C CA . LEU B 1 74 ? 9.547 -2.656 19.156 1 97.38 74 LEU B CA 1
ATOM 2837 C C . LEU B 1 74 ? 10.102 -1.533 20.016 1 97.38 74 LEU B C 1
ATOM 2839 O O . LEU B 1 74 ? 10.898 -1.781 20.922 1 97.38 74 LEU B O 1
ATOM 2843 N N . VAL B 1 75 ? 9.789 -0.331 19.734 1 97.94 75 VAL B N 1
ATOM 2844 C CA . VAL B 1 75 ? 10.398 0.824 20.391 1 97.94 75 VAL B CA 1
ATOM 2845 C C . VAL B 1 75 ? 9.383 1.485 21.312 1 97.94 75 VAL B C 1
ATOM 2847 O O . VAL B 1 75 ? 8.312 1.908 20.875 1 97.94 75 VAL B O 1
ATOM 2850 N N . ASP B 1 76 ? 9.711 1.552 22.547 1 97.5 76 ASP B N 1
ATOM 2851 C CA . ASP B 1 76 ? 8.758 2.162 23.469 1 97.5 76 ASP B CA 1
ATOM 2852 C C . ASP B 1 76 ? 8.75 3.682 23.328 1 97.5 76 ASP B C 1
ATOM 2854 O O . ASP B 1 76 ? 9.648 4.258 22.703 1 97.5 76 ASP B O 1
ATOM 2858 N N . LYS B 1 77 ? 7.766 4.289 23.875 1 97.44 77 LYS B N 1
ATOM 2859 C CA . LYS B 1 77 ? 7.531 5.719 23.719 1 97.44 77 LYS B CA 1
ATOM 2860 C C . LYS B 1 77 ? 8.711 6.531 24.25 1 97.44 77 LYS B C 1
ATOM 2862 O O . LYS B 1 77 ? 9.125 7.508 23.609 1 97.44 77 LYS B O 1
ATOM 2867 N N . ALA B 1 78 ? 9.227 6.199 25.406 1 97.69 78 ALA B N 1
ATOM 2868 C CA . ALA B 1 78 ? 10.344 6.926 26 1 97.69 78 ALA B CA 1
ATOM 2869 C C . ALA B 1 78 ? 11.57 6.887 25.109 1 97.69 78 ALA B C 1
ATOM 2871 O O . ALA B 1 78 ? 12.266 7.895 24.953 1 97.69 78 ALA B O 1
ATOM 2872 N N . THR B 1 79 ? 11.859 5.676 24.547 1 98.06 79 THR B N 1
ATOM 2873 C CA . THR B 1 79 ? 12.984 5.535 23.641 1 98.06 79 THR B CA 1
ATOM 2874 C C . THR B 1 79 ? 12.781 6.387 22.391 1 98.06 79 THR B C 1
ATOM 2876 O O . THR B 1 79 ? 13.695 7.09 21.953 1 98.06 79 THR B O 1
ATOM 2879 N N . TRP B 1 80 ? 11.547 6.395 21.797 1 98.62 80 TRP B N 1
ATOM 2880 C CA . TRP B 1 80 ? 11.242 7.266 20.672 1 98.62 80 TRP B CA 1
ATOM 2881 C C . TRP B 1 80 ? 11.508 8.727 21.016 1 98.62 80 TRP B C 1
ATOM 2883 O O . TRP B 1 80 ? 12.148 9.445 20.25 1 98.62 80 TRP B O 1
ATOM 2893 N N . LEU B 1 81 ? 11 9.094 22.141 1 98.56 81 LEU B N 1
ATOM 2894 C CA . LEU B 1 81 ? 11.148 10.484 22.578 1 98.56 81 LEU B CA 1
ATOM 2895 C C . LEU B 1 81 ? 12.617 10.859 22.703 1 98.56 81 LEU B C 1
ATOM 2897 O O . LEU B 1 81 ? 13.031 11.922 22.234 1 98.56 81 LEU B O 1
ATOM 2901 N N . GLY B 1 82 ? 13.391 9.984 23.328 1 98.56 82 GLY B N 1
ATOM 2902 C CA . GLY B 1 82 ? 14.812 10.234 23.453 1 98.56 82 GLY B CA 1
ATOM 2903 C C . GLY B 1 82 ? 15.523 10.352 22.125 1 98.56 82 GLY B C 1
ATOM 2904 O O . GLY B 1 82 ? 16.375 11.219 21.938 1 98.56 82 GLY B O 1
ATOM 2905 N N . LEU B 1 83 ? 15.195 9.523 21.172 1 98.69 83 LEU B N 1
ATOM 2906 C CA . LEU B 1 83 ? 15.797 9.547 19.844 1 98.69 83 LEU B CA 1
ATOM 2907 C C . LEU B 1 83 ? 15.438 10.836 19.094 1 98.69 83 LEU B C 1
ATOM 2909 O O . LEU B 1 83 ? 16.281 11.422 18.422 1 98.69 83 LEU B O 1
ATOM 2913 N N . VAL B 1 84 ? 14.164 11.25 19.219 1 98.88 84 VAL B N 1
ATOM 2914 C CA . VAL B 1 84 ? 13.75 12.492 18.578 1 98.88 84 VAL B CA 1
ATOM 2915 C C . VAL B 1 84 ? 14.539 13.664 19.156 1 98.88 84 VAL B C 1
ATOM 2917 O O . VAL B 1 84 ? 15.062 14.5 18.406 1 98.88 84 VAL B O 1
ATOM 2920 N N . GLN B 1 85 ? 14.672 13.719 20.453 1 98.38 85 GLN B N 1
ATOM 2921 C CA . GLN B 1 85 ? 15.406 14.797 21.094 1 98.38 85 GLN B CA 1
ATOM 2922 C C . GLN B 1 85 ? 16.859 14.82 20.641 1 98.38 85 GLN B C 1
ATOM 2924 O O . GLN B 1 85 ? 17.406 15.891 20.359 1 98.38 85 GLN B O 1
ATOM 2929 N N . ASP B 1 86 ? 17.422 13.664 20.609 1 98.69 86 ASP B N 1
ATOM 2930 C CA . ASP B 1 86 ? 18.797 13.562 20.141 1 98.69 86 ASP B CA 1
ATOM 2931 C C . ASP B 1 86 ? 18.906 14 18.688 1 98.69 86 ASP B C 1
ATOM 2933 O O . ASP B 1 86 ? 19.844 14.711 18.312 1 98.69 86 ASP B O 1
ATOM 2937 N N . GLY B 1 87 ? 17.969 13.594 17.875 1 98.75 87 GLY B N 1
ATOM 2938 C CA . GLY B 1 87 ? 17.953 13.945 16.469 1 98.75 87 GLY B CA 1
ATOM 2939 C C . GLY B 1 87 ? 17.797 15.438 16.219 1 98.75 87 GLY B C 1
ATOM 2940 O O . GLY B 1 87 ? 18.406 15.992 15.312 1 98.75 87 GLY B O 1
ATOM 2941 N N . LEU B 1 88 ? 16.984 16.078 17 1 98.62 88 LEU B N 1
ATOM 2942 C CA . LEU B 1 88 ? 16.719 17.5 16.844 1 98.62 88 LEU B CA 1
ATOM 2943 C C . LEU B 1 88 ? 18 18.312 17.031 1 98.62 88 LEU B C 1
ATOM 2945 O O . LEU B 1 88 ? 18.156 19.375 16.422 1 98.62 88 LEU B O 1
ATOM 2949 N N . LYS B 1 89 ? 18.938 17.797 17.812 1 98.31 89 LYS B N 1
ATOM 2950 C CA . LYS B 1 89 ? 20.188 18.5 18.078 1 98.31 89 LYS B CA 1
ATOM 2951 C C . LYS B 1 89 ? 21.062 18.562 16.828 1 98.31 89 LYS B C 1
ATOM 2953 O O . LYS B 1 89 ? 22.016 19.344 16.766 1 98.31 89 LYS B O 1
ATOM 2958 N N . ARG B 1 90 ? 20.703 17.844 15.859 1 98.25 90 ARG B N 1
ATOM 2959 C CA . ARG B 1 90 ? 21.516 17.75 14.656 1 98.25 90 ARG B CA 1
ATOM 2960 C C . ARG B 1 90 ? 21.094 18.812 13.641 1 98.25 90 ARG B C 1
ATOM 2962 O O . ARG B 1 90 ? 21.719 18.938 12.578 1 98.25 90 ARG B O 1
ATOM 2969 N N . PHE B 1 91 ? 20.109 19.609 13.969 1 98.38 91 PHE B N 1
ATOM 2970 C CA . PHE B 1 91 ? 19.594 20.672 13.109 1 98.38 91 PHE B CA 1
ATOM 2971 C C . PHE B 1 91 ? 19.703 22.016 13.805 1 98.38 91 PHE B C 1
ATOM 2973 O O . PHE B 1 91 ? 19.953 22.094 15.008 1 98.38 91 PHE B O 1
ATOM 2980 N N . ALA B 1 92 ? 19.516 23.078 12.93 1 96.31 92 ALA B N 1
ATOM 2981 C CA . ALA B 1 92 ? 19.375 24.406 13.516 1 96.31 92 ALA B CA 1
ATOM 2982 C C . ALA B 1 92 ? 18.156 24.5 14.406 1 96.31 92 ALA B C 1
ATOM 2984 O O . ALA B 1 92 ? 17.125 23.875 14.125 1 96.31 92 ALA B O 1
ATOM 2985 N N . GLY B 1 93 ? 18.25 25.234 15.477 1 93.19 93 GLY B N 1
ATOM 2986 C CA . GLY B 1 93 ? 17.188 25.328 16.484 1 93.19 93 GLY B CA 1
ATOM 2987 C C . GLY B 1 93 ? 15.859 25.766 15.906 1 93.19 93 GLY B C 1
ATOM 2988 O O . GLY B 1 93 ? 14.805 25.391 16.422 1 93.19 93 GLY B O 1
ATOM 2989 N N . ASN B 1 94 ? 15.867 26.5 14.875 1 92.56 94 ASN B N 1
ATOM 2990 C CA . ASN B 1 94 ? 14.617 27.016 14.32 1 92.56 94 ASN B CA 1
ATOM 2991 C C . ASN B 1 94 ? 14.234 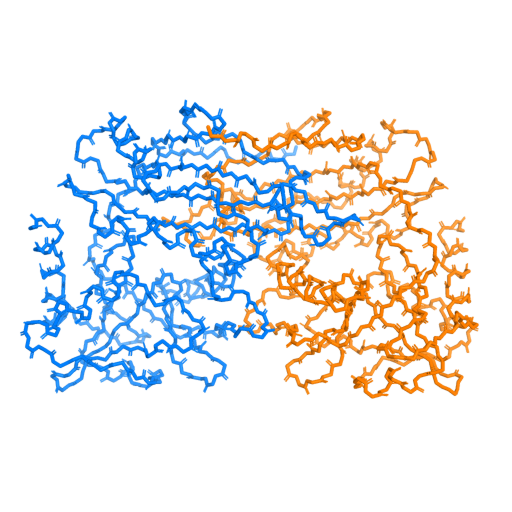26.281 13.031 1 92.56 94 ASN B C 1
ATOM 2993 O O . ASN B 1 94 ? 13.359 26.734 12.297 1 92.56 94 ASN B O 1
ATOM 2997 N N . ALA B 1 95 ? 14.938 25.219 12.719 1 97.12 95 ALA B N 1
ATOM 2998 C CA . ALA B 1 95 ? 14.633 24.453 11.508 1 97.12 95 ALA B CA 1
ATOM 2999 C C . ALA B 1 95 ? 13.203 23.906 11.547 1 97.12 95 ALA B C 1
ATOM 3001 O O . ALA B 1 95 ? 12.719 23.516 12.609 1 97.12 95 ALA B O 1
ATOM 3002 N N . GLU B 1 96 ? 12.531 23.969 10.477 1 98.12 96 GLU B N 1
ATOM 3003 C CA . GLU B 1 96 ? 11.242 23.312 10.312 1 98.12 96 GLU B CA 1
ATOM 3004 C C . GLU B 1 96 ? 11.414 21.875 9.852 1 98.12 96 GLU B C 1
ATOM 3006 O O . GLU B 1 96 ? 11.93 21.625 8.766 1 98.12 96 GLU B O 1
ATOM 3011 N N . LEU B 1 97 ? 11.039 20.969 10.703 1 98.56 97 LEU B N 1
ATOM 3012 C CA . LEU B 1 97 ? 11.414 19.578 10.5 1 98.56 97 LEU B CA 1
ATOM 3013 C C . LEU B 1 97 ? 10.18 18.688 10.445 1 98.56 97 LEU B C 1
ATOM 3015 O O . LEU B 1 97 ? 9.172 18.984 11.086 1 98.56 97 LEU B O 1
ATOM 3019 N N . TYR B 1 98 ? 10.289 17.688 9.664 1 97.88 98 TYR B N 1
ATOM 3020 C CA . TYR B 1 98 ? 9.398 16.531 9.719 1 97.88 98 TYR B CA 1
ATOM 3021 C C . TYR B 1 98 ? 10.055 15.367 10.461 1 97.88 98 TYR B C 1
ATOM 3023 O O . TYR B 1 98 ? 11.203 15.008 10.18 1 97.88 98 TYR B O 1
ATOM 3031 N N . ILE B 1 99 ? 9.406 14.82 11.445 1 98.81 99 ILE B N 1
ATOM 3032 C CA . ILE B 1 99 ? 9.867 13.734 12.297 1 98.81 99 ILE B CA 1
ATOM 3033 C C . ILE B 1 99 ? 9.078 12.461 11.992 1 98.81 99 ILE B C 1
ATOM 3035 O O . ILE B 1 99 ? 7.879 12.383 12.273 1 98.81 99 ILE B O 1
ATOM 3039 N N . ARG B 1 100 ? 9.773 11.398 11.484 1 98.69 100 ARG B N 1
ATOM 3040 C CA . ARG B 1 100 ? 9.031 10.273 10.938 1 98.69 100 ARG B CA 1
ATOM 3041 C C . ARG B 1 100 ? 9.555 8.945 11.484 1 98.69 100 ARG B C 1
ATOM 3043 O O . ARG B 1 100 ? 10.461 8.352 10.898 1 98.69 100 ARG B O 1
ATOM 3050 N N . PRO B 1 101 ? 8.953 8.453 12.547 1 98.94 101 PRO B N 1
ATOM 3051 C CA . PRO B 1 101 ? 9.203 7.062 12.914 1 98.94 101 PRO B CA 1
ATOM 3052 C C . PRO B 1 101 ? 8.539 6.07 11.961 1 98.94 101 PRO B C 1
ATOM 3054 O O . PRO B 1 101 ? 7.438 6.332 11.461 1 98.94 101 PRO B O 1
ATOM 3057 N N . MET B 1 102 ? 9.219 4.91 11.703 1 98.81 102 MET B N 1
ATOM 3058 C CA . MET B 1 102 ? 8.734 3.9 10.766 1 98.81 102 MET B CA 1
ATOM 3059 C C . MET B 1 102 ? 8.922 2.496 11.328 1 98.81 102 MET B C 1
ATOM 3061 O O . MET B 1 102 ? 9.906 2.232 12.023 1 98.81 102 MET B O 1
ATOM 3065 N N . TYR B 1 103 ? 8 1.583 11.023 1 98.75 103 TYR B N 1
ATOM 3066 C CA . TYR B 1 103 ? 8.125 0.136 11.156 1 98.75 103 TYR B CA 1
ATOM 3067 C C . TYR B 1 103 ? 7.844 -0.561 9.828 1 98.75 103 TYR B C 1
ATOM 3069 O O . TYR B 1 103 ? 7.004 -0.103 9.047 1 98.75 103 TYR B O 1
ATOM 3077 N N . TRP B 1 104 ? 8.539 -1.691 9.586 1 98.38 104 TRP B N 1
ATOM 3078 C CA . TRP B 1 104 ? 8.219 -2.494 8.406 1 98.38 104 TRP B CA 1
ATOM 3079 C C . TRP B 1 104 ? 8.633 -3.945 8.609 1 98.38 104 TRP B C 1
ATOM 3081 O O . TRP B 1 104 ? 9.461 -4.246 9.484 1 98.38 104 TRP B O 1
ATOM 3091 N N . ALA B 1 105 ? 8.047 -4.848 7.832 1 97.56 105 ALA B N 1
ATOM 3092 C CA . ALA B 1 105 ? 8.469 -6.246 7.828 1 97.56 105 ALA B CA 1
ATOM 3093 C C . ALA B 1 105 ? 9.602 -6.473 6.832 1 97.56 105 ALA B C 1
ATOM 3095 O O . ALA B 1 105 ? 9.555 -5.988 5.703 1 97.56 105 ALA B O 1
ATOM 3096 N N . GLN B 1 106 ? 10.602 -7.227 7.211 1 96.38 106 GLN B N 1
ATOM 3097 C CA . GLN B 1 106 ? 11.734 -7.516 6.344 1 96.38 106 GLN B CA 1
ATOM 3098 C C . GLN B 1 106 ? 11.484 -8.75 5.488 1 96.38 106 GLN B C 1
ATOM 3100 O O . GLN B 1 106 ? 11.953 -8.844 4.355 1 96.38 106 GLN B O 1
ATOM 3105 N N . ASN B 1 107 ? 10.734 -9.719 6.086 1 95.25 107 ASN B N 1
ATOM 3106 C CA . ASN B 1 107 ? 10.586 -10.992 5.398 1 95.25 107 ASN B CA 1
ATOM 3107 C C . ASN B 1 107 ? 9.133 -11.477 5.422 1 95.25 107 ASN B C 1
ATOM 3109 O O . ASN B 1 107 ? 8.336 -10.992 6.223 1 95.25 107 ASN B O 1
ATOM 3113 N N . GLY B 1 108 ? 8.828 -12.305 4.449 1 92.5 108 GLY B N 1
ATOM 3114 C CA . GLY B 1 108 ? 7.555 -13.016 4.418 1 92.5 108 GLY B CA 1
ATOM 3115 C C . GLY B 1 108 ? 7.684 -14.492 4.715 1 92.5 108 GLY B C 1
ATOM 3116 O O . GLY B 1 108 ? 8.797 -15.023 4.801 1 92.5 108 GLY B O 1
ATOM 3117 N N . VAL B 1 109 ? 6.543 -15.07 4.898 1 83.88 109 VAL B N 1
ATOM 3118 C CA . VAL B 1 109 ? 6.496 -16.5 5.141 1 83.88 109 VAL B CA 1
ATOM 3119 C C . VAL B 1 109 ? 6.105 -17.234 3.859 1 83.88 109 VAL B C 1
ATOM 3121 O O . VAL B 1 109 ? 5.293 -16.734 3.074 1 83.88 109 VAL B O 1
ATOM 3124 N N . GLY B 1 110 ? 6.656 -18.531 3.719 1 63.91 110 GLY B N 1
ATOM 3125 C CA . GLY B 1 110 ? 6.281 -19.453 2.654 1 63.91 110 GLY B CA 1
ATOM 3126 C C . GLY B 1 110 ? 6.395 -18.844 1.271 1 63.91 110 GLY B C 1
ATOM 3127 O O . GLY B 1 110 ? 5.676 -19.234 0.351 1 63.91 110 GLY B O 1
ATOM 3128 N N . GLY B 1 111 ? 7.082 -18 1.149 1 62.62 111 GLY B N 1
ATOM 3129 C CA . GLY B 1 111 ? 7.316 -17.562 -0.214 1 62.62 111 GLY B CA 1
ATOM 3130 C C . GLY B 1 111 ? 6.656 -16.219 -0.527 1 62.62 111 GLY B C 1
ATOM 3131 O O . GLY B 1 111 ? 6.684 -15.766 -1.671 1 62.62 111 GLY B O 1
ATOM 3132 N N . GLY B 1 112 ? 5.852 -15.453 0.241 1 80.56 112 GLY B N 1
ATOM 3133 C CA . GLY B 1 112 ? 5.984 -14.078 -0.221 1 80.56 112 GLY B CA 1
ATOM 3134 C C . GLY B 1 112 ? 4.91 -13.156 0.333 1 80.56 112 GLY B C 1
ATOM 3135 O O . GLY B 1 112 ? 5.203 -12.266 1.129 1 80.56 112 GLY B O 1
ATOM 3136 N N . VAL B 1 113 ? 3.539 -13.586 0.305 1 90.25 113 VAL B N 1
ATOM 3137 C CA . VAL B 1 113 ? 2.533 -12.539 0.482 1 90.25 113 VAL B CA 1
ATOM 3138 C C . VAL B 1 113 ? 2.324 -12.273 1.971 1 90.25 113 VAL B C 1
ATOM 3140 O O . VAL B 1 113 ? 2.201 -11.117 2.389 1 90.25 113 VAL B O 1
ATOM 3143 N N . LEU B 1 114 ? 2.328 -13.344 2.76 1 95.19 114 LEU B N 1
ATOM 3144 C CA . LEU B 1 114 ? 2.211 -13.219 4.207 1 95.19 114 LEU B CA 1
ATOM 3145 C C . LEU B 1 114 ? 3.508 -12.695 4.816 1 95.19 114 LEU B C 1
ATOM 3147 O O . LEU B 1 114 ? 4.539 -13.367 4.754 1 95.19 114 LEU B O 1
ATOM 3151 N N . PHE B 1 115 ? 3.439 -11.5 5.391 1 96.69 115 PHE B N 1
ATOM 3152 C CA . PHE B 1 115 ? 4.668 -11.016 6.008 1 96.69 115 PHE B CA 1
ATOM 3153 C C . PHE B 1 115 ? 4.859 -11.633 7.387 1 96.69 115 PHE B C 1
ATOM 3155 O O . PHE B 1 115 ? 3.893 -12.055 8.023 1 96.69 115 PHE B O 1
ATOM 3162 N N . ASP B 1 116 ? 6.121 -11.711 7.859 1 95.06 116 ASP B N 1
ATOM 3163 C CA . ASP B 1 116 ? 6.5 -12.242 9.164 1 95.06 116 ASP B CA 1
ATOM 3164 C C . ASP B 1 116 ? 6.695 -11.117 10.18 1 95.06 116 ASP B C 1
ATOM 3166 O O . ASP B 1 116 ? 7.703 -10.406 10.141 1 95.06 116 ASP B O 1
ATOM 3170 N N . PRO B 1 117 ? 5.785 -10.977 11.117 1 94.94 117 PRO B N 1
ATOM 3171 C CA . PRO B 1 117 ? 5.898 -9.883 12.094 1 94.94 117 PRO B CA 1
ATOM 3172 C C . PRO B 1 117 ? 7.184 -9.961 12.914 1 94.94 117 PRO B C 1
ATOM 3174 O O . PRO B 1 117 ? 7.68 -8.93 13.383 1 94.94 117 PRO B O 1
ATOM 3177 N N . ASP B 1 118 ? 7.766 -11.117 13.047 1 94.44 118 ASP B N 1
ATOM 3178 C CA . ASP B 1 118 ? 8.969 -11.305 13.852 1 94.44 118 ASP B CA 1
ATOM 3179 C C . ASP B 1 118 ? 10.188 -10.688 13.164 1 94.44 118 ASP B C 1
ATOM 3181 O O . ASP B 1 118 ? 11.242 -10.547 13.781 1 94.44 118 ASP B O 1
ATOM 3185 N N . THR B 1 119 ? 10.016 -10.266 11.977 1 95.94 119 THR B N 1
ATOM 3186 C CA . THR B 1 119 ? 11.117 -9.641 11.242 1 95.94 119 THR B CA 1
ATOM 3187 C C . THR B 1 119 ? 10.938 -8.133 11.188 1 95.94 119 THR B C 1
ATOM 3189 O O . THR B 1 119 ? 11.57 -7.457 10.367 1 95.94 119 THR B O 1
ATOM 3192 N N . THR B 1 120 ? 10.055 -7.598 12 1 97.19 120 THR B N 1
ATOM 3193 C CA . THR B 1 120 ? 9.82 -6.156 12.039 1 97.19 120 THR B CA 1
ATOM 3194 C C . THR B 1 120 ? 11.117 -5.398 12.297 1 97.19 120 THR B C 1
ATOM 3196 O O . THR B 1 120 ? 11.898 -5.781 13.172 1 97.19 120 THR B O 1
ATOM 3199 N N . ASN B 1 121 ? 11.375 -4.414 11.414 1 97.75 121 ASN B N 1
ATOM 3200 C CA . ASN B 1 121 ? 12.461 -3.455 11.594 1 97.75 121 ASN B CA 1
ATOM 3201 C C . ASN B 1 121 ? 11.938 -2.031 11.75 1 97.75 121 ASN B C 1
ATOM 3203 O O . ASN B 1 121 ? 10.727 -1.805 11.703 1 97.75 121 ASN B O 1
ATOM 3207 N N . TRP B 1 122 ? 12.852 -1.061 12.109 1 97.94 122 TRP B N 1
ATOM 3208 C CA . TRP B 1 122 ? 12.391 0.297 12.391 1 97.94 122 TRP B CA 1
ATOM 3209 C C . TRP B 1 122 ? 13.516 1.306 12.164 1 97.94 122 TRP B C 1
ATOM 3211 O O . TRP B 1 122 ? 14.688 0.934 12.109 1 97.94 122 TRP B O 1
ATOM 3221 N N . CYS B 1 123 ? 13.133 2.525 11.93 1 98.62 123 CYS B N 1
ATOM 3222 C CA . CYS B 1 123 ? 14.055 3.654 11.906 1 98.62 123 CYS B CA 1
ATOM 3223 C C . CYS B 1 123 ? 13.344 4.949 12.281 1 98.62 123 CYS B C 1
ATOM 3225 O O . CYS B 1 123 ? 12.125 4.973 12.422 1 98.62 123 CYS B O 1
ATOM 3227 N N . LEU B 1 124 ? 14.055 5.922 12.633 1 98.88 124 LEU B N 1
ATOM 3228 C CA . LEU B 1 124 ? 13.57 7.293 12.797 1 98.88 124 LEU B CA 1
ATOM 3229 C C . LEU B 1 124 ? 14.234 8.219 11.781 1 98.88 124 LEU B C 1
ATOM 3231 O O . LEU B 1 124 ? 15.453 8.406 11.805 1 98.88 124 LEU B O 1
ATOM 3235 N N . CYS B 1 125 ? 13.469 8.773 10.898 1 98.88 125 CYS B N 1
ATOM 3236 C CA . CYS B 1 125 ? 13.961 9.719 9.906 1 98.88 125 CYS B CA 1
ATOM 3237 C C . CYS B 1 125 ? 13.516 11.141 10.234 1 98.88 125 CYS B C 1
ATOM 3239 O O . CYS B 1 125 ? 12.328 11.383 10.461 1 98.88 125 CYS B O 1
ATOM 3241 N N . ILE B 1 126 ? 14.391 12.078 10.336 1 98.88 126 ILE B N 1
ATOM 3242 C CA . ILE B 1 126 ? 14.109 13.492 10.555 1 98.88 126 ILE B CA 1
ATOM 3243 C C . ILE B 1 126 ? 14.727 14.32 9.43 1 98.88 126 ILE B C 1
ATOM 3245 O O . ILE B 1 126 ? 15.891 14.125 9.07 1 98.88 126 ILE B O 1
ATOM 3249 N N . TYR B 1 127 ? 13.992 15.266 8.867 1 97.81 127 TYR B N 1
ATOM 3250 C CA . TYR B 1 127 ? 14.531 16.031 7.758 1 97.81 127 TYR B CA 1
ATOM 3251 C C . TYR B 1 127 ? 13.883 17.422 7.688 1 97.81 127 TYR B C 1
ATOM 3253 O O . TYR B 1 127 ? 12.797 17.625 8.234 1 97.81 127 TYR B O 1
ATOM 3261 N N . GLU B 1 128 ? 14.547 18.312 7.043 1 97.62 128 GLU B N 1
ATOM 3262 C CA . GLU B 1 128 ? 14.023 19.656 6.832 1 97.62 128 GLU B CA 1
ATOM 3263 C C . GLU B 1 128 ? 12.859 19.656 5.848 1 97.62 128 GLU B C 1
ATOM 3265 O O . GLU B 1 128 ? 12.977 19.109 4.746 1 97.62 128 GLU B O 1
ATOM 3270 N N . ALA B 1 129 ? 11.797 20.203 6.309 1 96.44 129 ALA B N 1
ATOM 3271 C CA . ALA B 1 129 ? 10.578 20.391 5.52 1 96.44 129 ALA B CA 1
ATOM 3272 C C . ALA B 1 129 ? 9.914 21.719 5.852 1 96.44 129 ALA B C 1
ATOM 3274 O O . ALA B 1 129 ? 9.203 21.844 6.848 1 96.44 129 ALA B O 1
ATOM 3275 N N . PRO B 1 130 ? 10.07 22.688 5.008 1 94.88 130 PRO B N 1
ATOM 3276 C CA . PRO B 1 130 ? 9.484 24 5.289 1 94.88 130 PRO B CA 1
ATOM 3277 C C . PRO B 1 130 ? 7.969 23.953 5.48 1 94.88 130 PRO B C 1
ATOM 3279 O O . PRO B 1 130 ? 7.281 23.203 4.773 1 94.88 130 PRO B O 1
ATOM 3282 N N . MET B 1 131 ? 7.473 24.734 6.445 1 93.75 131 MET B N 1
ATOM 3283 C CA . MET B 1 131 ? 6.031 24.844 6.656 1 93.75 131 MET B CA 1
ATOM 3284 C C . MET B 1 131 ? 5.363 25.562 5.484 1 93.75 131 MET B C 1
ATOM 3286 O O . MET B 1 131 ? 5.789 26.641 5.09 1 93.75 131 MET B O 1
ATOM 3290 N N . PRO B 1 132 ? 4.336 24.938 4.941 1 93.19 132 PRO B N 1
ATOM 3291 C CA . PRO B 1 132 ? 3.607 25.656 3.885 1 93.19 132 PRO B CA 1
ATOM 3292 C C . PRO B 1 132 ? 2.98 26.953 4.371 1 93.19 132 PRO B C 1
ATOM 3294 O O . PRO B 1 132 ? 2.467 27.016 5.492 1 93.19 132 PRO B O 1
ATOM 3297 N N . LYS B 1 133 ? 3.078 27.922 3.5 1 93.81 133 LYS B N 1
ATOM 3298 C CA . LYS B 1 133 ? 2.371 29.172 3.797 1 93.81 133 LYS B CA 1
ATOM 3299 C C . LYS B 1 133 ? 0.861 28.984 3.697 1 93.81 133 LYS B C 1
ATOM 3301 O O . LYS B 1 133 ? 0.379 28.234 2.85 1 93.81 133 LYS B O 1
ATOM 3306 N N . PRO B 1 134 ? 0.177 29.641 4.562 1 94.94 134 PRO B N 1
ATOM 3307 C CA . PRO B 1 134 ? -1.278 29.469 4.566 1 94.94 134 PRO B CA 1
ATOM 3308 C C . PRO B 1 134 ? -1.971 30.328 3.502 1 94.94 134 PRO B C 1
ATOM 3310 O O . PRO B 1 134 ? -2.869 31.109 3.82 1 94.94 134 PRO B O 1
ATOM 3313 N N . THR B 1 135 ? -1.672 30.156 2.211 1 94.25 135 THR B N 1
ATOM 3314 C CA . THR B 1 135 ? -2.137 31 1.117 1 94.25 135 THR B CA 1
ATOM 3315 C C . THR B 1 135 ? -3.477 30.5 0.58 1 94.25 135 THR B C 1
ATOM 3317 O O . THR B 1 135 ? -4.156 31.203 -0.161 1 94.25 135 THR B O 1
ATOM 3320 N N . GLY B 1 136 ? -3.838 29.328 1.014 1 96.56 136 GLY B N 1
ATOM 3321 C CA . GLY B 1 136 ? -5.117 28.781 0.587 1 96.56 136 GLY B CA 1
ATOM 3322 C C . GLY B 1 136 ? -4.988 27.703 -0.47 1 96.56 136 GLY B C 1
ATOM 3323 O O . GLY B 1 136 ? -4.078 27.75 -1.303 1 96.56 136 GLY B O 1
ATOM 3324 N N . LEU B 1 137 ? -5.918 26.766 -0.491 1 97.38 137 LEU B N 1
ATOM 3325 C CA . LEU B 1 137 ? -5.953 25.656 -1.444 1 97.38 137 LEU B CA 1
ATOM 3326 C C . LEU B 1 137 ? -7.266 25.656 -2.223 1 97.38 137 LEU B C 1
ATOM 3328 O O . LEU B 1 137 ? -8.305 26.062 -1.701 1 97.38 137 LEU B O 1
ATOM 3332 N N . SER B 1 138 ? -7.203 25.25 -3.455 1 98.75 138 SER B N 1
ATOM 3333 C CA . SER B 1 138 ? -8.391 24.906 -4.238 1 98.75 138 SER B CA 1
ATOM 3334 C C . SER B 1 138 ? -8.703 23.422 -4.172 1 98.75 138 SER B C 1
ATOM 3336 O O . SER B 1 138 ? -7.793 22.594 -4.219 1 98.75 138 SER B O 1
ATOM 3338 N N . ILE B 1 139 ? -10 23.109 -4.02 1 98.88 139 ILE B N 1
ATOM 3339 C CA . ILE B 1 139 ? -10.359 21.703 -3.869 1 98.88 139 ILE B CA 1
ATOM 3340 C C . ILE B 1 139 ? -11.523 21.375 -4.797 1 98.88 139 ILE B C 1
ATOM 3342 O O . ILE B 1 139 ? -12.211 22.266 -5.297 1 98.88 139 ILE B O 1
ATOM 3346 N N . THR B 1 140 ? -11.719 20.109 -5.094 1 98.94 140 THR B N 1
ATOM 3347 C CA . THR B 1 140 ? -12.836 19.547 -5.836 1 98.94 140 THR B CA 1
ATOM 3348 C C . THR B 1 140 ? -13.188 18.156 -5.309 1 98.94 140 THR B C 1
ATOM 3350 O O . THR B 1 140 ? -12.578 17.672 -4.359 1 98.94 140 THR B O 1
ATOM 3353 N N . LEU B 1 141 ? -14.266 17.594 -5.801 1 98.88 141 LEU B N 1
ATOM 3354 C CA . LEU B 1 141 ? -14.648 16.234 -5.41 1 98.88 141 LEU B CA 1
ATOM 3355 C C . LEU B 1 141 ? -13.875 15.195 -6.215 1 98.88 141 LEU B C 1
ATOM 3357 O O . LEU B 1 141 ? -13.844 15.258 -7.445 1 98.88 141 LEU B O 1
ATOM 3361 N N . SER B 1 142 ? -13.242 14.258 -5.539 1 98.88 142 SER B N 1
ATOM 3362 C CA . SER B 1 142 ? -12.539 13.164 -6.199 1 98.88 142 SER B CA 1
ATOM 3363 C C . SER B 1 142 ? -13.516 12.094 -6.688 1 98.88 142 SER B C 1
ATOM 3365 O O . SER B 1 142 ? -14.5 11.789 -6.008 1 98.88 142 SER B O 1
ATOM 3367 N N . PRO B 1 143 ? -13.273 11.461 -7.844 1 98.56 143 PRO B N 1
ATOM 3368 C CA . PRO B 1 143 ? -14.055 10.273 -8.211 1 98.56 143 PRO B CA 1
ATOM 3369 C C . PRO B 1 143 ? -13.688 9.039 -7.395 1 98.56 143 PRO B C 1
ATOM 3371 O O . PRO B 1 143 ? -14.391 8.031 -7.438 1 98.56 143 PRO B O 1
ATOM 3374 N N . PHE B 1 144 ? -12.594 9.062 -6.668 1 98.75 144 PHE B N 1
ATOM 3375 C CA . PHE B 1 144 ? -12.141 7.938 -5.855 1 98.75 144 PHE B CA 1
ATOM 3376 C C . PHE B 1 144 ? -12.633 8.078 -4.418 1 98.75 144 PHE B C 1
ATOM 3378 O O . PHE B 1 144 ? -13.023 9.164 -3.992 1 98.75 144 PHE B O 1
ATOM 3385 N N . ARG B 1 145 ? -12.609 6.969 -3.689 1 98.75 145 ARG B N 1
ATOM 3386 C CA . ARG B 1 145 ? -13.188 6.922 -2.348 1 98.75 145 ARG B CA 1
ATOM 3387 C C . ARG B 1 145 ? -12.203 6.316 -1.353 1 98.75 145 ARG B C 1
ATOM 3389 O O . ARG B 1 145 ? -11.219 5.684 -1.749 1 98.75 145 ARG B O 1
ATOM 3396 N N . ARG B 1 146 ? -12.477 6.574 -0.098 1 98.81 146 ARG B N 1
ATOM 3397 C CA . ARG B 1 146 ? -11.742 5.902 0.972 1 98.81 146 ARG B CA 1
ATOM 3398 C C . ARG B 1 146 ? -12.211 4.461 1.134 1 98.81 146 ARG B C 1
ATOM 3400 O O . ARG B 1 146 ? -13.406 4.176 1.045 1 98.81 146 ARG B O 1
ATOM 3407 N N . PRO B 1 147 ? -11.242 3.572 1.397 1 98.75 147 PRO B N 1
ATOM 3408 C CA . PRO B 1 147 ? -11.641 2.191 1.681 1 98.75 147 PRO B CA 1
ATOM 3409 C C . PRO B 1 147 ? -12.227 2.021 3.082 1 98.75 147 PRO B C 1
ATOM 3411 O O . PRO B 1 147 ? -12.188 2.955 3.887 1 98.75 147 PRO B O 1
ATOM 3414 N N . THR B 1 148 ? -12.805 0.855 3.324 1 98.12 148 THR B N 1
ATOM 3415 C CA . THR B 1 148 ? -13.289 0.478 4.645 1 98.12 148 THR B CA 1
ATOM 3416 C C . THR B 1 148 ? -12.352 -0.527 5.301 1 98.12 148 THR B C 1
ATOM 3418 O O . THR B 1 148 ? -11.43 -1.04 4.656 1 98.12 148 THR B O 1
ATOM 3421 N N . ALA B 1 149 ? -12.656 -0.831 6.551 1 98.19 149 ALA B N 1
ATOM 3422 C CA . ALA B 1 149 ? -11.867 -1.799 7.309 1 98.19 149 ALA B CA 1
ATOM 3423 C C . ALA B 1 149 ? -12 -3.197 6.715 1 98.19 149 ALA B C 1
ATOM 3425 O O . ALA B 1 149 ? -11.164 -4.07 6.973 1 98.19 149 ALA B O 1
ATOM 3426 N N . GLU B 1 150 ? -12.969 -3.438 5.871 1 98.06 150 GLU B N 1
ATOM 3427 C CA . GLU B 1 150 ? -13.156 -4.754 5.27 1 98.06 150 GLU B CA 1
ATOM 3428 C C . GLU B 1 150 ? -12.156 -4.996 4.145 1 98.06 150 GLU B C 1
ATOM 3430 O O . GLU B 1 150 ? -11.875 -6.141 3.793 1 98.06 150 GLU B O 1
ATOM 3435 N N . CYS B 1 151 ? -11.594 -3.846 3.584 1 98.69 151 CYS B N 1
ATOM 3436 C CA . CYS B 1 151 ? -10.828 -4.109 2.371 1 98.69 151 CYS B CA 1
ATOM 3437 C C . CYS B 1 151 ? -9.469 -3.412 2.418 1 98.69 151 CYS B C 1
ATOM 3439 O O . CYS B 1 151 ? -8.758 -3.365 1.413 1 98.69 151 CYS B O 1
ATOM 3441 N N . ALA B 1 152 ? -9.102 -2.834 3.537 1 98.75 152 ALA B N 1
ATOM 3442 C CA . ALA B 1 152 ? -7.793 -2.213 3.732 1 98.75 152 ALA B CA 1
ATOM 3443 C C . ALA B 1 152 ? -7.496 -2.018 5.215 1 98.75 152 ALA B C 1
ATOM 3445 O O . ALA B 1 152 ? -8.414 -1.989 6.039 1 98.75 152 ALA B O 1
ATOM 3446 N N . PRO B 1 153 ? -6.23 -1.89 5.582 1 98.62 153 PRO B N 1
ATOM 3447 C CA . PRO B 1 153 ? -5.887 -1.669 6.988 1 98.62 153 PRO B CA 1
ATOM 3448 C C . PRO B 1 153 ? -6.027 -0.207 7.406 1 98.62 153 PRO B C 1
ATOM 3450 O O . PRO B 1 153 ? -5.039 0.426 7.789 1 98.62 153 PRO B O 1
ATOM 3453 N N . VAL B 1 154 ? -7.199 0.308 7.551 1 98.56 154 VAL B N 1
ATOM 3454 C CA . VAL B 1 154 ? -7.477 1.723 7.77 1 98.56 154 VAL B CA 1
ATOM 3455 C C . VAL B 1 154 ? -7.309 2.057 9.25 1 98.56 154 VAL B C 1
ATOM 3457 O O . VAL B 1 154 ? -7.375 3.225 9.641 1 98.56 154 VAL B O 1
ATOM 3460 N N . GLU B 1 155 ? -6.98 1.064 10.125 1 97.81 155 GLU B N 1
ATOM 3461 C CA . GLU B 1 155 ? -6.773 1.292 11.555 1 97.81 155 GLU B CA 1
ATOM 3462 C C . GLU B 1 155 ? -5.297 1.5 11.867 1 97.81 155 GLU B C 1
ATOM 3464 O O . GLU B 1 155 ? -4.844 1.188 12.977 1 97.81 155 GLU B O 1
ATOM 3469 N N . ALA B 1 156 ? -4.582 1.869 10.945 1 98.75 156 ALA B N 1
ATOM 3470 C CA . ALA B 1 156 ? -3.158 2.189 11.039 1 98.75 156 ALA B CA 1
ATOM 3471 C C . ALA B 1 156 ? -2.781 3.297 10.055 1 98.75 156 ALA B C 1
ATOM 3473 O O . ALA B 1 156 ? -3.383 3.42 8.984 1 98.75 156 ALA B O 1
ATOM 3474 N N . LYS B 1 157 ? -1.885 4.164 10.461 1 98.69 157 LYS B N 1
ATOM 3475 C CA . LYS B 1 157 ? -1.259 5.027 9.461 1 98.69 157 LYS B CA 1
ATOM 3476 C C . LYS B 1 157 ? -0.275 4.242 8.602 1 98.69 157 LYS B C 1
ATOM 3478 O O . LYS B 1 157 ? 0.934 4.277 8.836 1 98.69 157 LYS B O 1
ATOM 3483 N N . ALA B 1 158 ? -0.807 3.594 7.555 1 98.81 158 ALA B N 1
ATOM 3484 C CA . ALA B 1 158 ? -0.09 2.613 6.742 1 98.81 158 ALA B CA 1
ATOM 3485 C C . ALA B 1 158 ? 0.226 3.172 5.359 1 98.81 158 ALA B C 1
ATOM 3487 O O . ALA B 1 158 ? -0.621 3.814 4.734 1 98.81 158 ALA B O 1
ATOM 3488 N N . GLY B 1 159 ? 1.459 2.881 4.914 1 98.5 159 GLY B N 1
ATOM 3489 C CA . GLY B 1 159 ? 1.897 3.359 3.611 1 98.5 159 GLY B CA 1
ATOM 3490 C C . GLY B 1 159 ? 1.014 2.887 2.473 1 98.5 159 GLY B C 1
ATOM 3491 O O . GLY B 1 159 ? 0.803 3.615 1.5 1 98.5 159 GLY B O 1
ATOM 3492 N N . CYS B 1 160 ? 0.452 1.749 2.607 1 98.75 160 CYS B N 1
ATOM 3493 C CA . CYS B 1 160 ? -0.278 1.104 1.522 1 98.75 160 CYS B CA 1
ATOM 3494 C C . CYS B 1 160 ? -1.569 1.851 1.213 1 98.75 160 CYS B C 1
ATOM 3496 O O . CYS B 1 160 ? -2.199 1.609 0.181 1 98.75 160 CYS B O 1
ATOM 3498 N N . LEU B 1 161 ? -2.021 2.779 2.008 1 98.62 161 LEU B N 1
ATOM 3499 C CA . LEU B 1 161 ? -3.27 3.508 1.812 1 98.62 161 LEU B CA 1
ATOM 3500 C C . LEU B 1 161 ? -3.053 4.727 0.924 1 98.62 161 LEU B C 1
ATOM 3502 O O . LEU B 1 161 ? -4.012 5.293 0.393 1 98.62 161 LEU B O 1
ATOM 3506 N N . TYR B 1 162 ? -1.873 5.109 0.676 1 98.12 162 TYR B N 1
ATOM 3507 C CA . TYR B 1 162 ? -1.591 6.438 0.145 1 98.12 162 TYR B CA 1
ATOM 3508 C C . TYR B 1 162 ? -1.551 6.418 -1.378 1 98.12 162 TYR B C 1
ATOM 3510 O O . TYR B 1 162 ? -1.749 7.453 -2.023 1 98.12 162 TYR B O 1
ATOM 3518 N N . PRO B 1 163 ? -1.263 5.246 -2.021 1 98.62 163 PRO B N 1
ATOM 3519 C CA . PRO B 1 163 ? -1.377 5.273 -3.482 1 98.62 163 PRO B CA 1
ATOM 3520 C C . PRO B 1 163 ? -2.77 5.684 -3.957 1 98.62 163 PRO B C 1
ATOM 3522 O O . PRO B 1 163 ? -2.902 6.363 -4.98 1 98.62 163 PRO B O 1
ATOM 3525 N N . ASN B 1 164 ? -3.783 5.301 -3.24 1 98.56 164 ASN B N 1
ATOM 3526 C CA . ASN B 1 164 ? -5.133 5.738 -3.574 1 98.56 164 ASN B CA 1
ATOM 3527 C C . ASN B 1 164 ? -5.281 7.254 -3.43 1 98.56 164 ASN B C 1
ATOM 3529 O O . ASN B 1 164 ? -5.875 7.906 -4.285 1 98.56 164 ASN B O 1
ATOM 3533 N N . ASN B 1 165 ? -4.742 7.801 -2.398 1 97.81 165 ASN B N 1
ATOM 3534 C CA . ASN B 1 165 ? -4.797 9.242 -2.191 1 97.81 165 ASN B CA 1
ATOM 3535 C C . ASN B 1 165 ? -3.955 9.992 -3.227 1 97.81 165 ASN B C 1
ATOM 3537 O O . ASN B 1 165 ? -4.336 11.07 -3.676 1 97.81 165 ASN B O 1
ATOM 3541 N N . SER B 1 166 ? -2.854 9.375 -3.539 1 98 166 SER B N 1
ATOM 3542 C CA . SER B 1 166 ? -2.008 9.984 -4.559 1 98 166 SER B CA 1
ATOM 3543 C C . SER B 1 166 ? -2.732 10.078 -5.895 1 98 166 SER B C 1
ATOM 3545 O O . SER B 1 166 ? -2.75 11.133 -6.527 1 98 166 SER B O 1
ATOM 3547 N N . ARG B 1 167 ? -3.32 9 -6.328 1 97.5 167 ARG B N 1
ATOM 3548 C CA . ARG B 1 167 ? -3.98 9.055 -7.629 1 97.5 167 ARG B CA 1
ATOM 3549 C C . ARG B 1 167 ? -5.18 9.992 -7.598 1 97.5 167 ARG B C 1
ATOM 3551 O O . ARG B 1 167 ? -5.504 10.633 -8.602 1 97.5 167 ARG B O 1
ATOM 3558 N N . ALA B 1 168 ? -5.879 10.102 -6.453 1 98.06 168 ALA B N 1
ATOM 3559 C CA . ALA B 1 168 ? -6.957 11.07 -6.293 1 98.06 168 ALA B CA 1
ATOM 3560 C C . ALA B 1 168 ? -6.449 12.492 -6.488 1 98.06 168 ALA B C 1
ATOM 3562 O O . ALA B 1 168 ? -7.062 13.289 -7.203 1 98.06 168 ALA B O 1
ATOM 3563 N N . MET B 1 169 ? -5.344 12.766 -5.895 1 97.5 169 MET B N 1
ATOM 3564 C CA . MET B 1 169 ? -4.77 14.102 -5.988 1 97.5 169 MET B CA 1
ATOM 3565 C C . MET B 1 169 ? -4.254 14.375 -7.398 1 97.5 169 MET B C 1
ATOM 3567 O O . MET B 1 169 ? -4.355 15.5 -7.895 1 97.5 169 MET B O 1
ATOM 3571 N N . MET B 1 170 ? -3.666 13.367 -8.016 1 97.06 170 MET B N 1
ATOM 3572 C CA . MET B 1 170 ? -3.248 13.516 -9.406 1 97.06 170 MET B CA 1
ATOM 3573 C C . MET B 1 170 ? -4.434 13.883 -10.297 1 97.06 170 MET B C 1
ATOM 3575 O O . MET B 1 170 ? -4.324 14.773 -11.141 1 97.06 170 MET B O 1
ATOM 3579 N N . GLU B 1 171 ? -5.523 13.156 -10.125 1 98.12 171 GLU B N 1
ATOM 3580 C CA . GLU B 1 171 ? -6.73 13.414 -10.898 1 98.12 171 GLU B CA 1
ATOM 3581 C C . GLU B 1 171 ? -7.242 14.836 -10.672 1 98.12 171 GLU B C 1
ATOM 3583 O O . GLU B 1 171 ? -7.578 15.539 -11.625 1 98.12 171 GLU B O 1
ATOM 3588 N N . ALA B 1 172 ? -7.336 15.273 -9.453 1 98.19 172 ALA B N 1
ATOM 3589 C CA . ALA B 1 172 ? -7.766 16.625 -9.117 1 98.19 172 ALA B CA 1
ATOM 3590 C C . ALA B 1 172 ? -6.84 17.672 -9.742 1 98.19 172 ALA B C 1
ATOM 3592 O O . ALA B 1 172 ? -7.305 18.672 -10.281 1 98.19 172 ALA B O 1
ATOM 3593 N N . LYS B 1 173 ? -5.527 17.422 -9.648 1 96.88 173 LYS B N 1
ATOM 3594 C CA . LYS B 1 173 ? -4.547 18.312 -10.25 1 96.88 173 LYS B CA 1
ATOM 3595 C C . LYS B 1 173 ? -4.762 18.438 -11.75 1 96.88 173 LYS B C 1
ATOM 3597 O O . LYS B 1 173 ? -4.621 19.531 -12.32 1 96.88 173 LYS B O 1
ATOM 3602 N N . SER B 1 174 ? -5.07 17.328 -12.375 1 97.56 174 SER B N 1
ATOM 3603 C CA . SER B 1 174 ? -5.312 17.328 -13.812 1 97.56 174 SER B CA 1
ATOM 3604 C C . SER B 1 174 ? -6.492 18.219 -14.18 1 97.56 174 SER B C 1
ATOM 3606 O O . SER B 1 174 ? -6.625 18.656 -15.328 1 97.56 174 SER B O 1
ATOM 3608 N N . ARG B 1 175 ? -7.359 18.516 -13.211 1 98.12 175 ARG B N 1
ATOM 3609 C CA . ARG B 1 175 ? -8.508 19.391 -13.422 1 98.12 175 ARG B CA 1
ATOM 3610 C C . ARG B 1 175 ? -8.227 20.797 -12.898 1 98.12 175 ARG B C 1
ATOM 3612 O O . ARG B 1 175 ? -9.117 21.641 -12.883 1 98.12 175 ARG B O 1
ATOM 3619 N N . GLY B 1 176 ? -6.969 21.016 -12.367 1 97.81 176 GLY B N 1
ATOM 3620 C CA . GLY B 1 176 ? -6.551 22.359 -11.992 1 97.81 176 GLY B CA 1
ATOM 3621 C C . GLY B 1 176 ? -6.746 22.656 -10.523 1 97.81 176 GLY B C 1
ATOM 3622 O O . GLY B 1 176 ? -6.836 23.828 -10.125 1 97.81 176 GLY B O 1
ATOM 3623 N N . PHE B 1 177 ? -6.883 21.672 -9.688 1 98.5 177 PHE B N 1
ATOM 3624 C CA . PHE B 1 177 ? -7.109 21.875 -8.266 1 98.5 177 PHE B CA 1
ATOM 3625 C C . PHE B 1 177 ? -5.914 21.406 -7.445 1 98.5 177 PHE B C 1
ATOM 3627 O O . PHE B 1 177 ? -5.207 20.484 -7.855 1 98.5 177 PHE B O 1
ATOM 3634 N N . ASP B 1 178 ? -5.691 21.984 -6.293 1 96.75 178 ASP B N 1
ATOM 3635 C CA . ASP B 1 178 ? -4.551 21.688 -5.43 1 96.75 178 ASP B CA 1
ATOM 3636 C C . ASP B 1 178 ? -4.785 20.406 -4.637 1 96.75 178 ASP B C 1
ATOM 3638 O O . ASP B 1 178 ? -3.83 19.734 -4.23 1 96.75 178 ASP B O 1
ATOM 3642 N N . ASN B 1 179 ? -6.023 20.109 -4.375 1 97.56 179 ASN B N 1
ATOM 3643 C CA . ASN B 1 179 ? -6.426 18.984 -3.551 1 97.56 179 ASN B CA 1
ATOM 3644 C C . ASN B 1 179 ? -7.844 18.516 -3.879 1 97.56 179 ASN B C 1
ATOM 3646 O O . ASN B 1 179 ? -8.461 19.031 -4.816 1 97.56 179 ASN B O 1
ATOM 3650 N N . CYS B 1 180 ? -8.32 17.484 -3.113 1 98.75 180 CYS B N 1
ATOM 3651 C CA . CYS B 1 180 ? -9.656 16.969 -3.393 1 98.75 180 CYS B CA 1
ATOM 3652 C C . CYS B 1 180 ? -10.289 16.391 -2.135 1 98.75 180 CYS B C 1
ATOM 3654 O O . CYS B 1 180 ? -9.586 16.016 -1.197 1 98.75 180 CYS B O 1
ATOM 3656 N N . LEU B 1 181 ? -11.617 16.406 -2.121 1 98.94 181 LEU B N 1
ATOM 3657 C CA . LEU B 1 181 ? -12.414 15.711 -1.117 1 98.94 181 LEU B CA 1
ATOM 3658 C C . LEU B 1 181 ? -12.656 14.266 -1.521 1 98.94 181 LEU B C 1
ATOM 3660 O O . LEU B 1 181 ? -13.07 13.992 -2.65 1 98.94 181 LEU B O 1
ATOM 3664 N N . LEU B 1 182 ? -12.406 13.367 -0.6 1 98.88 182 LEU B N 1
ATOM 3665 C CA . LEU B 1 182 ? -12.711 11.961 -0.805 1 98.88 182 LEU B CA 1
ATOM 3666 C C . LEU B 1 182 ? -13.93 11.539 0.016 1 98.88 182 LEU B C 1
ATOM 3668 O O . LEU B 1 182 ? -14.039 11.898 1.189 1 98.88 182 LEU B O 1
ATOM 3672 N N . ARG B 1 183 ? -14.781 10.797 -0.559 1 98.88 183 ARG B N 1
ATOM 3673 C CA . ARG B 1 183 ? -15.945 10.242 0.118 1 98.88 183 ARG B CA 1
ATOM 3674 C C . ARG B 1 183 ? -15.648 8.859 0.686 1 98.88 183 ARG B C 1
ATOM 3676 O O . ARG B 1 183 ? -14.711 8.188 0.238 1 98.88 183 ARG B O 1
ATOM 3683 N N . ASP B 1 184 ? -16.406 8.469 1.68 1 98.38 184 ASP B N 1
ATOM 3684 C CA . ASP B 1 184 ? -16.453 7.062 2.053 1 98.38 184 ASP B CA 1
ATOM 3685 C C . ASP B 1 184 ? -17.391 6.285 1.124 1 98.38 184 ASP B C 1
ATOM 3687 O O . ASP B 1 184 ? -17.875 6.824 0.129 1 98.38 184 ASP B O 1
ATOM 3691 N N . MET B 1 185 ? -17.656 5.004 1.441 1 97.06 185 MET B N 1
ATOM 3692 C CA . MET B 1 185 ? -18.422 4.145 0.549 1 97.06 185 MET B CA 1
ATOM 3693 C C . MET B 1 185 ? -19.906 4.461 0.645 1 97.06 185 MET B C 1
ATOM 3695 O O . MET B 1 185 ? -20.703 4.012 -0.191 1 97.06 185 MET B O 1
ATOM 3699 N N . LEU B 1 186 ? -20.281 5.238 1.608 1 97.19 186 LEU B N 1
ATOM 3700 C CA . LEU B 1 186 ? -21.672 5.625 1.762 1 97.19 186 LEU B CA 1
ATOM 3701 C C . LEU B 1 186 ? -21.938 6.98 1.119 1 97.19 186 LEU B C 1
ATOM 3703 O O . LEU B 1 186 ? -23.078 7.469 1.134 1 97.19 186 LEU B O 1
ATOM 3707 N N . GLY B 1 187 ? -20.922 7.625 0.627 1 98.19 187 GLY B N 1
ATOM 3708 C CA . GLY B 1 187 ? -21.078 8.867 -0.102 1 98.19 187 GLY B CA 1
ATOM 3709 C C . GLY B 1 187 ? -20.859 10.102 0.757 1 98.19 187 GLY B C 1
ATOM 3710 O O . GLY B 1 187 ? -21.047 11.227 0.301 1 98.19 187 GLY B O 1
ATOM 3711 N N . HIS B 1 188 ? -20.422 9.875 2.016 1 98.75 188 HIS B N 1
ATOM 3712 C CA . HIS B 1 188 ? -20.109 11 2.891 1 98.75 188 HIS B CA 1
ATOM 3713 C C . HIS B 1 188 ? -18.641 11.414 2.736 1 98.75 188 HIS B C 1
ATOM 3715 O O . HIS B 1 188 ? -17.766 10.578 2.502 1 98.75 188 HIS B O 1
ATOM 3721 N N . ILE B 1 189 ? -18.422 12.727 2.928 1 98.94 189 ILE B N 1
ATOM 3722 C CA . ILE B 1 189 ? -17.047 13.234 2.861 1 98.94 189 ILE B CA 1
ATOM 3723 C C . ILE B 1 189 ? -16.25 12.695 4.043 1 98.94 189 ILE B C 1
ATOM 3725 O O . ILE B 1 189 ? -16.672 12.805 5.195 1 98.94 189 ILE B O 1
ATOM 3729 N N . ALA B 1 190 ? -15.117 12.117 3.713 1 98.81 190 ALA B N 1
ATOM 3730 C CA . ALA B 1 190 ? -14.234 11.586 4.742 1 98.81 190 ALA B CA 1
ATOM 3731 C C . ALA B 1 190 ? -13.125 12.57 5.078 1 98.81 190 ALA B C 1
ATOM 3733 O O . ALA B 1 190 ? -12.945 12.953 6.238 1 98.81 190 ALA B O 1
ATOM 3734 N N . GLU B 1 191 ? -12.398 13.031 4.043 1 98.69 191 GLU B N 1
ATOM 3735 C CA . GLU B 1 191 ? -11.211 13.859 4.223 1 98.69 191 GLU B CA 1
ATOM 3736 C C . GLU B 1 191 ? -10.727 14.414 2.887 1 98.69 191 GLU B C 1
ATOM 3738 O O . GLU B 1 191 ? -11.359 14.195 1.85 1 98.69 191 GLU B O 1
ATOM 3743 N N . LEU B 1 192 ? -9.633 15.195 2.934 1 98.19 192 LEU B N 1
ATOM 3744 C CA . LEU B 1 192 ? -8.883 15.594 1.744 1 98.19 192 LEU B CA 1
ATOM 3745 C C . LEU B 1 192 ? -7.906 14.508 1.324 1 98.19 192 LEU B C 1
ATOM 3747 O O . LEU B 1 192 ? -7.773 13.492 2.012 1 98.19 192 LEU B O 1
ATOM 3751 N N . GLY B 1 193 ? -7.254 14.68 0.224 1 96.81 193 GLY B N 1
ATOM 3752 C CA . GLY B 1 193 ? -6.262 13.734 -0.265 1 96.81 193 GLY B CA 1
ATOM 3753 C C . GLY B 1 193 ? -5.109 13.523 0.702 1 96.81 193 GLY B C 1
ATOM 3754 O O . GLY B 1 193 ? -4.492 12.461 0.719 1 96.81 193 GLY B O 1
ATOM 3755 N N . ASN B 1 194 ? -4.852 14.539 1.561 1 96.06 194 ASN B N 1
ATOM 3756 C CA . ASN B 1 194 ? -3.65 14.422 2.379 1 96.06 194 ASN B CA 1
ATOM 3757 C C . ASN B 1 194 ? -3.863 15.016 3.771 1 96.06 194 ASN B C 1
ATOM 3759 O O . ASN B 1 194 ? -2.906 15.18 4.531 1 96.06 194 ASN B O 1
ATOM 3763 N N . SER B 1 195 ? -5.121 15.391 4.145 1 96.88 195 SER B N 1
ATOM 3764 C CA . SER B 1 195 ? -5.395 16.016 5.434 1 96.88 195 SER B CA 1
ATOM 3765 C C . SER B 1 195 ? -6.879 15.938 5.781 1 96.88 195 SER B C 1
ATOM 3767 O O . SER B 1 195 ? -7.688 15.484 4.969 1 96.88 195 SER B O 1
ATOM 3769 N N . ASN B 1 196 ? -7.191 16.328 7.012 1 98.69 196 ASN B N 1
ATOM 3770 C CA . ASN B 1 196 ? -8.586 16.422 7.422 1 98.69 196 ASN B CA 1
ATOM 3771 C C . ASN B 1 196 ? -9.219 17.734 6.969 1 98.69 196 ASN B C 1
ATOM 3773 O O . ASN B 1 196 ? -8.523 18.625 6.492 1 98.69 196 ASN B O 1
ATOM 3777 N N . ILE B 1 197 ? -10.57 17.812 7.125 1 98.94 197 ILE B N 1
ATOM 3778 C CA . ILE B 1 197 ? -11.281 18.953 6.555 1 98.94 197 ILE B CA 1
ATOM 3779 C C . ILE B 1 197 ? -12.367 19.422 7.523 1 98.94 197 ILE B C 1
ATOM 3781 O O . ILE B 1 197 ? -12.938 18.625 8.258 1 98.94 197 ILE B O 1
ATOM 3785 N N . PHE B 1 198 ? -12.57 20.719 7.551 1 98.94 198 PHE B N 1
ATOM 3786 C CA . PHE B 1 198 ? -13.625 21.391 8.312 1 98.94 198 PHE B CA 1
ATOM 3787 C C . PHE B 1 198 ? -14.43 22.312 7.41 1 98.94 198 PHE B C 1
ATOM 3789 O O . PHE B 1 198 ? -13.922 22.828 6.414 1 98.94 198 PHE B O 1
ATOM 3796 N N . MET B 1 199 ? -15.664 22.547 7.77 1 98.94 199 MET B N 1
ATOM 3797 C CA . MET B 1 199 ? -16.469 23.609 7.195 1 98.94 199 MET B CA 1
ATOM 3798 C C . MET B 1 199 ? -17.25 24.344 8.281 1 98.94 199 MET B C 1
ATOM 3800 O O . MET B 1 199 ? -17.359 23.859 9.406 1 98.94 199 MET B O 1
ATOM 3804 N N . ALA B 1 200 ? -17.703 25.562 7.977 1 98.88 200 ALA B N 1
ATOM 3805 C CA . ALA B 1 200 ? -18.547 26.312 8.883 1 98.88 200 ALA B CA 1
ATOM 3806 C C . ALA B 1 200 ? -19.812 26.797 8.18 1 98.88 200 ALA B C 1
ATOM 3808 O O . ALA B 1 200 ? -19.781 27.125 6.984 1 98.88 200 ALA B O 1
ATOM 3809 N N . LYS B 1 201 ? -20.859 26.797 8.875 1 98.69 201 LYS B N 1
ATOM 3810 C CA . LYS B 1 201 ? -22.156 27.297 8.414 1 98.69 201 LYS B CA 1
ATOM 3811 C C . LYS B 1 201 ? -22.969 27.875 9.57 1 98.69 201 LYS B C 1
ATOM 3813 O O . LYS B 1 201 ? -23.125 27.219 10.609 1 98.69 201 LYS B O 1
ATOM 3818 N N . ASP B 1 202 ? -23.406 29.062 9.438 1 98.25 202 ASP B N 1
ATOM 3819 C CA . ASP B 1 202 ? -24.281 29.734 10.391 1 98.25 202 ASP B CA 1
ATOM 3820 C C . ASP B 1 202 ? -23.688 29.703 11.797 1 98.25 202 ASP B C 1
ATOM 3822 O O . ASP B 1 202 ? -24.375 29.359 12.758 1 98.25 202 ASP B O 1
ATOM 3826 N N . GLY B 1 203 ? -22.469 29.922 11.883 1 98.25 203 GLY B N 1
ATOM 3827 C CA . GLY B 1 203 ? -21.797 30.125 13.156 1 98.25 203 GLY B CA 1
ATOM 3828 C C . GLY B 1 203 ? -21.375 28.828 13.82 1 98.25 203 GLY B C 1
ATOM 3829 O O . GLY B 1 203 ? -20.828 28.828 14.914 1 98.25 203 GLY B O 1
ATOM 3830 N N . VAL B 1 204 ? -21.641 27.719 13.125 1 98.81 204 VAL B N 1
ATOM 3831 C CA . VAL B 1 204 ? -21.281 26.406 13.664 1 98.81 204 VAL B CA 1
ATOM 3832 C C . VAL B 1 204 ? -20.203 25.766 12.797 1 98.81 204 VAL B C 1
ATOM 3834 O O . VAL B 1 204 ? -20.266 25.828 11.57 1 98.81 204 VAL B O 1
ATOM 3837 N N . VAL B 1 205 ? -19.141 25.219 13.461 1 98.94 205 VAL B N 1
ATOM 3838 C CA . VAL B 1 205 ? -18.094 24.5 12.758 1 98.94 205 VAL B CA 1
ATOM 3839 C C . VAL B 1 205 ? -18.438 23.016 12.688 1 98.94 205 VAL B C 1
ATOM 3841 O O . VAL B 1 205 ? -18.922 22.438 13.664 1 98.94 205 VAL B O 1
ATOM 3844 N N . TYR B 1 206 ? -18.234 22.406 11.492 1 98.94 206 TYR B N 1
ATOM 3845 C CA . TYR B 1 206 ? -18.469 20.984 11.258 1 98.94 206 TYR B CA 1
ATOM 3846 C C . TYR B 1 206 ? -17.219 20.297 10.734 1 98.94 206 TYR B C 1
ATOM 3848 O O . TYR B 1 206 ? -16.406 20.922 10.055 1 98.94 206 TYR B O 1
ATOM 3856 N N . THR B 1 207 ? -17.062 19.078 11.07 1 98.94 207 THR B N 1
ATOM 3857 C CA . THR B 1 207 ? -16.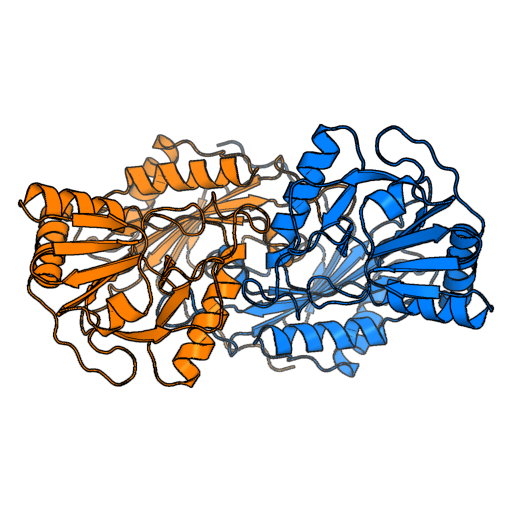047 18.203 10.477 1 98.94 207 THR B CA 1
ATOM 3858 C C . THR B 1 207 ? -16.562 16.766 10.383 1 98.94 207 THR B C 1
ATOM 3860 O O . THR B 1 207 ? -17.406 16.344 11.172 1 98.94 207 THR B O 1
ATOM 3863 N N . PRO B 1 208 ? -16.109 16 9.414 1 98.94 208 PRO B N 1
ATOM 3864 C CA . PRO B 1 208 ? -16.562 14.617 9.312 1 98.94 208 PRO B CA 1
ATOM 3865 C C . PRO B 1 208 ? -16.344 13.82 10.594 1 98.94 208 PRO B C 1
ATOM 3867 O O . PRO B 1 208 ? -15.273 13.875 11.188 1 98.94 208 PRO B O 1
ATOM 3870 N N . ALA B 1 209 ? -17.391 13.125 11 1 98.62 209 ALA B N 1
ATOM 3871 C CA . ALA B 1 209 ? -17.219 12.219 12.141 1 98.62 209 ALA B CA 1
ATOM 3872 C C . ALA B 1 209 ? -16.281 11.062 11.797 1 98.62 209 ALA B C 1
ATOM 3874 O O . ALA B 1 209 ? -16.328 10.531 10.68 1 98.62 209 ALA B O 1
ATOM 3875 N N . ALA B 1 210 ? -15.43 10.727 12.781 1 97.69 210 ALA B N 1
ATOM 3876 C CA . ALA B 1 210 ? -14.594 9.547 12.586 1 97.69 210 ALA B CA 1
ATOM 3877 C C . ALA B 1 210 ? -15.453 8.305 12.359 1 97.69 210 ALA B C 1
ATOM 3879 O O . ALA B 1 210 ? -16.266 7.934 13.211 1 97.69 210 ALA B O 1
ATOM 3880 N N . ASN B 1 211 ? -15.328 7.66 11.258 1 97.56 211 ASN B N 1
ATOM 3881 C CA . ASN B 1 211 ? -16.203 6.535 10.922 1 97.56 211 ASN B CA 1
ATOM 3882 C C . ASN B 1 211 ? -15.391 5.293 10.562 1 97.56 211 ASN B C 1
ATOM 3884 O O . ASN B 1 211 ? -15.922 4.344 9.984 1 97.56 211 ASN B O 1
ATOM 3888 N N . GLY B 1 212 ? -14.086 5.363 10.781 1 97.62 212 GLY B N 1
ATOM 3889 C CA . GLY B 1 212 ? -13.242 4.199 10.578 1 97.62 212 GLY B CA 1
ATOM 3890 C C . GLY B 1 212 ? -12.672 4.121 9.172 1 97.62 212 GLY B C 1
ATOM 3891 O O . GLY B 1 212 ? -11.961 3.168 8.836 1 97.62 212 GLY B O 1
ATOM 3892 N N . THR B 1 213 ? -12.867 5.141 8.281 1 97.94 213 THR B N 1
ATOM 3893 C CA . THR B 1 213 ? -12.391 5.062 6.906 1 97.94 213 THR B CA 1
ATOM 3894 C C . THR B 1 213 ? -11.203 5.992 6.691 1 97.94 213 THR B C 1
ATOM 3896 O O . THR B 1 213 ? -10.523 5.91 5.664 1 97.94 213 THR B O 1
ATOM 3899 N N . PHE B 1 214 ? -10.969 6.883 7.586 1 97.62 214 PHE B N 1
ATOM 3900 C CA . PHE B 1 214 ? -9.867 7.832 7.543 1 97.62 214 PHE B CA 1
ATOM 3901 C C . PHE B 1 214 ? -9.289 8.055 8.938 1 97.62 214 PHE B C 1
ATOM 3903 O O . PHE B 1 214 ? -9.914 7.691 9.938 1 97.62 214 PHE B O 1
ATOM 3910 N N . LEU B 1 215 ? -8.055 8.508 8.984 1 95.5 215 LEU B N 1
ATOM 3911 C CA . LEU B 1 215 ? -7.449 8.836 10.273 1 95.5 215 LEU B CA 1
ATOM 3912 C C . LEU B 1 215 ? -8.023 10.125 10.836 1 95.5 215 LEU B C 1
ATOM 3914 O O . LEU B 1 215 ? -8.008 11.164 10.164 1 95.5 215 LEU B O 1
ATOM 3918 N N . SER B 1 216 ? -8.602 10.008 12 1 96 216 SER B N 1
ATOM 3919 C CA . SER B 1 216 ? -8.922 11.203 12.773 1 96 216 SER B CA 1
ATOM 3920 C C . SER B 1 216 ? -7.668 11.859 13.328 1 96 216 SER B C 1
ATOM 3922 O O . SER B 1 216 ? -7.258 11.578 14.461 1 96 216 SER B O 1
ATOM 3924 N N . GLY B 1 217 ? -7.129 12.758 12.578 1 98.06 217 GLY B N 1
ATOM 3925 C CA . GLY B 1 217 ? -5.797 13.289 12.812 1 98.06 217 GLY B CA 1
ATOM 3926 C C . GLY B 1 217 ? -5.625 13.891 14.188 1 98.06 217 GLY B C 1
ATOM 3927 O O . GLY B 1 217 ? -6.555 14.5 14.727 1 98.06 217 GLY B O 1
ATOM 3928 N N . ILE B 1 218 ? -4.441 13.789 14.656 1 98.75 218 ILE B N 1
ATOM 3929 C CA . ILE B 1 218 ? -4.062 14.367 15.945 1 98.75 218 ILE B CA 1
ATOM 3930 C C . ILE B 1 218 ? -4.23 15.883 15.898 1 98.75 218 ILE B C 1
ATOM 3932 O O . ILE B 1 218 ? -4.785 16.484 16.812 1 98.75 218 ILE B O 1
ATOM 3936 N N . THR B 1 219 ? -3.783 16.516 14.805 1 98.75 219 THR B N 1
ATOM 3937 C CA . THR B 1 219 ? -3.975 17.953 14.625 1 98.75 219 THR B CA 1
ATOM 3938 C C . THR B 1 219 ? -5.461 18.297 14.57 1 98.75 219 THR B C 1
ATOM 3940 O O . THR B 1 219 ? -5.895 19.297 15.141 1 98.75 219 THR B O 1
ATOM 3943 N N . ARG B 1 220 ? -6.23 17.547 13.852 1 98.81 220 ARG B N 1
ATOM 3944 C CA . ARG B 1 220 ? -7.68 17.719 13.797 1 98.81 220 ARG B CA 1
ATOM 3945 C C . ARG B 1 220 ? -8.281 17.719 15.195 1 98.81 220 ARG B C 1
ATOM 3947 O O . ARG B 1 220 ? -9.062 18.609 15.539 1 98.81 220 ARG B O 1
ATOM 3954 N N . GLN B 1 221 ? -7.922 16.719 15.977 1 98.81 221 GLN B N 1
ATOM 3955 C CA . GLN B 1 221 ? -8.453 16.609 17.328 1 98.81 221 GLN B CA 1
ATOM 3956 C C . GLN B 1 221 ? -8.039 17.797 18.188 1 98.81 221 GLN B C 1
ATOM 3958 O O . GLN B 1 221 ? -8.836 18.297 18.984 1 98.81 221 GLN B O 1
ATOM 3963 N N . ARG B 1 222 ? -6.836 18.203 18.078 1 98.88 222 ARG B N 1
ATOM 3964 C CA . ARG B 1 222 ? -6.355 19.375 18.781 1 98.88 222 ARG B CA 1
ATOM 3965 C C . ARG B 1 222 ? -7.164 20.609 18.406 1 98.88 222 ARG B C 1
ATOM 3967 O O . ARG B 1 222 ? -7.586 21.375 19.281 1 98.88 222 ARG B O 1
ATOM 3974 N N . VAL B 1 223 ? -7.422 20.797 17.125 1 98.88 223 VAL B N 1
ATOM 3975 C CA . VAL B 1 223 ? -8.172 21.953 16.625 1 98.88 223 VAL B CA 1
ATOM 3976 C C . VAL B 1 223 ? -9.602 21.906 17.172 1 98.88 223 VAL B C 1
ATOM 3978 O O . VAL B 1 223 ? -10.125 22.938 17.609 1 98.88 223 VAL B O 1
ATOM 3981 N N . ILE B 1 224 ? -10.227 20.734 17.156 1 98.94 224 ILE B N 1
ATOM 3982 C CA . ILE B 1 224 ? -11.57 20.578 17.703 1 98.94 224 ILE B CA 1
ATOM 3983 C C . ILE B 1 224 ? -11.578 21 19.172 1 98.94 224 ILE B C 1
ATOM 3985 O O . ILE B 1 224 ? -12.43 21.797 19.578 1 98.94 224 ILE B O 1
ATOM 3989 N N . GLU B 1 225 ? -10.633 20.516 19.969 1 98.88 225 GLU B N 1
ATOM 3990 C CA . GLU B 1 225 ? -10.547 20.812 21.391 1 98.88 225 GLU B CA 1
ATOM 3991 C C . GLU B 1 225 ? -10.352 22.312 21.625 1 98.88 225 GLU B C 1
ATOM 3993 O O . GLU B 1 225 ? -11 22.891 22.5 1 98.88 225 GLU B O 1
ATOM 3998 N N . LEU B 1 226 ? -9.477 22.891 20.891 1 98.94 226 LEU B N 1
ATOM 3999 C CA . LEU B 1 226 ? -9.156 24.312 21.062 1 98.94 226 LEU B CA 1
ATOM 4000 C C . LEU B 1 226 ? -10.352 25.188 20.703 1 98.94 226 LEU B C 1
ATOM 4002 O O . LEU B 1 226 ? -10.656 26.141 21.422 1 98.94 226 LEU B O 1
ATOM 4006 N N . LEU B 1 227 ? -11.008 24.906 19.609 1 98.94 227 LEU B N 1
ATOM 4007 C CA . LEU B 1 227 ? -12.188 25.672 19.219 1 98.94 227 LEU B CA 1
ATOM 4008 C C . LEU B 1 227 ? -13.289 25.547 20.266 1 98.94 227 LEU B C 1
ATOM 4010 O O . LEU B 1 227 ? -13.875 26.547 20.672 1 98.94 227 LEU B O 1
ATOM 4014 N N . ARG B 1 228 ? -13.547 24.328 20.672 1 98.94 228 ARG B N 1
ATOM 4015 C CA . ARG B 1 228 ? -14.555 24.125 21.703 1 98.94 228 ARG B CA 1
ATOM 4016 C C . ARG B 1 228 ? -14.164 24.859 23 1 98.94 228 ARG B C 1
ATOM 4018 O O . ARG B 1 228 ? -15.008 25.469 23.641 1 98.94 228 ARG B O 1
ATOM 4025 N N . GLY B 1 229 ? -12.938 24.766 23.359 1 98.81 229 GLY B N 1
ATOM 4026 C CA . GLY B 1 229 ? -12.445 25.453 24.547 1 98.81 229 GLY B CA 1
ATOM 4027 C C . GLY B 1 229 ? -12.625 26.953 24.484 1 98.81 229 GLY B C 1
ATOM 4028 O O . GLY B 1 229 ? -12.695 27.625 25.516 1 98.81 229 GLY B O 1
ATOM 4029 N N . ASP B 1 230 ? -12.695 27.469 23.266 1 98.56 230 ASP B N 1
ATOM 4030 C CA . ASP B 1 230 ? -12.883 28.906 23.047 1 98.56 230 ASP B CA 1
ATOM 4031 C C . ASP B 1 230 ? -14.359 29.25 22.875 1 98.56 230 ASP B C 1
ATOM 4033 O O . ASP B 1 230 ? -14.695 30.344 22.422 1 98.56 230 ASP B O 1
ATOM 4037 N N . GLY B 1 231 ? -15.227 28.328 23.109 1 98.5 231 GLY B N 1
ATOM 4038 C CA . GLY B 1 231 ? -16.656 28.578 23.109 1 98.5 231 GLY B CA 1
ATOM 4039 C C . GLY B 1 231 ? -17.312 28.359 21.766 1 98.5 231 GLY B C 1
ATOM 4040 O O . GLY B 1 231 ? -18.484 28.688 21.562 1 98.5 231 GLY B O 1
ATOM 4041 N N . ILE B 1 232 ? -16.609 27.875 20.812 1 98.75 232 ILE B N 1
ATOM 4042 C CA . ILE B 1 232 ? -17.125 27.656 19.469 1 98.75 232 ILE B CA 1
ATOM 4043 C C . ILE B 1 232 ? -17.766 26.266 19.406 1 98.75 232 ILE B C 1
ATOM 4045 O O . ILE B 1 232 ? -17.188 25.281 19.875 1 98.75 232 ILE B O 1
ATOM 4049 N N . THR B 1 233 ? -18.969 26.203 18.875 1 98.81 233 THR B N 1
ATOM 4050 C CA . THR B 1 233 ? -19.625 24.922 18.656 1 98.81 233 THR B CA 1
ATOM 4051 C C . THR B 1 233 ? -18.969 24.172 17.484 1 98.81 233 THR B C 1
ATOM 4053 O O . THR B 1 233 ? -18.875 24.703 16.375 1 98.81 233 THR B O 1
ATOM 4056 N N . VAL B 1 234 ? -18.453 23 17.781 1 98.94 234 VAL B N 1
ATOM 4057 C CA . VAL B 1 234 ? -17.891 22.125 16.75 1 98.94 234 VAL B CA 1
ATOM 4058 C C . VAL B 1 234 ? -18.641 20.797 16.75 1 98.94 234 VAL B C 1
ATOM 4060 O O . VAL B 1 234 ? -18.672 20.094 17.781 1 98.94 234 VAL B O 1
ATOM 4063 N N . LEU B 1 235 ? -19.188 20.391 15.625 1 98.94 235 LEU B N 1
ATOM 4064 C CA . LEU B 1 235 ? -19.953 19.141 15.508 1 98.94 235 LEU B CA 1
ATOM 4065 C C . LEU B 1 235 ? -19.234 18.156 14.586 1 98.94 235 LEU B C 1
ATOM 4067 O O . LEU B 1 235 ? -18.844 18.516 13.469 1 98.94 235 LEU B O 1
ATOM 4071 N N . GLU B 1 236 ? -18.922 16.984 15.094 1 98.88 236 GLU B N 1
ATOM 4072 C CA . GLU B 1 236 ? -18.5 15.852 14.281 1 98.88 236 GLU B CA 1
ATOM 4073 C C . GLU B 1 236 ? -19.719 15.078 13.766 1 98.88 236 GLU B C 1
ATOM 4075 O O . GLU B 1 236 ? -20.469 14.5 14.547 1 98.88 236 GLU B O 1
ATOM 4080 N N . THR B 1 237 ? -19.891 15.062 12.461 1 98.75 237 THR B N 1
ATOM 4081 C CA . THR B 1 237 ? -21.109 14.469 11.898 1 98.75 237 THR B CA 1
ATOM 4082 C C . THR B 1 237 ? -20.859 13.992 10.469 1 98.75 237 THR B C 1
ATOM 4084 O O . THR B 1 237 ? -19.766 14.164 9.938 1 98.75 237 THR B O 1
ATOM 4087 N N . SER B 1 238 ? -21.797 13.234 9.898 1 98.75 238 SER B N 1
ATOM 4088 C CA . SER B 1 238 ? -21.75 12.906 8.477 1 98.75 238 SER B CA 1
ATOM 4089 C C . SER B 1 238 ? -22.031 14.133 7.617 1 98.75 238 SER B C 1
ATOM 4091 O O . SER B 1 238 ? -22.984 14.867 7.867 1 98.75 238 SER B O 1
ATOM 4093 N N . LEU B 1 239 ? -21.156 14.406 6.676 1 98.88 239 LEU B N 1
ATOM 4094 C CA . LEU B 1 239 ? -21.266 15.562 5.789 1 98.88 239 LEU B CA 1
ATOM 4095 C C . LEU B 1 239 ? -21.25 15.133 4.328 1 98.88 239 LEU B C 1
ATOM 4097 O O . LEU B 1 239 ? -20.516 14.227 3.953 1 98.88 239 LEU B O 1
ATOM 4101 N N . SER B 1 240 ? -22.078 15.781 3.516 1 98.69 240 SER B N 1
ATOM 4102 C CA . SER B 1 240 ? -22.094 15.555 2.074 1 98.69 240 SER B CA 1
ATOM 4103 C C . SER B 1 240 ? -21.266 16.594 1.334 1 98.69 240 SER B C 1
ATOM 4105 O O . SER B 1 240 ? -20.844 17.594 1.922 1 98.69 240 SER B O 1
ATOM 4107 N N . TYR B 1 241 ? -21.031 16.328 0.095 1 98.75 241 TYR B N 1
ATOM 4108 C CA . TYR B 1 241 ? -20.359 17.312 -0.735 1 98.75 241 TYR B CA 1
ATOM 4109 C C . TYR B 1 241 ? -21.141 18.609 -0.807 1 98.75 241 TYR B C 1
ATOM 4111 O O . TYR B 1 241 ? -20.562 19.688 -0.839 1 98.75 241 TYR B O 1
ATOM 4119 N N . ARG B 1 242 ? -22.422 18.5 -0.864 1 98.5 242 ARG B N 1
ATOM 4120 C CA . ARG B 1 242 ? -23.281 19.672 -0.917 1 98.5 242 ARG B CA 1
ATOM 4121 C C . ARG B 1 242 ? -23.078 20.562 0.307 1 98.5 242 ARG B C 1
ATOM 4123 O O . ARG B 1 242 ? -23.156 21.797 0.209 1 98.5 242 ARG B O 1
ATOM 4130 N N . ASP B 1 243 ? -22.875 19.969 1.45 1 98.88 243 ASP B N 1
ATOM 4131 C CA . ASP B 1 243 ? -22.594 20.75 2.654 1 98.88 243 ASP B CA 1
ATOM 4132 C C . ASP B 1 243 ? -21.359 21.641 2.457 1 98.88 243 ASP B C 1
ATOM 4134 O O . ASP B 1 243 ? -21.375 22.812 2.844 1 98.88 243 ASP B O 1
ATOM 4138 N N . PHE B 1 244 ? -20.344 21.156 1.825 1 98.88 244 PHE B N 1
ATOM 4139 C CA . PHE B 1 244 ? -19.125 21.922 1.571 1 98.88 244 PHE B CA 1
ATOM 4140 C C . PHE B 1 244 ? -19.359 22.984 0.497 1 98.88 244 PHE B C 1
ATOM 4142 O O . PHE B 1 244 ? -18.875 24.109 0.609 1 98.88 244 PHE B O 1
ATOM 4149 N N . GLU B 1 245 ? -20.156 22.609 -0.49 1 98.25 245 GLU B N 1
ATOM 4150 C CA . GLU B 1 245 ? -20.453 23.547 -1.571 1 98.25 245 GLU B CA 1
ATOM 4151 C C . GLU B 1 245 ? -21.156 24.797 -1.042 1 98.25 245 GLU B C 1
ATOM 4153 O O . GLU B 1 245 ? -20.969 25.891 -1.583 1 98.25 245 GLU B O 1
ATOM 4158 N N . THR B 1 246 ? -21.891 24.625 0.04 1 98.31 246 THR B N 1
ATOM 4159 C CA . THR B 1 246 ? -22.703 25.719 0.52 1 98.31 246 THR B CA 1
ATOM 4160 C C . THR B 1 246 ? -22.156 26.281 1.827 1 98.31 246 THR B C 1
ATOM 4162 O O . THR B 1 246 ? -22.797 27.109 2.475 1 98.31 246 THR B O 1
ATOM 4165 N N . ALA B 1 247 ? -21.062 25.859 2.25 1 98.81 247 ALA B N 1
ATOM 4166 C CA . ALA B 1 247 ? -20.453 26.281 3.508 1 98.81 247 ALA B CA 1
ATOM 4167 C C . ALA B 1 247 ? -20.078 27.766 3.467 1 98.81 247 ALA B C 1
ATOM 4169 O O . ALA B 1 247 ? -19.766 28.297 2.402 1 98.81 247 ALA B O 1
ATOM 4170 N N . ASP B 1 248 ? -20.094 28.422 4.609 1 98.69 248 ASP B N 1
ATOM 4171 C CA . ASP B 1 248 ? -19.641 29.812 4.715 1 98.69 248 ASP B CA 1
ATOM 4172 C C . ASP B 1 248 ? -18.109 29.891 4.641 1 98.69 248 ASP B C 1
ATOM 4174 O O . ASP B 1 248 ? -17.562 30.859 4.117 1 98.69 248 ASP B O 1
ATOM 4178 N N . GLU B 1 249 ? -17.438 28.984 5.215 1 98.25 249 GLU B N 1
ATOM 4179 C CA . GLU B 1 249 ? -15.992 28.859 5.164 1 98.25 249 GLU B CA 1
ATOM 4180 C C . GLU B 1 249 ? -15.57 27.391 5.207 1 98.25 249 GLU B C 1
ATOM 4182 O O . GLU B 1 249 ? -16.328 26.531 5.664 1 98.25 249 GLU B O 1
ATOM 4187 N N . ILE B 1 250 ? -14.445 27.062 4.594 1 98.94 250 ILE B N 1
ATOM 4188 C CA . ILE B 1 250 ? -13.812 25.75 4.613 1 98.94 250 ILE B CA 1
ATOM 4189 C C . ILE B 1 250 ? -12.344 25.875 4.988 1 98.94 250 ILE B C 1
ATOM 4191 O O . ILE B 1 250 ? -11.664 26.812 4.543 1 98.94 250 ILE B O 1
ATOM 4195 N N . PHE B 1 251 ? -11.828 25.016 5.855 1 98.94 251 PHE B N 1
ATOM 4196 C CA . PHE B 1 251 ? -10.398 24.984 6.141 1 98.94 251 PHE B CA 1
ATOM 4197 C C . PHE B 1 251 ? -9.938 23.562 6.445 1 98.94 251 PHE B C 1
ATOM 4199 O O . PHE B 1 251 ? -10.758 22.688 6.719 1 98.94 251 PHE B O 1
ATOM 4206 N N . ALA B 1 252 ? -8.656 23.297 6.312 1 98.69 252 ALA B N 1
ATOM 4207 C CA . ALA B 1 252 ? -8.055 21.984 6.492 1 98.69 252 ALA B CA 1
ATOM 4208 C C . ALA B 1 252 ? -7.211 21.938 7.762 1 98.69 252 ALA B C 1
ATOM 4210 O O . ALA B 1 252 ? -6.711 22.969 8.219 1 98.69 252 ALA B O 1
ATOM 4211 N N . SER B 1 253 ? -7.098 20.781 8.297 1 98.5 253 SER B N 1
ATOM 4212 C CA . SER B 1 253 ? -6.129 20.516 9.352 1 98.5 253 SER B CA 1
ATOM 4213 C C . SER B 1 253 ? -5.32 19.25 9.055 1 98.5 253 SER B C 1
ATOM 4215 O O . SER B 1 253 ? -5.859 18.266 8.547 1 98.5 253 SER B O 1
ATOM 4217 N N . GLY B 1 254 ? -4.035 19.297 9.273 1 96.75 254 GLY B N 1
ATOM 4218 C CA . GLY B 1 254 ? -3.094 18.203 9.133 1 96.75 254 GLY B CA 1
ATOM 4219 C C . GLY B 1 254 ? -1.735 18.484 9.734 1 96.75 254 GLY B C 1
ATOM 4220 O O . GLY B 1 254 ? -1.366 19.656 9.914 1 96.75 254 GLY B O 1
ATOM 4221 N N . ASN B 1 255 ? -1.048 17.484 10 1 96.06 255 ASN B N 1
ATOM 4222 C CA . ASN B 1 255 ? 0.224 17.625 10.703 1 96.06 255 ASN B CA 1
ATOM 4223 C C . ASN B 1 255 ? 1.22 18.469 9.898 1 96.06 255 ASN B C 1
ATOM 4225 O O . ASN B 1 255 ? 1.926 19.297 10.453 1 96.06 255 ASN B O 1
ATOM 4229 N N . PHE B 1 256 ? 1.252 18.297 8.664 1 95.38 256 PHE B N 1
ATOM 4230 C CA . PHE B 1 256 ? 2.291 18.906 7.844 1 95.38 256 PHE B CA 1
ATOM 4231 C C . PHE B 1 256 ? 2.146 20.422 7.828 1 95.38 256 PHE B C 1
ATOM 4233 O O . PHE B 1 256 ? 3.109 21.141 8.086 1 95.38 256 PHE B O 1
ATOM 4240 N N . ALA B 1 257 ? 0.917 20.906 7.605 1 95.38 257 ALA B N 1
ATOM 4241 C CA . ALA B 1 257 ? 0.687 22.344 7.441 1 95.38 257 ALA B CA 1
ATOM 4242 C C . ALA B 1 257 ? -0.133 22.906 8.602 1 95.38 257 ALA B C 1
ATOM 4244 O O . ALA B 1 257 ? -0.387 24.109 8.664 1 95.38 257 ALA B O 1
ATOM 4245 N N . LYS B 1 258 ? -0.544 22.047 9.5 1 97.62 258 LYS B N 1
ATOM 4246 C CA . LYS B 1 258 ? -1.336 22.328 10.695 1 97.62 258 LYS B CA 1
ATOM 4247 C C . LYS B 1 258 ? -2.729 22.828 10.32 1 97.62 258 LYS B C 1
ATOM 4249 O O . LYS B 1 258 ? -3.658 22.031 10.164 1 97.62 258 LYS B O 1
ATOM 4254 N N . VAL B 1 259 ? -2.928 24.141 10.039 1 98.56 259 VAL B N 1
ATOM 4255 C CA . VAL B 1 259 ? -4.234 24.688 9.672 1 98.56 259 VAL B CA 1
ATOM 4256 C C . VAL B 1 259 ? -4.109 25.547 8.422 1 98.56 259 VAL B C 1
ATOM 4258 O O . VAL B 1 259 ? -3.336 26.516 8.406 1 98.56 259 VAL B O 1
ATOM 4261 N N . GLN B 1 260 ? -4.852 25.203 7.367 1 98 260 GLN B N 1
ATOM 4262 C CA . GLN B 1 260 ? -4.793 25.906 6.094 1 98 260 GLN B CA 1
ATOM 4263 C C . GLN B 1 260 ? -6.191 26.297 5.621 1 98 260 GLN B C 1
ATOM 4265 O O . GLN B 1 260 ? -7.141 25.516 5.758 1 98 260 GLN B O 1
ATOM 4270 N N . PRO B 1 261 ? -6.328 27.453 5.031 1 98.62 261 PRO B N 1
ATOM 4271 C CA . PRO B 1 261 ? -7.637 27.828 4.488 1 98.62 261 PRO B CA 1
ATOM 4272 C C . PRO B 1 261 ? -7.902 27.203 3.119 1 98.62 261 PRO B C 1
ATOM 4274 O O . PRO B 1 261 ? -6.961 26.875 2.391 1 98.62 261 PRO B O 1
ATOM 4277 N N . ILE B 1 262 ? -9.148 26.953 2.814 1 98.88 262 ILE B N 1
ATOM 4278 C CA . ILE B 1 262 ? -9.602 26.625 1.465 1 98.88 262 ILE B CA 1
ATOM 4279 C C . ILE B 1 262 ? -10.195 27.875 0.812 1 98.88 262 ILE B C 1
ATOM 4281 O O . ILE B 1 262 ? -11.078 28.516 1.386 1 98.88 262 ILE B O 1
ATOM 4285 N N . ILE B 1 263 ? -9.719 28.172 -0.388 1 98.75 263 ILE B N 1
ATOM 4286 C CA . ILE B 1 263 ? -10.125 29.453 -0.953 1 98.75 263 ILE B CA 1
ATOM 4287 C C . ILE B 1 263 ? -10.914 29.219 -2.24 1 98.75 263 ILE B C 1
ATOM 4289 O O . ILE B 1 263 ? -11.352 30.188 -2.891 1 98.75 263 ILE B O 1
ATOM 4293 N N . ARG B 1 264 ? -11.023 28 -2.631 1 98.75 264 ARG B N 1
ATOM 4294 C CA . ARG B 1 264 ? -11.805 27.672 -3.816 1 98.75 264 ARG B CA 1
ATOM 4295 C C . ARG B 1 264 ? -12.336 26.25 -3.748 1 98.75 264 ARG B C 1
ATOM 4297 O O . ARG B 1 264 ? -11.609 25.328 -3.352 1 98.75 264 ARG B O 1
ATOM 4304 N N . ILE B 1 265 ? -13.594 26.062 -4.066 1 98.88 265 ILE B N 1
ATOM 4305 C CA . ILE B 1 265 ? -14.188 24.75 -4.289 1 98.88 265 ILE B CA 1
ATOM 4306 C C . ILE B 1 265 ? -14.922 24.734 -5.629 1 98.88 265 ILE B C 1
ATOM 4308 O O . ILE B 1 265 ? -15.852 25.516 -5.844 1 98.88 265 ILE B O 1
ATOM 4312 N N . ASP B 1 266 ? -14.438 23.859 -6.512 1 98.5 266 ASP B N 1
ATOM 4313 C CA . ASP B 1 266 ? -14.914 23.859 -7.891 1 98.5 266 ASP B CA 1
ATOM 4314 C C . ASP B 1 266 ? -14.875 25.281 -8.477 1 98.5 266 ASP B C 1
ATOM 4316 O O . ASP B 1 266 ? -13.812 25.906 -8.516 1 98.5 266 ASP B O 1
ATOM 4320 N N . ASP B 1 267 ? -16.016 25.828 -8.781 1 98 267 ASP B N 1
ATOM 4321 C CA . ASP B 1 267 ? -16.047 27.125 -9.445 1 98 267 ASP B CA 1
ATOM 4322 C C . ASP B 1 267 ? -16.344 28.234 -8.453 1 98 267 ASP B C 1
ATOM 4324 O O . ASP B 1 267 ? -16.438 29.406 -8.836 1 98 267 ASP B O 1
ATOM 4328 N N . ARG B 1 268 ? -16.406 27.938 -7.219 1 98.5 268 ARG B N 1
ATOM 4329 C CA . ARG B 1 268 ? -16.75 28.938 -6.211 1 98.5 268 ARG B CA 1
ATOM 4330 C C . ARG B 1 268 ? -15.523 29.391 -5.445 1 98.5 268 ARG B C 1
ATOM 4332 O O . ARG B 1 268 ? -14.773 28.578 -4.902 1 98.5 268 ARG B O 1
ATOM 4339 N N . SER B 1 269 ? -15.398 30.672 -5.406 1 98.19 269 SER B N 1
ATOM 4340 C CA . SER B 1 269 ? -14.336 31.266 -4.602 1 98.19 269 SER B CA 1
ATOM 4341 C C . SER B 1 269 ? -14.781 31.484 -3.162 1 98.19 269 SER B C 1
ATOM 4343 O O . SER B 1 269 ? -15.938 31.844 -2.914 1 98.19 269 SER B O 1
ATOM 4345 N N . LEU B 1 270 ? -13.852 31.281 -2.283 1 97.81 270 LEU B N 1
ATOM 4346 C CA . LEU B 1 270 ? -14.055 31.5 -0.857 1 97.81 270 LEU B CA 1
ATOM 4347 C C . LEU B 1 270 ? -12.953 32.406 -0.288 1 97.81 270 LEU B C 1
ATOM 4349 O O . LEU B 1 270 ? -11.891 32.531 -0.897 1 97.81 270 LEU B O 1
ATOM 4353 N N . GLN B 1 271 ? -13.242 33.031 0.78 1 97 271 GLN B N 1
ATOM 4354 C CA . GLN B 1 271 ? -12.242 33.75 1.555 1 97 271 GLN B CA 1
ATOM 4355 C C . GLN B 1 271 ? -11.953 33.062 2.877 1 97 271 GLN B C 1
ATOM 4357 O O . GLN B 1 271 ? -12.844 32.438 3.469 1 97 271 GLN B O 1
ATOM 4362 N N . PRO B 1 272 ? -10.688 33.125 3.262 1 98.12 272 PRO B N 1
ATOM 4363 C CA . PRO B 1 272 ? -10.445 32.656 4.625 1 98.12 272 PRO B CA 1
ATOM 4364 C C . PRO B 1 272 ? -11.375 33.281 5.648 1 98.12 272 PRO B C 1
ATOM 4366 O O . PRO B 1 272 ? -11.594 34.5 5.617 1 98.12 272 PRO B O 1
ATOM 4369 N N . GLY B 1 273 ? -11.945 32.5 6.543 1 97.69 273 GLY B N 1
ATOM 4370 C CA . GLY B 1 273 ? -12.961 33.031 7.449 1 97.69 273 GLY B CA 1
ATOM 4371 C C . GLY B 1 273 ? -12.484 33.125 8.883 1 97.69 273 GLY B C 1
ATOM 4372 O O . GLY B 1 273 ? -11.328 32.812 9.18 1 97.69 273 GLY B O 1
ATOM 4373 N N . PRO B 1 274 ? -13.344 33.625 9.688 1 98.44 274 PRO B N 1
ATOM 4374 C CA . PRO B 1 274 ? -12.969 33.844 11.086 1 98.44 274 PRO B CA 1
ATOM 4375 C C . PRO B 1 274 ? -12.688 32.562 11.836 1 98.44 274 PRO B C 1
ATOM 4377 O O . PRO B 1 274 ? -11.883 32.531 12.773 1 98.44 274 PRO B O 1
ATOM 4380 N N . PHE B 1 275 ? -13.352 31.453 11.508 1 98.81 275 PHE B N 1
ATOM 4381 C CA . PHE B 1 275 ? -13.125 30.203 12.219 1 98.81 275 PHE B CA 1
ATOM 4382 C C . PHE B 1 275 ? -11.758 29.625 11.875 1 98.81 275 PHE B C 1
ATOM 4384 O O . PHE B 1 275 ? -11.055 29.109 12.742 1 98.81 275 PHE B O 1
ATOM 4391 N N . TYR B 1 276 ? -11.422 29.734 10.594 1 98.69 276 TYR B N 1
ATOM 4392 C CA . TYR B 1 276 ? -10.062 29.375 10.203 1 98.69 276 TYR B CA 1
ATOM 4393 C C . TYR B 1 276 ? -9.039 30.188 10.984 1 98.69 276 TYR B C 1
ATOM 4395 O O . TYR B 1 276 ? -8.102 29.641 11.562 1 98.69 276 TYR B O 1
ATOM 4403 N N . ALA B 1 277 ? -9.219 31.453 10.93 1 98.62 277 ALA B N 1
ATOM 4404 C CA . ALA B 1 277 ? -8.281 32.344 11.594 1 98.62 277 ALA B CA 1
ATOM 4405 C C . ALA B 1 277 ? -8.164 32.031 13.086 1 98.62 277 ALA B C 1
ATOM 4407 O O . ALA B 1 277 ? -7.062 31.984 13.633 1 98.62 277 ALA B O 1
ATOM 4408 N N . LYS B 1 278 ? -9.305 31.828 13.711 1 98.81 278 LYS B N 1
ATOM 4409 C CA . LYS B 1 278 ? -9.336 31.469 15.125 1 98.81 278 LYS B CA 1
ATOM 4410 C C . LYS B 1 278 ? -8.633 30.141 15.375 1 98.81 278 LYS B C 1
ATOM 4412 O O . LYS B 1 278 ? -7.828 30.016 16.297 1 98.81 278 LYS B O 1
ATOM 4417 N N . ALA B 1 279 ? -8.922 29.156 14.578 1 98.88 279 ALA B N 1
ATOM 4418 C CA . ALA B 1 279 ? -8.312 27.828 14.719 1 98.88 279 ALA B CA 1
ATOM 4419 C C . ALA B 1 279 ? -6.797 27.906 14.617 1 98.88 279 ALA B C 1
ATOM 4421 O O . ALA B 1 279 ? -6.078 27.328 15.43 1 98.88 279 ALA B O 1
ATOM 4422 N N . ARG B 1 280 ? -6.355 28.594 13.609 1 98.69 280 ARG B N 1
ATOM 4423 C CA . ARG B 1 280 ? -4.918 28.734 13.406 1 98.69 280 ARG B CA 1
ATOM 4424 C C . ARG B 1 280 ? -4.27 29.469 14.57 1 98.69 280 ARG B C 1
ATOM 4426 O O . ARG B 1 280 ? -3.227 29.047 15.078 1 98.69 280 ARG B O 1
ATOM 4433 N N . LYS B 1 281 ? -4.855 30.547 14.992 1 98.69 281 LYS B N 1
ATOM 4434 C CA . LYS B 1 281 ? -4.344 31.328 16.125 1 98.69 281 LYS B CA 1
ATOM 4435 C C . LYS B 1 281 ? -4.266 30.469 17.391 1 98.69 281 LYS B C 1
ATOM 4437 O O . LYS B 1 281 ? -3.23 30.438 18.047 1 98.69 281 LYS B O 1
ATOM 4442 N N . LEU B 1 282 ? -5.352 29.797 17.688 1 98.88 282 LEU B N 1
ATOM 4443 C CA . LEU B 1 282 ? -5.41 28.969 18.891 1 98.88 282 LEU B CA 1
ATOM 4444 C C . LEU B 1 282 ? -4.395 27.844 18.828 1 98.88 282 LEU B C 1
ATOM 4446 O O . LEU B 1 282 ? -3.777 27.5 19.828 1 98.88 282 LEU B O 1
ATOM 4450 N N . TYR B 1 283 ? -4.207 27.266 17.688 1 98.81 283 TYR B N 1
ATOM 4451 C CA . TYR B 1 283 ? -3.227 26.188 17.562 1 98.81 283 TYR B CA 1
ATOM 4452 C C . TYR B 1 283 ? -1.817 26.703 17.828 1 98.81 283 TYR B C 1
ATOM 4454 O O . TYR B 1 283 ? -1.024 26.047 18.5 1 98.81 283 TYR B O 1
ATOM 4462 N N . TRP B 1 284 ? -1.511 27.844 17.266 1 98.5 284 TRP B N 1
ATOM 4463 C CA . TRP B 1 284 ? -0.177 28.391 17.453 1 98.5 284 TRP B CA 1
ATOM 4464 C C . TRP B 1 284 ? 0.053 28.75 18.922 1 98.5 284 TRP B C 1
ATOM 4466 O O . TRP B 1 284 ? 1.146 28.547 19.453 1 98.5 284 TRP B O 1
ATOM 4476 N N . GLU B 1 285 ? -0.964 29.297 19.562 1 98.75 285 GLU B N 1
ATOM 4477 C CA . GLU B 1 285 ? -0.876 29.578 20.984 1 98.75 285 GLU B CA 1
ATOM 4478 C C . GLU B 1 285 ? -0.656 28.297 21.797 1 98.75 285 GLU B C 1
ATOM 4480 O O . GLU B 1 285 ? 0.2 28.25 22.672 1 98.75 285 GLU B O 1
ATOM 4485 N N . PHE B 1 286 ? -1.399 27.328 21.422 1 98.69 286 PHE B N 1
ATOM 4486 C CA . PHE B 1 286 ? -1.233 26.016 22.047 1 98.69 286 PHE B CA 1
ATOM 4487 C C . PHE B 1 286 ? 0.184 25.5 21.844 1 98.69 286 PHE B C 1
ATOM 4489 O O . PHE B 1 286 ? 0.83 25.062 22.797 1 98.69 286 PHE B O 1
ATOM 4496 N N . ALA B 1 287 ? 0.698 25.531 20.609 1 98.44 287 ALA B N 1
ATOM 4497 C CA . ALA B 1 287 ? 2.004 24.969 20.266 1 98.44 287 ALA B CA 1
ATOM 4498 C C . ALA B 1 287 ? 3.117 25.641 21.062 1 98.44 287 ALA B C 1
ATOM 4500 O O . ALA B 1 287 ? 4.109 25 21.422 1 98.44 287 ALA B O 1
ATOM 4501 N N . HIS B 1 288 ? 2.992 26.953 21.438 1 97.5 288 HIS B N 1
ATOM 4502 C CA . HIS B 1 288 ? 4.055 27.703 22.094 1 97.5 288 HIS B CA 1
ATOM 4503 C C . HIS B 1 288 ? 3.795 27.844 23.594 1 97.5 288 HIS B C 1
ATOM 4505 O O . HIS B 1 288 ? 4.609 28.422 24.312 1 97.5 288 HIS B O 1
ATOM 4511 N N . GLY B 1 289 ? 2.709 27.438 24.094 1 89.94 289 GLY B N 1
ATOM 4512 C CA . GLY B 1 289 ? 2.354 27.641 25.484 1 89.94 289 GLY B CA 1
ATOM 4513 C C . GLY B 1 289 ? 2.549 26.406 26.344 1 89.94 289 GLY B C 1
ATOM 4514 O O . GLY B 1 289 ? 2.814 25.328 25.812 1 89.94 289 GLY B O 1
#